Protein AF-A0A960ZX96-F1 (afdb_monomer)

Radius of gyration: 28.51 Å; Cα contacts (8 Å, |Δi|>4): 730; chains: 1; bounding box: 70×52×99 Å

Foldseek 3Di:
DDDPDPVVVVVVVVVVVPVVVVVLPPPPPDDPVVNVVVVVVVVVVVVVVVVVVLVVVLVVLLVVLLLVLLDWDFLQDVVSVVVLVVSLVVLVVSLVVLVVVVVDVVSVVSSLSSLLSSLLSCVQNVHQDPDDDDPVVLVVLLVLLLVLLLVVLVVQQADPDSHQDPVNSVVSSVVVSSVSLSVSLSVDVVLVVLQCCQCPLLVADPSCVRNPVSVSVVCVLLVNSLQCSLAPDRQWDWDFDQDPSHTTTFIWGFEQQDTDGPSFQQDWDQAPLRDIDGNVVLSNQSSCCVFAQGQWGAANRGIHRHRFQQCAGQRPVVRDGPHFDLVDQVRCVPHGFHYKDFLVRVCVVQVHDDPLQWKKKKWKKWALDPAQALVRMFIWIWIWHRDDRGMITIKIKWKDFRGDDPDDVSVVVLQPDWGQIGITTPDPCSSVSSIHMDMHMDTHHPVLSSVLSNVNSVQNVCSVVSNQTDHSPPRGRNVVSQVSCCVRVNPVVGPDDDDDDPLSGQHDDPVNVVSVVVD

Solvent-accessible surface area (backbone atoms only — not comparable to full-atom values): 28580 Å² total; per-residue (Å²): 135,85,83,81,56,79,68,68,61,56,58,62,59,58,62,66,58,64,72,61,61,66,69,70,72,74,67,83,85,65,57,74,70,57,52,51,51,53,50,52,52,48,51,47,52,51,49,51,50,54,49,52,53,49,51,50,53,50,49,54,48,49,54,52,50,50,57,51,66,39,49,64,50,37,82,62,39,69,64,56,51,51,53,47,52,50,50,47,52,51,49,50,53,52,43,61,69,42,59,85,48,47,90,38,75,82,42,43,59,60,43,50,52,51,54,51,48,50,46,11,54,32,53,68,74,67,50,74,70,92,73,76,77,51,70,67,54,49,53,51,51,47,53,52,47,50,50,52,50,38,55,48,35,64,70,36,78,26,48,85,72,46,69,82,48,74,68,53,50,49,53,57,53,62,36,52,81,42,51,71,55,40,57,50,31,77,76,28,69,70,57,33,50,55,45,45,46,39,43,67,71,21,61,40,57,61,63,49,54,51,44,33,56,56,61,44,51,49,39,52,70,27,60,39,49,33,50,53,26,62,46,95,57,84,32,52,49,78,46,72,45,84,45,99,66,28,53,24,52,39,48,29,37,32,39,73,72,39,79,45,55,67,47,44,45,80,45,74,45,74,37,72,47,70,37,67,40,29,49,49,55,56,42,50,46,52,49,42,45,91,77,41,77,49,56,53,44,74,45,65,48,17,43,37,55,28,18,28,64,65,48,22,28,48,23,53,87,76,72,42,72,58,47,64,59,64,87,44,87,69,35,72,76,72,53,80,62,49,58,74,33,44,46,70,51,46,24,64,74,61,75,44,94,74,88,54,68,54,21,37,43,23,50,32,38,37,29,64,58,95,59,54,21,70,88,51,38,51,27,24,37,36,42,34,39,55,72,52,100,46,30,29,39,44,45,36,42,21,54,40,57,77,70,74,62,89,48,74,66,46,48,61,46,46,59,77,36,83,36,54,21,30,55,21,43,65,32,74,69,78,34,45,68,77,24,26,72,50,73,54,70,40,84,36,50,57,71,50,45,49,50,43,55,48,55,52,38,52,49,41,50,33,23,75,69,70,73,27,63,23,24,69,86,78,40,29,25,45,53,51,40,50,50,56,47,26,76,62,69,33,60,92,75,47,75,90,85,70,88,66,64,74,86,72,46,49,42,67,74,75,60,32,57,56,56,62,69,76,102

Structure (mmCIF, N/CA/C/O backbone):
data_AF-A0A960ZX96-F1
#
_entry.id   AF-A0A960ZX96-F1
#
loop_
_atom_site.group_PDB
_atom_site.id
_atom_site.type_symbol
_atom_site.label_atom_id
_atom_site.label_alt_id
_atom_site.label_comp_id
_atom_site.label_asym_id
_atom_site.label_entity_id
_atom_site.label_seq_id
_atom_site.pdbx_PDB_ins_code
_atom_site.Cartn_x
_atom_site.Cartn_y
_atom_site.Cartn_z
_atom_site.occupancy
_atom_site.B_iso_or_equiv
_atom_site.auth_seq_id
_atom_site.auth_comp_id
_atom_site.auth_asym_id
_atom_site.auth_atom_id
_atom_site.pdbx_PDB_model_num
ATOM 1 N N . MET A 1 1 ? 14.064 -27.997 -21.062 1.00 35.22 1 MET A N 1
ATOM 2 C CA . MET A 1 1 ? 13.998 -26.772 -21.889 1.00 35.22 1 MET A CA 1
ATOM 3 C C . MET A 1 1 ? 14.737 -27.026 -23.193 1.00 35.22 1 MET A C 1
ATOM 5 O O . MET A 1 1 ? 15.955 -27.122 -23.179 1.00 35.22 1 MET A O 1
ATOM 9 N N . HIS A 1 2 ? 14.019 -27.225 -24.300 1.00 28.45 2 HIS A N 1
ATOM 10 C CA . HIS A 1 2 ? 14.647 -27.345 -25.618 1.00 28.45 2 HIS A CA 1
ATOM 11 C C . HIS A 1 2 ? 14.981 -25.945 -26.140 1.00 28.45 2 HIS A C 1
ATOM 13 O O . HIS A 1 2 ? 14.085 -25.122 -26.316 1.00 28.45 2 HIS A O 1
ATOM 19 N N . ALA A 1 3 ? 16.268 -25.681 -26.358 1.00 32.22 3 ALA A N 1
ATOM 20 C CA . ALA A 1 3 ? 16.751 -24.449 -26.960 1.00 32.22 3 ALA A CA 1
ATOM 21 C C . ALA A 1 3 ? 16.249 -24.352 -28.408 1.00 32.22 3 ALA A C 1
ATOM 23 O O . ALA A 1 3 ? 16.669 -25.114 -29.280 1.00 32.22 3 ALA A O 1
ATOM 24 N N . VAL A 1 4 ? 15.342 -23.412 -28.667 1.00 33.62 4 VAL A N 1
ATOM 25 C CA . VAL A 1 4 ? 15.027 -22.983 -30.030 1.00 33.62 4 VAL A CA 1
ATOM 26 C C . VAL A 1 4 ? 16.109 -21.987 -30.427 1.00 33.62 4 VAL A C 1
ATOM 28 O O . VAL A 1 4 ? 16.135 -20.854 -29.954 1.00 33.62 4 VAL A O 1
ATOM 31 N N . THR A 1 5 ? 17.042 -22.424 -31.266 1.00 39.75 5 THR A N 1
ATOM 32 C CA . THR A 1 5 ? 18.084 -21.559 -31.820 1.00 39.75 5 THR A CA 1
ATOM 33 C C . THR A 1 5 ? 17.484 -20.607 -32.859 1.00 39.75 5 THR A C 1
ATOM 35 O O . THR A 1 5 ? 16.606 -20.979 -33.643 1.00 39.75 5 THR A O 1
ATOM 38 N N . ALA A 1 6 ? 17.974 -19.363 -32.890 1.00 39.59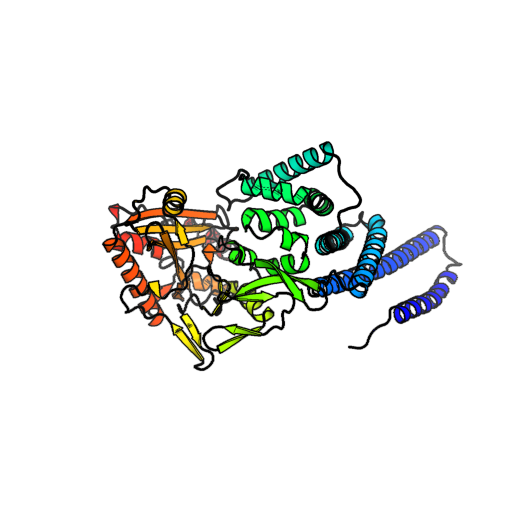 6 ALA A N 1
ATOM 39 C CA . ALA A 1 6 ? 17.515 -18.296 -33.791 1.00 39.59 6 ALA A CA 1
ATOM 40 C C . ALA A 1 6 ? 17.551 -18.678 -35.289 1.00 39.59 6 ALA A C 1
ATOM 42 O O . ALA A 1 6 ? 16.828 -18.104 -36.105 1.00 39.59 6 ALA A O 1
ATOM 43 N N . THR A 1 7 ? 18.349 -19.681 -35.653 1.00 40.44 7 THR A N 1
ATOM 44 C CA . THR A 1 7 ? 18.479 -20.222 -37.009 1.00 40.44 7 THR A CA 1
ATOM 45 C C . THR A 1 7 ? 17.246 -21.007 -37.471 1.00 40.44 7 THR A C 1
ATOM 47 O O . THR A 1 7 ? 16.837 -20.852 -38.620 1.00 40.44 7 THR A O 1
ATOM 50 N N . GLY A 1 8 ? 16.567 -21.751 -36.587 1.00 40.56 8 GLY A N 1
ATOM 51 C CA . GLY A 1 8 ? 15.367 -22.528 -36.948 1.00 40.56 8 GLY A CA 1
ATOM 52 C C . GLY A 1 8 ? 14.152 -21.670 -37.337 1.00 40.56 8 GLY A C 1
ATOM 53 O O . GLY A 1 8 ? 13.263 -22.116 -38.061 1.00 40.56 8 GLY A O 1
ATOM 54 N N . PHE A 1 9 ? 14.127 -20.407 -36.903 1.00 44.22 9 PHE A N 1
ATOM 55 C CA . PHE A 1 9 ? 13.042 -19.465 -37.182 1.00 44.22 9 PHE A CA 1
ATOM 56 C C . PHE A 1 9 ? 13.123 -18.856 -38.594 1.00 44.22 9 PHE A C 1
ATOM 58 O O . PHE A 1 9 ? 12.095 -18.543 -39.197 1.00 44.22 9 PHE A O 1
ATOM 65 N N . SER A 1 10 ? 14.332 -18.725 -39.151 1.00 40.88 10 SER A N 1
ATOM 66 C CA . SER A 1 10 ? 14.567 -18.166 -40.492 1.00 40.88 10 SER A CA 1
ATOM 67 C C . SER A 1 10 ? 14.074 -19.102 -41.605 1.00 40.88 10 SER A C 1
ATOM 69 O O . SER A 1 10 ? 13.444 -18.661 -42.568 1.00 40.88 10 SER A O 1
ATOM 71 N N . ASP A 1 11 ? 14.266 -20.412 -41.447 1.00 41.91 11 ASP A N 1
ATOM 72 C CA . ASP A 1 11 ? 13.940 -21.397 -42.489 1.00 41.91 11 ASP A CA 1
ATOM 73 C C . ASP A 1 11 ? 12.434 -21.656 -42.632 1.00 41.91 11 ASP A C 1
ATOM 75 O O . ASP A 1 11 ? 11.924 -21.859 -43.741 1.00 41.91 11 ASP A O 1
ATOM 79 N N . LEU A 1 12 ? 11.683 -21.551 -41.529 1.00 42.25 12 LEU A N 1
ATOM 80 C CA . LEU A 1 12 ? 10.220 -21.627 -41.545 1.00 42.25 12 LEU A CA 1
ATOM 81 C C . LEU A 1 12 ? 9.596 -20.432 -42.293 1.00 42.25 12 LEU A C 1
ATOM 83 O O . LEU A 1 12 ? 8.536 -20.552 -42.915 1.00 42.25 12 LEU A O 1
ATOM 87 N N . LEU A 1 13 ? 10.261 -19.271 -42.257 1.00 45.47 13 LEU A N 1
ATOM 88 C CA . LEU A 1 13 ? 9.806 -18.059 -42.933 1.00 45.47 13 LEU A CA 1
ATOM 89 C C . LEU A 1 13 ? 9.988 -18.141 -44.447 1.00 45.47 13 LEU A C 1
ATOM 91 O O . LEU A 1 13 ? 9.157 -17.587 -45.158 1.00 45.47 13 LEU A O 1
ATOM 95 N N . THR A 1 14 ? 10.992 -18.857 -44.948 1.00 45.78 14 THR A N 1
ATOM 96 C CA . THR A 1 14 ? 11.274 -18.936 -46.390 1.00 45.78 14 THR A CA 1
ATOM 97 C C . THR A 1 14 ? 10.326 -19.899 -47.118 1.00 45.78 14 THR A C 1
ATOM 99 O O . THR A 1 14 ? 9.862 -19.590 -48.215 1.00 45.78 14 THR A O 1
ATOM 102 N N . ARG A 1 15 ? 9.936 -21.024 -46.495 1.00 44.59 15 ARG A N 1
ATOM 103 C CA . ARG A 1 15 ? 9.084 -22.052 -47.137 1.00 44.59 15 ARG A CA 1
ATOM 104 C C . ARG A 1 15 ? 7.630 -21.621 -47.377 1.00 44.59 15 ARG A C 1
ATOM 106 O O . ARG A 1 15 ? 7.062 -21.979 -48.402 1.00 44.59 15 ARG A O 1
ATOM 113 N N . GLN A 1 16 ? 7.039 -20.795 -46.510 1.00 43.19 16 GLN A N 1
ATOM 114 C CA . GLN A 1 16 ? 5.663 -20.299 -46.710 1.00 43.19 16 GLN A CA 1
ATOM 115 C C . GLN A 1 16 ? 5.527 -19.234 -47.815 1.00 43.19 16 GLN A C 1
ATOM 117 O O . GLN A 1 16 ? 4.409 -18.913 -48.225 1.00 43.19 16 GLN A O 1
ATOM 122 N N . PHE A 1 17 ? 6.632 -18.653 -48.293 1.00 44.69 17 PHE A N 1
ATOM 123 C CA . PHE A 1 17 ? 6.598 -17.603 -49.318 1.00 44.69 17 PHE A CA 1
ATOM 124 C C . PHE A 1 17 ? 6.483 -18.146 -50.746 1.00 44.69 17 PHE A C 1
ATOM 126 O O . PHE A 1 17 ? 6.044 -17.416 -51.637 1.00 44.69 17 PHE A O 1
ATOM 133 N N . THR A 1 18 ? 6.824 -19.415 -50.972 1.00 47.34 18 THR A N 1
ATOM 134 C CA . THR A 1 18 ? 6.835 -20.013 -52.313 1.00 47.34 18 THR A CA 1
ATOM 135 C C . THR A 1 18 ? 5.440 -20.455 -52.767 1.00 47.34 18 THR A C 1
ATOM 137 O O . THR A 1 18 ? 5.118 -20.315 -53.942 1.00 47.34 18 THR A O 1
ATOM 140 N N . GLU A 1 19 ? 4.562 -20.874 -51.848 1.00 44.69 19 GLU A N 1
ATOM 141 C CA . GLU A 1 19 ? 3.223 -21.398 -52.186 1.00 44.69 19 GLU A CA 1
ATOM 142 C C . GLU A 1 19 ? 2.172 -20.323 -52.514 1.00 44.69 19 GLU A C 1
ATOM 144 O O . GLU A 1 19 ? 1.185 -20.610 -53.185 1.00 44.69 19 GLU A O 1
ATOM 149 N N . LYS A 1 20 ? 2.363 -19.061 -52.100 1.00 46.06 20 LYS A N 1
ATOM 150 C CA . LYS A 1 20 ? 1.399 -17.974 -52.389 1.00 46.06 20 LYS A CA 1
ATOM 151 C C . LYS A 1 20 ? 1.669 -17.206 -53.683 1.00 46.06 20 LYS A C 1
ATOM 153 O O . LYS A 1 20 ? 0.809 -16.444 -54.121 1.00 46.06 20 LYS A O 1
ATOM 158 N N . LYS A 1 21 ? 2.822 -17.422 -54.326 1.00 45.81 21 LYS A N 1
ATOM 159 C CA . LYS A 1 21 ? 3.140 -16.827 -55.638 1.00 45.81 21 LYS A CA 1
ATOM 160 C C . LYS A 1 21 ? 2.258 -17.389 -56.763 1.00 45.81 21 LYS A C 1
ATOM 162 O O . LYS A 1 21 ? 2.046 -16.715 -57.764 1.00 45.81 21 LYS A O 1
ATOM 167 N N . THR A 1 22 ? 1.697 -18.580 -56.572 1.00 46.09 22 THR A N 1
ATOM 168 C CA . THR A 1 22 ? 0.921 -19.326 -57.572 1.00 46.09 22 THR A CA 1
ATOM 169 C C . THR A 1 22 ? -0.515 -18.819 -57.745 1.00 46.09 22 THR A C 1
ATOM 171 O O . THR A 1 22 ? -1.070 -18.948 -58.830 1.00 46.09 22 THR A O 1
ATOM 174 N N . HIS A 1 23 ? -1.108 -18.157 -56.743 1.00 43.47 23 HIS A N 1
ATOM 175 C CA . HIS A 1 23 ? -2.469 -17.609 -56.866 1.00 43.47 23 HIS A CA 1
ATOM 176 C C . HIS A 1 23 ? -2.545 -16.226 -57.535 1.00 43.47 23 HIS A C 1
ATOM 178 O O . HIS A 1 23 ? -3.619 -15.825 -57.973 1.00 43.47 23 HIS A O 1
ATOM 184 N N . ALA A 1 24 ? -1.423 -15.515 -57.685 1.00 46.28 24 ALA A N 1
ATOM 185 C CA . ALA A 1 24 ? -1.392 -14.212 -58.360 1.00 46.28 24 ALA A CA 1
ATOM 186 C C . ALA A 1 24 ? -1.433 -14.313 -59.901 1.00 46.28 24 ALA A C 1
ATOM 188 O O . ALA A 1 24 ? -1.710 -13.323 -60.571 1.00 46.28 24 ALA A O 1
ATOM 189 N N . LEU A 1 25 ? -1.190 -15.500 -60.470 1.00 45.38 25 LEU A N 1
ATOM 190 C CA . LEU A 1 25 ? -1.130 -15.720 -61.922 1.00 45.38 25 LEU A CA 1
ATOM 191 C C . LEU A 1 25 ? -2.474 -16.103 -62.569 1.00 45.38 25 LEU A C 1
ATOM 193 O O . LEU A 1 25 ? -2.562 -16.145 -63.791 1.00 45.38 25 LEU A O 1
ATOM 197 N N . ALA A 1 26 ? -3.536 -16.316 -61.784 1.00 47.00 26 ALA A N 1
ATOM 198 C CA . ALA A 1 26 ? -4.862 -16.680 -62.301 1.00 47.00 26 ALA A CA 1
ATOM 199 C C . ALA A 1 26 ? -5.787 -15.476 -62.604 1.00 47.00 26 ALA A C 1
ATOM 201 O O . ALA A 1 26 ? -6.927 -15.665 -63.013 1.00 47.00 26 ALA A O 1
ATOM 202 N N . ALA A 1 27 ? -5.322 -14.231 -62.441 1.00 43.69 27 ALA A N 1
ATOM 203 C CA . ALA A 1 27 ? -6.137 -13.014 -62.590 1.00 43.69 27 ALA A CA 1
ATOM 204 C C . ALA A 1 27 ? -6.093 -12.379 -64.001 1.00 43.69 27 ALA A C 1
ATOM 206 O O . ALA A 1 27 ? -6.271 -11.169 -64.158 1.00 43.69 27 ALA A O 1
ATOM 207 N N . LEU A 1 28 ? -5.837 -13.171 -65.046 1.00 42.00 28 LEU A N 1
ATOM 208 C CA . LEU A 1 28 ? -5.659 -12.667 -66.416 1.00 42.00 28 LEU A CA 1
ATOM 209 C C . LEU A 1 28 ? -6.963 -12.419 -67.201 1.00 42.00 28 LEU A C 1
ATOM 211 O O . LEU A 1 28 ? -6.886 -11.976 -68.341 1.00 42.00 28 LEU A O 1
ATOM 215 N N . LEU A 1 29 ? -8.149 -12.591 -66.603 1.00 45.91 29 LEU A N 1
ATOM 216 C CA . LEU A 1 29 ? -9.447 -12.386 -67.279 1.00 45.91 29 LEU A CA 1
ATOM 217 C C . LEU A 1 29 ? -10.455 -11.562 -66.455 1.00 45.91 29 LEU A C 1
ATOM 219 O O . LEU A 1 29 ? -11.618 -11.929 -66.340 1.00 45.91 29 LEU A O 1
ATOM 223 N N . VAL A 1 30 ? -10.014 -10.448 -65.864 1.00 49.69 30 VAL A N 1
ATOM 224 C CA . VAL A 1 30 ? -10.883 -9.552 -65.077 1.00 49.69 30 VAL A CA 1
ATOM 225 C C . VAL A 1 30 ? -10.609 -8.077 -65.414 1.00 49.69 30 VAL A C 1
ATOM 227 O O . VAL A 1 30 ? -9.491 -7.738 -65.825 1.00 49.69 30 VAL A O 1
ATOM 230 N N . ASP A 1 31 ? -11.630 -7.227 -65.266 1.00 55.31 31 ASP A N 1
ATOM 231 C CA . ASP A 1 31 ? -11.608 -5.767 -65.445 1.00 55.31 31 ASP A CA 1
ATOM 232 C C . ASP A 1 31 ? -10.463 -5.080 -64.656 1.00 55.31 31 ASP A C 1
ATOM 234 O O . ASP A 1 31 ? -10.052 -5.527 -63.581 1.00 55.31 31 ASP A O 1
ATOM 238 N N . GLU A 1 32 ? -9.919 -3.984 -65.196 1.00 48.94 32 GLU A N 1
ATOM 239 C CA . GLU A 1 32 ? -8.801 -3.201 -64.628 1.00 48.94 32 GLU A CA 1
ATOM 240 C C . GLU A 1 32 ? -9.093 -2.720 -63.197 1.00 48.94 32 GLU A C 1
ATOM 242 O O . GLU A 1 32 ? -8.203 -2.707 -62.338 1.00 48.94 32 GLU A O 1
ATOM 247 N N . SER A 1 33 ? -10.347 -2.351 -62.925 1.00 44.09 33 SER A N 1
ATOM 248 C CA . SER A 1 33 ? -10.791 -1.883 -61.609 1.00 44.09 33 SER A CA 1
ATOM 249 C C . SER A 1 33 ? -10.727 -2.994 -60.550 1.00 44.09 33 SER A C 1
ATOM 251 O O . SER A 1 33 ? -10.235 -2.789 -59.434 1.00 44.09 33 SER A O 1
ATOM 253 N N . GLU A 1 34 ? -11.121 -4.207 -60.928 1.00 47.78 34 GLU A N 1
ATOM 254 C CA . GLU A 1 34 ? -11.155 -5.381 -60.063 1.00 47.78 34 GLU A CA 1
ATOM 255 C C . GLU A 1 34 ? -9.742 -5.933 -59.820 1.00 47.78 34 GLU A C 1
ATOM 257 O O . GLU A 1 34 ? -9.392 -6.268 -58.686 1.00 47.78 34 GLU A O 1
ATOM 262 N N . LYS A 1 35 ? -8.863 -5.887 -60.833 1.00 44.62 35 LYS A N 1
ATOM 263 C CA . LYS A 1 35 ? -7.423 -6.178 -60.684 1.00 44.62 35 LYS A CA 1
ATOM 264 C C . LYS A 1 35 ? -6.749 -5.253 -59.671 1.00 44.62 35 LYS A C 1
ATOM 266 O O . LYS A 1 35 ? -6.019 -5.730 -58.800 1.00 44.62 35 LYS A O 1
ATOM 271 N N . ARG A 1 36 ? -7.023 -3.943 -59.725 1.00 46.09 36 ARG A N 1
ATOM 272 C CA . ARG A 1 36 ? -6.517 -2.984 -58.724 1.00 46.09 36 ARG A CA 1
ATOM 273 C C . ARG A 1 36 ? -7.038 -3.312 -57.330 1.00 46.09 36 ARG A C 1
ATOM 275 O O . ARG A 1 36 ? -6.266 -3.299 -56.374 1.00 46.09 36 ARG A O 1
ATOM 282 N N . HIS A 1 37 ? -8.316 -3.664 -57.205 1.00 54.56 37 HIS A N 1
ATOM 283 C CA . HIS A 1 37 ? -8.903 -4.015 -55.916 1.00 54.56 37 HIS A CA 1
ATOM 284 C C . HIS A 1 37 ? -8.302 -5.305 -55.324 1.00 54.56 37 HIS A C 1
ATOM 286 O O . HIS A 1 37 ? -7.995 -5.352 -54.131 1.00 54.56 37 HIS A O 1
ATOM 292 N N . ILE A 1 38 ? -8.046 -6.323 -56.151 1.00 55.03 38 ILE A N 1
ATOM 293 C CA . ILE A 1 38 ? -7.392 -7.578 -55.745 1.00 55.03 38 ILE A CA 1
ATOM 294 C C . ILE A 1 38 ? -5.939 -7.334 -55.312 1.00 55.03 38 ILE A C 1
ATOM 296 O O . ILE A 1 38 ? -5.515 -7.859 -54.278 1.00 55.03 38 ILE A O 1
ATOM 300 N N . VAL A 1 39 ? -5.180 -6.508 -56.042 1.00 50.28 39 VAL A N 1
ATOM 301 C CA . VAL A 1 39 ? -3.802 -6.139 -55.669 1.00 50.28 39 VAL A CA 1
ATOM 302 C C . VAL A 1 39 ? -3.785 -5.380 -54.345 1.00 50.28 39 VAL A C 1
ATOM 304 O O . VAL A 1 39 ? -3.011 -5.737 -53.460 1.00 50.28 39 VAL A O 1
ATOM 307 N N . LEU A 1 40 ? -4.670 -4.398 -54.158 1.00 51.53 40 LEU A N 1
ATOM 308 C CA . LEU A 1 40 ? -4.766 -3.647 -52.903 1.00 51.53 40 LEU A CA 1
ATOM 309 C C . LEU A 1 40 ? -5.152 -4.547 -51.721 1.00 51.53 40 LEU A C 1
ATOM 311 O O . LEU A 1 40 ? -4.516 -4.464 -50.674 1.00 51.53 40 LEU A O 1
ATOM 315 N N . ARG A 1 41 ? -6.114 -5.467 -51.891 1.00 61.16 41 ARG A N 1
ATOM 316 C CA . ARG A 1 41 ? -6.465 -6.460 -50.855 1.00 61.16 41 ARG A CA 1
ATOM 317 C C . ARG A 1 41 ? -5.312 -7.414 -50.549 1.00 61.16 41 ARG A C 1
ATOM 319 O O . ARG A 1 41 ? -5.089 -7.743 -49.390 1.00 61.16 41 ARG A O 1
ATOM 326 N N . THR A 1 42 ? -4.569 -7.854 -51.561 1.00 52.56 42 THR A N 1
ATOM 327 C CA . THR A 1 42 ? -3.427 -8.766 -51.382 1.00 52.56 42 THR A CA 1
ATOM 328 C C . THR A 1 42 ? -2.261 -8.063 -50.690 1.00 52.56 42 THR A C 1
ATOM 330 O O . THR A 1 42 ? -1.651 -8.628 -49.785 1.00 52.56 42 THR A O 1
ATOM 333 N N . LEU A 1 43 ? -1.973 -6.813 -51.066 1.00 50.50 43 LEU A N 1
ATOM 334 C CA . LEU A 1 43 ? -0.975 -5.976 -50.403 1.00 50.50 43 LEU A CA 1
ATOM 335 C C . LEU A 1 43 ? -1.370 -5.681 -48.956 1.00 50.50 43 LEU A C 1
ATOM 337 O O . LEU A 1 43 ? -0.516 -5.811 -48.081 1.00 50.50 43 LEU A O 1
ATOM 341 N N . ASP A 1 44 ? -2.644 -5.379 -48.687 1.00 61.69 44 ASP A N 1
ATOM 342 C CA . ASP A 1 44 ? -3.149 -5.243 -47.320 1.00 61.69 44 ASP A CA 1
ATOM 343 C C . ASP A 1 44 ? -3.003 -6.564 -46.554 1.00 61.69 44 ASP A C 1
ATOM 345 O O . ASP A 1 44 ? -2.392 -6.578 -45.497 1.00 61.69 44 ASP A O 1
ATOM 349 N N . GLN A 1 45 ? -3.400 -7.716 -47.103 1.00 62.72 45 GLN A N 1
ATOM 350 C CA . GLN A 1 45 ? -3.203 -9.015 -46.441 1.00 62.72 45 GLN A CA 1
ATOM 351 C C . GLN A 1 45 ? -1.726 -9.332 -46.155 1.00 62.72 45 GLN A C 1
ATOM 353 O O . GLN A 1 45 ? -1.399 -9.802 -45.063 1.00 62.72 45 GLN A O 1
ATOM 358 N N . ILE A 1 46 ? -0.814 -9.071 -47.097 1.00 59.66 46 ILE A N 1
ATOM 359 C CA . ILE A 1 46 ? 0.634 -9.243 -46.894 1.00 59.66 46 ILE A CA 1
ATOM 360 C C . ILE A 1 46 ? 1.127 -8.290 -45.803 1.00 59.66 46 ILE A C 1
ATOM 362 O O . ILE A 1 46 ? 1.894 -8.702 -44.927 1.00 59.66 46 ILE A O 1
ATOM 366 N N . PHE A 1 47 ? 0.670 -7.038 -45.826 1.00 66.88 47 PHE A N 1
ATOM 367 C CA . PHE A 1 47 ? 0.979 -6.043 -44.810 1.00 66.88 47 PHE A CA 1
ATOM 368 C C . PHE A 1 47 ? 0.465 -6.487 -43.435 1.00 66.88 47 PHE A C 1
ATOM 370 O O . PHE A 1 47 ? 1.242 -6.510 -42.486 1.00 66.88 47 PHE A O 1
ATOM 377 N N . GLN A 1 48 ? -0.778 -6.966 -43.334 1.00 72.31 48 GLN A N 1
ATOM 378 C CA . GLN A 1 48 ? -1.383 -7.519 -42.119 1.00 72.31 48 GLN A CA 1
ATOM 379 C C . GLN A 1 48 ? -0.630 -8.756 -41.607 1.00 72.31 48 GLN A C 1
ATOM 381 O O . GLN A 1 48 ? -0.419 -8.885 -40.402 1.00 72.31 48 GLN A O 1
ATOM 386 N N . ILE A 1 49 ? -0.169 -9.658 -42.481 1.00 71.56 49 ILE A N 1
ATOM 387 C CA . ILE A 1 49 ? 0.631 -10.831 -42.084 1.00 71.56 49 ILE A CA 1
ATOM 388 C C . ILE A 1 49 ? 1.989 -10.397 -41.527 1.00 71.56 49 ILE A C 1
ATOM 390 O O . ILE A 1 49 ? 2.369 -10.842 -40.441 1.00 71.56 49 ILE A O 1
ATOM 394 N N . LYS A 1 50 ? 2.715 -9.517 -42.230 1.00 76.75 50 LYS A N 1
ATOM 395 C CA . LYS A 1 50 ? 3.995 -8.966 -41.750 1.00 76.75 50 LYS A CA 1
ATOM 396 C C . LYS A 1 50 ? 3.811 -8.242 -40.415 1.00 76.75 50 LYS A C 1
ATOM 398 O O . LYS A 1 5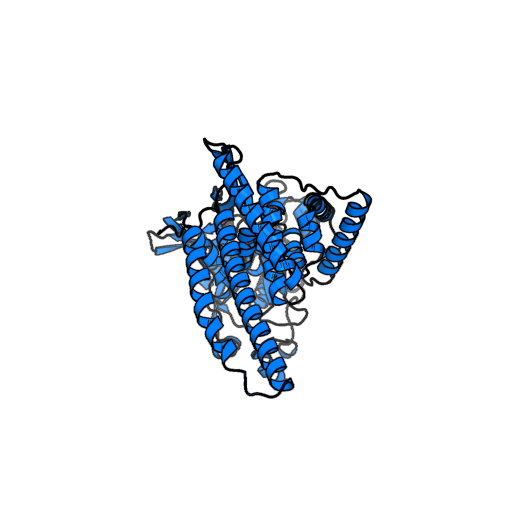0 ? 4.589 -8.446 -39.489 1.00 76.75 50 LYS A O 1
ATOM 403 N N . ARG A 1 51 ? 2.728 -7.479 -40.294 1.00 77.62 51 ARG A N 1
ATOM 404 C CA . ARG A 1 51 ? 2.319 -6.736 -39.102 1.00 77.62 51 ARG A CA 1
ATOM 405 C C . ARG A 1 51 ? 2.000 -7.655 -37.916 1.00 77.62 51 ARG A C 1
ATOM 407 O O . ARG A 1 51 ? 2.483 -7.405 -36.815 1.00 77.62 51 ARG A O 1
ATOM 414 N N . ARG A 1 52 ? 1.253 -8.746 -38.123 1.00 82.00 52 ARG A N 1
ATOM 415 C CA . ARG A 1 52 ? 0.984 -9.765 -37.089 1.00 82.00 52 ARG A CA 1
ATOM 416 C C . ARG A 1 52 ? 2.260 -10.482 -36.651 1.00 82.00 52 ARG A C 1
ATOM 418 O O . ARG A 1 52 ? 2.442 -10.699 -35.458 1.00 82.00 52 ARG A O 1
ATOM 425 N N . LYS A 1 53 ? 3.148 -10.826 -37.590 1.00 84.31 53 LYS A N 1
ATOM 426 C CA . LYS A 1 53 ? 4.450 -11.436 -37.274 1.00 84.31 53 LYS A CA 1
ATOM 427 C C . LYS A 1 53 ? 5.329 -10.492 -36.449 1.00 84.31 53 LYS A C 1
ATOM 429 O O . LYS A 1 53 ? 5.899 -10.934 -35.459 1.00 84.31 53 LYS A O 1
ATOM 434 N N . LEU A 1 54 ? 5.382 -9.206 -36.809 1.00 81.75 54 LEU A N 1
ATOM 435 C CA . LEU A 1 54 ? 6.117 -8.193 -36.049 1.00 81.75 54 LEU A CA 1
ATOM 436 C C . LEU A 1 54 ? 5.563 -8.044 -34.627 1.00 81.75 54 LEU A C 1
ATOM 438 O O . LEU A 1 54 ? 6.340 -8.101 -33.684 1.00 81.75 54 LEU A O 1
ATOM 442 N N . LEU A 1 55 ? 4.240 -7.923 -34.461 1.00 81.12 55 LEU A N 1
ATOM 443 C CA . LEU A 1 55 ? 3.629 -7.836 -33.129 1.00 81.12 55 LEU A CA 1
ATOM 444 C C . LEU A 1 55 ? 3.906 -9.066 -32.267 1.00 81.12 55 LEU A C 1
ATOM 446 O O . LEU A 1 55 ? 4.218 -8.912 -31.095 1.00 81.12 55 LEU A O 1
ATOM 450 N N . ARG A 1 56 ? 3.822 -10.274 -32.837 1.00 83.44 56 ARG A N 1
ATOM 451 C CA . ARG A 1 56 ? 4.184 -11.499 -32.111 1.00 83.44 56 ARG A CA 1
ATOM 452 C C . ARG A 1 56 ? 5.651 -11.484 -31.694 1.00 83.44 56 ARG A C 1
ATOM 454 O O . ARG A 1 56 ? 5.941 -11.773 -30.547 1.00 83.44 56 ARG A O 1
ATOM 461 N N . GLY A 1 57 ? 6.557 -11.094 -32.594 1.00 78.81 57 GLY A N 1
ATOM 462 C CA . GLY A 1 57 ? 7.978 -10.954 -32.267 1.00 78.81 57 GLY A CA 1
ATOM 463 C C . GLY A 1 57 ? 8.227 -9.956 -31.134 1.00 78.81 57 GLY A C 1
ATOM 464 O O . GLY A 1 57 ? 9.015 -10.228 -30.240 1.00 78.81 57 GLY A O 1
ATOM 465 N N . VAL A 1 58 ? 7.503 -8.836 -31.128 1.00 81.81 58 VAL A N 1
ATOM 466 C CA . VAL A 1 58 ? 7.572 -7.833 -30.058 1.00 81.81 58 VAL A CA 1
ATOM 467 C C . VAL A 1 58 ? 6.975 -8.346 -28.749 1.00 81.81 58 VAL A C 1
ATOM 469 O O . VAL A 1 58 ? 7.504 -8.034 -27.688 1.00 81.81 58 VAL A O 1
ATOM 472 N N . ALA A 1 59 ? 5.887 -9.114 -28.796 1.00 81.69 59 ALA A N 1
ATOM 473 C CA . ALA A 1 59 ? 5.316 -9.743 -27.608 1.00 81.69 59 ALA A CA 1
ATOM 474 C C . ALA A 1 59 ? 6.316 -10.726 -26.981 1.00 81.69 59 ALA A C 1
ATOM 476 O O . ALA A 1 59 ? 6.654 -10.558 -25.817 1.00 81.69 59 ALA A O 1
ATOM 477 N N . TYR A 1 60 ? 6.893 -11.634 -27.779 1.00 81.25 60 TYR A N 1
ATOM 478 C CA . TYR A 1 60 ? 7.937 -12.554 -27.312 1.00 81.25 60 TYR A CA 1
ATOM 479 C C . TYR A 1 60 ? 9.170 -11.827 -26.772 1.00 81.25 60 TYR A C 1
ATOM 481 O O . TYR A 1 60 ? 9.757 -12.257 -25.786 1.00 81.25 60 TYR A O 1
ATOM 489 N N . LEU A 1 61 ? 9.568 -10.715 -27.399 1.00 82.69 61 LEU A N 1
ATOM 490 C CA . LEU A 1 61 ? 10.678 -9.912 -26.897 1.00 82.69 61 LEU A CA 1
ATOM 491 C C . LEU A 1 61 ? 10.341 -9.242 -25.559 1.00 82.69 61 LEU A C 1
ATOM 493 O O . LEU A 1 61 ? 11.197 -9.209 -24.685 1.00 82.69 61 LEU A O 1
ATOM 497 N N . ASN A 1 62 ? 9.119 -8.730 -25.376 1.00 82.50 62 ASN A N 1
ATOM 498 C CA . ASN A 1 62 ? 8.692 -8.202 -24.077 1.00 82.50 62 ASN A CA 1
ATOM 499 C C . ASN A 1 62 ? 8.694 -9.303 -23.008 1.00 82.50 62 ASN A C 1
ATOM 501 O O . ASN A 1 62 ? 9.264 -9.082 -21.952 1.00 82.50 62 ASN A O 1
ATOM 505 N N . GLU A 1 63 ? 8.161 -10.492 -23.303 1.00 81.94 63 GLU A N 1
ATOM 506 C CA . GLU A 1 63 ? 8.195 -11.639 -22.381 1.00 81.94 63 GLU A CA 1
ATOM 507 C C . GLU A 1 63 ? 9.638 -12.032 -22.012 1.00 81.94 63 GLU A C 1
ATOM 509 O O . GLU A 1 63 ? 9.947 -12.273 -20.848 1.00 81.94 63 GLU A O 1
ATOM 514 N N . ALA A 1 64 ? 10.555 -12.041 -22.983 1.00 80.25 64 ALA A N 1
ATOM 515 C CA . ALA A 1 64 ? 11.970 -12.299 -22.724 1.00 80.25 64 ALA A CA 1
ATOM 516 C C . ALA A 1 64 ? 12.620 -11.201 -21.861 1.00 80.25 64 ALA A C 1
ATOM 518 O O . ALA A 1 64 ? 13.425 -11.503 -20.984 1.00 80.25 64 ALA A O 1
ATOM 519 N N . LEU A 1 65 ? 12.265 -9.932 -22.088 1.00 83.06 65 LEU A N 1
ATOM 520 C CA . LEU A 1 65 ? 12.735 -8.801 -21.282 1.00 83.06 65 LEU A CA 1
ATOM 521 C C . LEU A 1 65 ? 12.175 -8.836 -19.854 1.00 83.06 65 LEU A C 1
ATOM 523 O O . LEU A 1 65 ? 12.878 -8.442 -18.928 1.00 83.06 65 LEU A O 1
ATOM 527 N N . ASP A 1 66 ? 10.951 -9.331 -19.668 1.00 84.62 66 ASP A N 1
ATOM 528 C CA . ASP A 1 66 ? 10.351 -9.541 -18.349 1.00 84.62 66 ASP A CA 1
ATOM 529 C C . ASP A 1 66 ? 11.152 -10.590 -17.565 1.00 84.62 66 ASP A C 1
ATOM 531 O O . ASP A 1 66 ? 11.545 -10.343 -16.426 1.00 84.62 66 ASP A O 1
ATOM 535 N N . LEU A 1 67 ? 11.495 -11.717 -18.203 1.00 80.75 67 LEU A N 1
ATOM 536 C CA . LEU A 1 67 ? 12.379 -12.734 -17.620 1.00 80.75 67 LEU A CA 1
ATOM 537 C C . LEU A 1 67 ? 13.774 -12.176 -17.302 1.00 80.75 67 LEU A C 1
ATOM 539 O O . LEU A 1 67 ? 14.364 -12.529 -16.286 1.00 80.75 67 LEU A O 1
ATOM 543 N N . PHE A 1 68 ? 14.291 -11.273 -18.134 1.00 80.12 68 PHE A N 1
ATOM 544 C CA . PHE A 1 68 ? 15.599 -10.651 -17.928 1.00 80.12 68 PHE A CA 1
ATOM 545 C C . PHE A 1 68 ? 15.639 -9.680 -16.732 1.00 80.12 68 PHE A C 1
ATOM 547 O O . PHE A 1 68 ? 16.707 -9.417 -16.174 1.00 80.12 68 PHE A O 1
ATOM 554 N N . GLU A 1 69 ? 14.499 -9.137 -16.291 1.00 83.44 69 GLU A N 1
ATOM 555 C CA . GLU A 1 69 ? 14.449 -8.347 -15.050 1.00 83.44 69 GLU A CA 1
ATOM 556 C C . GLU A 1 69 ? 14.664 -9.189 -13.794 1.00 83.44 69 GLU A C 1
ATOM 558 O O . GLU A 1 69 ? 15.179 -8.653 -12.817 1.00 83.44 69 GLU A O 1
ATOM 563 N N . TYR A 1 70 ? 14.365 -10.489 -13.848 1.00 79.62 70 TYR A N 1
ATOM 564 C CA . TYR A 1 70 ? 14.636 -11.449 -12.774 1.00 79.62 70 TYR A CA 1
ATOM 565 C C . TYR A 1 70 ? 16.082 -11.949 -12.749 1.00 79.62 70 TYR A C 1
ATOM 567 O O . TYR A 1 70 ? 16.493 -12.626 -11.811 1.00 79.62 70 TYR A O 1
ATOM 575 N N . ILE A 1 71 ? 16.876 -11.627 -13.769 1.00 77.12 71 ILE A N 1
ATOM 576 C CA . ILE A 1 71 ? 18.289 -11.984 -13.795 1.00 77.12 71 ILE A CA 1
ATOM 577 C C . ILE A 1 71 ? 19.061 -10.872 -13.096 1.00 77.12 71 ILE A C 1
ATOM 579 O O . ILE A 1 71 ? 19.039 -9.709 -13.515 1.00 77.12 71 ILE A O 1
ATOM 583 N N . GLY A 1 72 ? 19.741 -11.245 -12.016 1.00 71.81 72 GLY A N 1
ATOM 584 C CA . GLY A 1 72 ? 20.708 -10.387 -11.359 1.00 71.81 72 GLY A CA 1
ATOM 585 C C . GLY A 1 72 ? 21.809 -9.982 -12.338 1.00 71.81 72 GLY A C 1
ATOM 586 O O . GLY A 1 72 ? 22.394 -10.831 -13.003 1.00 71.81 72 GLY A O 1
ATOM 587 N N . LEU A 1 73 ? 22.067 -8.681 -12.458 1.00 71.62 73 LEU A N 1
ATOM 588 C CA . LEU A 1 73 ? 23.082 -8.182 -13.381 1.00 71.62 73 LEU A CA 1
ATOM 589 C C . LEU A 1 73 ? 24.417 -8.063 -12.678 1.00 71.62 73 LEU A C 1
ATOM 591 O O . LEU A 1 73 ? 24.601 -7.170 -11.851 1.00 71.62 73 LEU A O 1
ATOM 595 N N . ASP A 1 74 ? 25.327 -8.941 -13.067 1.00 74.62 74 ASP A N 1
ATOM 596 C CA . ASP A 1 74 ? 26.736 -8.825 -12.760 1.00 74.62 74 ASP A CA 1
ATOM 597 C C . ASP A 1 74 ? 27.415 -7.900 -13.778 1.00 74.62 74 ASP A C 1
ATOM 599 O O . ASP A 1 74 ? 27.538 -8.214 -14.962 1.00 74.62 74 ASP A O 1
ATOM 603 N N . GLN A 1 75 ? 27.826 -6.725 -13.307 1.00 73.25 75 GLN A N 1
ATOM 604 C CA . GLN A 1 75 ? 28.467 -5.710 -14.141 1.00 73.25 75 GLN A CA 1
ATOM 605 C C . GLN A 1 75 ? 29.966 -5.953 -14.366 1.00 73.25 75 GLN A C 1
ATOM 607 O O . GLN A 1 75 ? 30.592 -5.159 -15.065 1.00 73.25 75 GLN A O 1
ATOM 612 N N . SER A 1 76 ? 30.557 -6.997 -13.782 1.00 75.19 76 SER A N 1
ATOM 613 C CA . SER A 1 76 ? 31.958 -7.368 -14.021 1.00 75.19 76 SER A CA 1
ATOM 614 C C . SER A 1 76 ? 32.131 -8.581 -14.927 1.00 75.19 76 SER A C 1
ATOM 616 O O . SER A 1 76 ? 33.249 -8.788 -15.396 1.00 75.19 76 SER A O 1
ATOM 618 N N . ASP A 1 77 ? 31.070 -9.329 -15.241 1.00 75.94 77 ASP A N 1
ATOM 619 C CA . ASP A 1 77 ? 31.123 -10.424 -16.213 1.00 75.94 77 ASP A CA 1
ATOM 620 C C . ASP A 1 77 ? 31.017 -9.894 -17.666 1.00 75.94 77 ASP A C 1
ATOM 622 O O . ASP A 1 77 ? 29.952 -9.425 -18.092 1.00 75.94 77 ASP A O 1
ATOM 626 N N . PRO A 1 78 ? 32.084 -9.996 -18.490 1.00 78.31 78 PRO A N 1
ATOM 627 C CA . PRO A 1 78 ? 32.058 -9.552 -19.885 1.00 78.31 78 PRO A CA 1
ATOM 628 C C . PRO A 1 78 ? 31.025 -10.284 -20.753 1.00 78.31 78 PRO A C 1
ATOM 630 O O . PRO A 1 78 ? 30.545 -9.721 -21.740 1.00 78.31 78 PRO A O 1
ATOM 633 N N . GLY A 1 79 ? 30.684 -11.531 -20.412 1.00 74.38 79 GLY A N 1
ATOM 634 C CA . GLY A 1 79 ? 29.656 -12.313 -21.093 1.00 74.38 79 GLY A CA 1
ATOM 635 C C . GLY A 1 79 ? 28.273 -11.701 -20.897 1.00 74.38 79 GLY A C 1
ATOM 636 O O . GLY A 1 79 ? 27.584 -11.422 -21.880 1.00 74.38 79 GLY A O 1
ATOM 637 N N . VAL A 1 80 ? 27.920 -11.385 -19.648 1.00 72.25 80 VAL A N 1
ATOM 638 C CA . VAL A 1 80 ? 26.652 -10.727 -19.286 1.00 72.25 80 VAL A CA 1
ATOM 639 C C . VAL A 1 80 ? 26.537 -9.353 -19.951 1.00 72.25 80 VAL A C 1
ATOM 641 O O . VAL A 1 80 ? 25.492 -9.021 -20.514 1.00 72.25 80 VAL A O 1
ATOM 644 N N . ILE A 1 81 ? 27.622 -8.572 -19.966 1.00 75.50 81 ILE A N 1
ATOM 645 C CA . ILE A 1 81 ? 27.678 -7.272 -20.657 1.00 75.50 81 ILE A CA 1
ATOM 646 C C . ILE A 1 81 ? 27.436 -7.435 -22.170 1.00 75.50 81 ILE A C 1
ATOM 648 O O . ILE A 1 81 ? 26.659 -6.688 -22.772 1.00 75.50 81 ILE A O 1
ATOM 652 N N . SER A 1 82 ? 28.070 -8.422 -22.807 1.00 75.62 82 SER A N 1
ATOM 653 C CA . SER A 1 82 ? 27.921 -8.690 -24.246 1.00 75.62 82 SER A CA 1
ATOM 654 C C . SER A 1 82 ? 26.500 -9.136 -24.622 1.00 75.62 82 SER A C 1
ATOM 656 O O . SER A 1 82 ? 25.912 -8.634 -25.591 1.00 75.62 82 SER A O 1
ATOM 658 N N . GLU A 1 83 ? 25.911 -10.045 -23.841 1.00 73.00 83 GLU A N 1
ATOM 659 C CA . GLU A 1 83 ? 24.524 -10.491 -24.012 1.00 73.00 83 GLU A CA 1
ATOM 660 C C . GLU A 1 83 ? 23.542 -9.332 -23.837 1.00 73.00 83 GLU A C 1
ATOM 662 O O . GLU A 1 83 ? 22.620 -9.161 -24.640 1.00 73.00 83 GLU A O 1
ATOM 667 N N . PHE A 1 84 ? 23.790 -8.476 -22.848 1.00 74.75 84 PHE A N 1
ATOM 668 C CA . PHE A 1 84 ? 23.008 -7.274 -22.615 1.00 74.75 84 PHE A CA 1
ATOM 669 C C . PHE A 1 84 ? 23.039 -6.315 -23.804 1.00 74.75 84 PHE A C 1
ATOM 671 O O . PHE A 1 84 ? 21.982 -5.915 -24.298 1.00 74.75 84 PHE A O 1
ATOM 678 N N . HIS A 1 85 ? 24.225 -5.958 -24.304 1.00 79.81 85 HIS A N 1
ATOM 679 C CA . HIS A 1 85 ? 24.328 -5.079 -25.468 1.00 79.81 85 HIS A CA 1
ATOM 680 C C . HIS A 1 85 ? 23.636 -5.695 -26.686 1.00 79.81 85 HIS A C 1
ATOM 682 O O . HIS A 1 85 ? 22.966 -4.988 -27.442 1.00 79.81 85 HIS A O 1
ATOM 688 N N . SER A 1 86 ? 23.731 -7.015 -26.855 1.00 78.94 86 SER A N 1
ATOM 689 C CA . SER A 1 86 ? 23.026 -7.744 -27.912 1.00 78.94 86 SER A CA 1
ATOM 690 C C . SER A 1 86 ? 21.505 -7.626 -27.768 1.00 78.94 86 SER A C 1
ATOM 692 O O . SER A 1 86 ? 20.818 -7.310 -28.744 1.00 78.94 86 SER A O 1
ATOM 694 N N . LEU A 1 87 ? 20.972 -7.797 -26.554 1.00 76.94 87 LEU A N 1
ATOM 695 C CA . LEU A 1 87 ? 19.547 -7.660 -26.254 1.00 76.94 87 LEU A CA 1
ATOM 696 C C . LEU A 1 87 ? 19.057 -6.216 -26.428 1.00 76.94 87 LEU A C 1
ATOM 698 O O . LEU A 1 87 ? 18.017 -5.990 -27.053 1.00 76.94 87 LEU A O 1
ATOM 702 N N . LYS A 1 88 ? 19.818 -5.224 -25.953 1.00 80.56 88 LYS A N 1
ATOM 703 C CA . LYS A 1 88 ? 19.531 -3.794 -26.143 1.00 80.56 88 LYS A CA 1
ATOM 704 C C . LYS A 1 88 ? 19.499 -3.432 -27.630 1.00 80.56 88 LYS A C 1
ATOM 706 O O . LYS A 1 88 ? 18.532 -2.824 -28.088 1.00 80.56 88 LYS A O 1
ATOM 711 N N . ASN A 1 89 ? 20.490 -3.880 -28.403 1.00 83.25 89 ASN A N 1
ATOM 712 C CA . ASN A 1 89 ? 20.551 -3.672 -29.852 1.00 83.25 89 ASN A CA 1
ATOM 713 C C . ASN A 1 89 ? 19.375 -4.335 -30.576 1.00 83.25 89 ASN A C 1
ATOM 715 O O . ASN A 1 89 ? 18.764 -3.722 -31.454 1.00 83.25 89 ASN A O 1
ATOM 719 N N . LEU A 1 90 ? 19.019 -5.567 -30.203 1.00 80.00 90 LEU A N 1
ATOM 720 C CA . LEU A 1 90 ? 17.858 -6.254 -30.764 1.00 80.00 90 LEU A CA 1
ATOM 721 C C . LEU A 1 90 ? 16.563 -5.491 -30.453 1.00 80.00 90 LEU A C 1
ATOM 723 O O . LEU A 1 90 ? 15.732 -5.287 -31.340 1.00 80.00 90 LEU A O 1
ATOM 727 N N . THR A 1 91 ? 16.419 -5.011 -29.220 1.00 79.31 91 THR A N 1
ATOM 728 C CA . THR A 1 91 ? 15.255 -4.234 -28.778 1.00 79.31 91 THR A CA 1
ATOM 729 C C . THR A 1 91 ? 15.129 -2.927 -29.554 1.00 79.31 91 THR A C 1
ATOM 731 O O . THR A 1 91 ? 14.055 -2.643 -30.088 1.00 79.31 91 THR A O 1
ATOM 734 N N . ALA A 1 92 ? 16.233 -2.204 -29.748 1.00 83.31 92 ALA A N 1
ATOM 735 C CA . ALA A 1 92 ? 16.273 -0.999 -30.575 1.00 83.31 92 ALA A CA 1
ATOM 736 C C . ALA A 1 92 ? 15.923 -1.279 -32.052 1.00 83.31 92 ALA A C 1
ATOM 738 O O . ALA A 1 92 ? 15.229 -0.493 -32.698 1.00 83.31 92 ALA A O 1
ATOM 739 N N . GLN A 1 93 ? 16.332 -2.424 -32.614 1.00 80.81 93 GLN A N 1
ATOM 740 C CA . GLN A 1 93 ? 15.935 -2.809 -33.977 1.00 80.81 93 GLN A CA 1
ATOM 741 C C . GLN A 1 93 ? 14.423 -3.042 -34.102 1.00 80.81 93 GLN A C 1
ATOM 743 O O . GLN A 1 93 ? 13.823 -2.660 -35.112 1.00 80.81 93 GLN A O 1
ATOM 748 N N . PHE A 1 94 ? 13.797 -3.680 -33.109 1.00 81.06 94 PHE A N 1
ATOM 749 C CA . PHE A 1 94 ? 12.344 -3.865 -33.082 1.00 81.06 94 PHE A CA 1
ATOM 750 C C . PHE A 1 94 ? 11.605 -2.542 -32.873 1.00 81.06 94 PHE A C 1
ATOM 752 O O . PHE A 1 94 ? 10.622 -2.290 -33.571 1.00 81.06 94 PHE A O 1
ATOM 759 N N . GLU A 1 95 ? 12.107 -1.679 -31.989 1.00 82.50 95 GLU A N 1
ATOM 760 C CA . GLU A 1 95 ? 11.602 -0.319 -31.795 1.00 82.50 95 GLU A CA 1
ATOM 761 C C . GLU A 1 95 ? 11.593 0.463 -33.122 1.00 82.50 95 GLU A C 1
ATOM 763 O O . GLU A 1 95 ? 10.543 0.947 -33.555 1.00 82.50 95 GLU A O 1
ATOM 768 N N . ASN A 1 96 ? 12.725 0.496 -33.831 1.00 83.50 96 ASN A N 1
ATOM 769 C CA . ASN A 1 96 ? 12.862 1.184 -35.117 1.00 83.50 96 ASN A CA 1
ATOM 770 C C . ASN A 1 96 ? 11.925 0.621 -36.198 1.00 83.50 96 ASN A C 1
ATOM 772 O O . ASN A 1 96 ? 11.419 1.366 -37.035 1.00 83.50 96 ASN A O 1
ATOM 776 N N . LYS A 1 97 ? 11.640 -0.689 -36.175 1.00 82.62 97 LYS A N 1
ATOM 777 C CA . LYS A 1 97 ? 10.664 -1.320 -37.085 1.00 82.62 97 LYS A CA 1
ATOM 778 C C . LYS A 1 97 ? 9.213 -0.982 -36.735 1.00 82.62 97 LYS A C 1
ATOM 780 O O . LYS A 1 97 ? 8.360 -1.002 -37.623 1.00 82.62 97 LYS A O 1
ATOM 785 N N . LEU A 1 98 ? 8.916 -0.696 -35.468 1.00 80.56 98 LEU A N 1
ATOM 786 C CA . LEU A 1 98 ? 7.589 -0.282 -35.009 1.00 80.56 98 LEU A CA 1
ATOM 787 C C . LEU A 1 98 ? 7.322 1.208 -35.228 1.00 80.56 98 LEU A C 1
ATOM 789 O O . LEU A 1 98 ? 6.164 1.576 -35.417 1.00 80.56 98 LEU A O 1
ATOM 793 N N . LEU A 1 99 ? 8.361 2.048 -35.228 1.00 82.25 99 LEU A N 1
ATOM 794 C CA . LEU A 1 99 ? 8.246 3.504 -35.347 1.00 82.25 99 LEU A CA 1
ATOM 795 C C . LEU A 1 99 ? 7.360 3.959 -36.536 1.00 82.25 99 LEU A C 1
ATOM 797 O O . LEU A 1 99 ? 6.439 4.750 -36.313 1.00 82.25 99 LEU A O 1
ATOM 801 N N . PRO A 1 100 ? 7.494 3.413 -37.767 1.00 82.00 100 PRO A N 1
ATOM 802 C CA . PRO A 1 100 ? 6.624 3.778 -38.893 1.00 82.00 100 PRO A CA 1
ATOM 803 C C . PRO A 1 100 ? 5.154 3.362 -38.715 1.00 82.00 100 PRO A C 1
ATOM 805 O O . PRO A 1 100 ? 4.274 3.855 -39.421 1.00 82.00 100 PRO A O 1
ATOM 808 N N . LEU A 1 101 ? 4.872 2.438 -37.791 1.00 78.00 101 LEU A N 1
ATOM 809 C CA . LEU A 1 101 ? 3.547 1.866 -37.537 1.00 78.00 101 LEU A CA 1
ATOM 810 C C . LEU A 1 101 ? 2.807 2.556 -36.381 1.00 78.00 101 LEU A C 1
ATOM 812 O O . LEU A 1 101 ? 1.659 2.209 -36.103 1.00 78.00 101 LEU A O 1
ATOM 816 N N . LEU A 1 102 ? 3.408 3.561 -35.734 1.00 73.25 102 LEU A N 1
ATOM 817 C CA . LEU A 1 102 ? 2.812 4.269 -34.592 1.00 73.25 102 LEU A CA 1
ATOM 818 C C . LEU A 1 102 ? 1.520 5.030 -34.905 1.00 73.25 102 LEU A C 1
ATOM 820 O O . LEU A 1 102 ? 0.781 5.363 -33.983 1.00 73.25 102 LEU A O 1
ATOM 824 N N . ARG A 1 103 ? 1.198 5.250 -36.187 1.00 71.69 103 ARG A N 1
ATOM 825 C CA . ARG A 1 103 ? -0.099 5.810 -36.614 1.00 71.69 103 ARG A CA 1
ATOM 826 C C . ARG A 1 103 ? -1.294 4.931 -36.208 1.00 71.69 103 ARG A C 1
ATOM 828 O O . ARG A 1 103 ? -2.433 5.377 -36.282 1.00 71.69 103 ARG A O 1
ATOM 835 N N . PHE A 1 104 ? -1.050 3.691 -35.784 1.00 65.38 104 PHE A N 1
ATOM 836 C CA . PHE A 1 104 ? -2.064 2.765 -35.294 1.00 65.38 104 PHE A CA 1
ATOM 837 C C . PHE A 1 104 ? -1.981 2.636 -33.762 1.00 65.38 104 PHE A C 1
ATOM 839 O O . PHE A 1 104 ? -0.988 2.135 -33.235 1.00 65.38 104 PHE A O 1
ATOM 846 N N . ASN A 1 105 ? -3.049 3.008 -33.044 1.00 63.88 105 ASN A N 1
ATOM 847 C CA . ASN A 1 105 ? -3.083 3.053 -31.570 1.00 63.88 105 ASN A CA 1
ATOM 848 C C . ASN A 1 105 ? -2.569 1.777 -30.872 1.00 63.88 105 ASN A C 1
ATOM 850 O O . ASN A 1 105 ? -1.872 1.882 -29.866 1.00 63.88 105 ASN A O 1
ATOM 854 N N . SER A 1 106 ? -2.829 0.579 -31.408 1.00 60.88 106 SER A N 1
ATOM 855 C CA . SER A 1 106 ? -2.387 -0.687 -30.796 1.00 60.88 106 SER A CA 1
ATOM 856 C C . SER A 1 106 ? -0.862 -0.884 -30.786 1.00 60.88 106 SER A C 1
ATOM 858 O O . SER A 1 106 ? -0.350 -1.675 -30.004 1.00 60.88 106 SER A O 1
ATOM 860 N N . TYR A 1 107 ? -0.124 -0.184 -31.652 1.00 64.75 107 TYR A N 1
ATOM 861 C CA . TYR A 1 107 ? 1.339 -0.281 -31.762 1.00 64.75 107 TYR A CA 1
ATOM 862 C C . TYR A 1 107 ? 2.031 0.619 -30.757 1.00 64.75 107 TYR A C 1
ATOM 864 O O . TYR A 1 107 ? 3.149 0.323 -30.343 1.00 64.75 107 TYR A O 1
ATOM 872 N N . SER A 1 108 ? 1.345 1.685 -30.339 1.00 74.88 108 SER A N 1
ATOM 873 C CA . SER A 1 108 ? 1.888 2.626 -29.372 1.00 74.88 108 SER A CA 1
ATOM 874 C C . SER A 1 108 ? 2.247 1.929 -28.058 1.00 74.88 108 SER A C 1
ATOM 876 O O . SER A 1 108 ? 3.346 2.138 -27.567 1.00 74.88 108 SER A O 1
ATOM 878 N N . LEU A 1 109 ? 1.403 1.026 -27.543 1.00 81.88 109 LEU A N 1
ATOM 879 C CA . LEU A 1 109 ? 1.641 0.341 -26.266 1.00 81.88 109 LEU A CA 1
ATOM 880 C C . LEU A 1 109 ? 2.895 -0.538 -26.292 1.00 81.88 109 LEU A C 1
ATOM 882 O O . LEU A 1 109 ? 3.751 -0.406 -25.423 1.00 81.88 109 LEU A O 1
ATOM 886 N N . HIS A 1 110 ? 3.028 -1.391 -27.308 1.00 81.75 110 HIS A N 1
ATOM 887 C CA . HIS A 1 110 ? 4.187 -2.269 -27.454 1.00 81.75 110 HIS A CA 1
ATOM 888 C C . HIS A 1 110 ? 5.482 -1.488 -27.696 1.00 81.75 110 HIS A C 1
ATOM 890 O O . HIS A 1 110 ? 6.513 -1.819 -27.123 1.00 81.75 110 HIS A O 1
ATOM 896 N N . TYR A 1 111 ? 5.424 -0.434 -28.513 1.00 84.88 111 TYR A N 1
ATOM 897 C CA . TYR A 1 111 ? 6.560 0.456 -28.737 1.00 84.88 111 TYR A CA 1
ATOM 898 C C . TYR A 1 111 ? 6.997 1.158 -27.443 1.00 84.88 111 TYR A C 1
ATOM 900 O O . TYR A 1 111 ? 8.179 1.161 -27.116 1.00 84.88 111 TYR A O 1
ATOM 908 N N . ILE A 1 112 ? 6.050 1.713 -26.677 1.00 86.62 112 ILE A N 1
ATOM 909 C CA . ILE A 1 112 ? 6.335 2.386 -25.401 1.00 86.62 112 ILE A CA 1
ATOM 910 C C . ILE A 1 112 ? 6.937 1.406 -24.397 1.00 86.62 112 ILE A C 1
ATOM 912 O O . ILE A 1 112 ? 7.892 1.765 -23.713 1.00 86.62 112 ILE A O 1
ATOM 916 N N . ALA A 1 113 ? 6.397 0.186 -24.314 1.00 88.12 113 ALA A N 1
ATOM 917 C CA . ALA A 1 113 ? 6.933 -0.855 -23.446 1.00 88.12 113 ALA A CA 1
ATOM 918 C C . ALA A 1 113 ? 8.399 -1.150 -23.793 1.00 88.12 113 ALA A C 1
ATOM 920 O O . ALA A 1 113 ? 9.250 -1.054 -22.914 1.00 88.12 113 ALA A O 1
ATOM 921 N N . LEU A 1 114 ? 8.719 -1.383 -25.072 1.00 86.56 114 LEU A N 1
ATOM 922 C CA . LEU A 1 114 ? 10.100 -1.617 -25.507 1.00 86.56 114 LEU A CA 1
ATOM 923 C C . LEU A 1 114 ? 11.016 -0.417 -25.224 1.00 86.56 114 LEU A C 1
ATOM 925 O O . LEU A 1 114 ? 12.093 -0.610 -24.666 1.00 86.56 114 LEU A O 1
ATOM 929 N N . LYS A 1 115 ? 10.591 0.817 -25.536 1.00 89.69 115 LYS A N 1
ATOM 930 C CA . LYS A 1 115 ? 11.388 2.025 -25.248 1.00 89.69 115 LYS A CA 1
ATOM 931 C C . LYS A 1 115 ? 11.661 2.153 -23.743 1.00 89.69 115 LYS A C 1
ATOM 933 O O . LYS A 1 115 ? 12.800 2.381 -23.343 1.00 89.69 115 LYS A O 1
ATOM 938 N N . ARG A 1 116 ? 10.649 1.916 -22.894 1.00 92.19 116 ARG A N 1
ATOM 939 C CA . ARG A 1 116 ? 10.799 1.900 -21.426 1.00 92.19 116 ARG A CA 1
ATOM 940 C C . ARG A 1 116 ? 11.793 0.827 -20.972 1.00 92.19 116 ARG A C 1
ATOM 942 O O . ARG A 1 116 ? 12.615 1.114 -20.109 1.00 92.19 116 ARG A O 1
ATOM 949 N N . ARG A 1 117 ? 11.757 -0.373 -21.564 1.00 89.06 117 ARG A N 1
ATOM 950 C CA . ARG A 1 117 ? 12.707 -1.461 -21.269 1.00 89.06 117 ARG A CA 1
ATOM 951 C C . ARG A 1 117 ? 14.137 -1.095 -21.667 1.00 89.06 117 ARG A C 1
ATOM 953 O O . ARG A 1 117 ? 15.038 -1.331 -20.879 1.00 89.06 117 ARG A O 1
ATOM 960 N N . ILE A 1 118 ? 14.359 -0.474 -22.830 1.00 87.94 118 ILE A N 1
ATOM 961 C CA . ILE A 1 118 ? 15.697 -0.016 -23.260 1.00 87.94 118 ILE A CA 1
ATOM 962 C C . ILE A 1 118 ? 16.282 0.993 -22.264 1.00 87.94 118 ILE A C 1
ATOM 964 O O . ILE A 1 118 ? 17.456 0.897 -21.896 1.00 87.94 118 ILE A O 1
ATOM 968 N N . ILE A 1 119 ? 15.465 1.947 -21.812 1.00 91.19 119 ILE A N 1
ATOM 969 C CA . ILE A 1 119 ? 15.882 2.939 -20.815 1.00 91.19 119 ILE A CA 1
ATOM 970 C C . ILE A 1 119 ? 16.217 2.248 -19.492 1.00 91.19 119 ILE A C 1
ATOM 972 O O . ILE A 1 119 ? 17.306 2.445 -18.962 1.00 91.19 119 ILE A O 1
ATOM 976 N N . ALA A 1 120 ? 15.330 1.382 -18.997 1.00 91.81 120 ALA A N 1
ATOM 977 C CA . ALA A 1 120 ? 15.542 0.635 -17.759 1.00 91.81 120 ALA A CA 1
ATOM 978 C C . ALA A 1 120 ? 16.822 -0.208 -17.793 1.00 91.81 120 ALA A C 1
ATOM 980 O O . ALA A 1 120 ? 17.622 -0.163 -16.864 1.00 91.81 120 ALA A O 1
ATOM 981 N N . LEU A 1 121 ? 17.052 -0.914 -18.901 1.00 86.81 121 LEU A N 1
ATOM 982 C CA . LEU A 1 121 ? 18.269 -1.672 -19.165 1.00 86.81 121 LEU A CA 1
ATOM 983 C C . LEU A 1 121 ? 19.518 -0.785 -19.054 1.00 86.81 121 LEU A C 1
ATOM 985 O O . LEU A 1 121 ? 20.456 -1.134 -18.343 1.00 86.81 121 LEU A O 1
ATOM 989 N N . SER A 1 122 ? 19.504 0.385 -19.691 1.00 89.38 122 SER A N 1
ATOM 990 C CA . SER A 1 122 ? 20.624 1.337 -19.643 1.00 89.38 122 SER A CA 1
ATOM 991 C C . SER A 1 122 ? 20.891 1.819 -18.209 1.00 89.38 122 SER A C 1
ATOM 993 O O . SER A 1 122 ? 22.026 1.775 -17.738 1.00 89.38 122 SER A O 1
ATOM 995 N N . LEU A 1 123 ? 19.834 2.173 -17.469 1.00 90.56 123 LEU A N 1
ATOM 996 C CA . LEU A 1 123 ? 19.931 2.595 -16.067 1.00 90.56 123 LEU A CA 1
ATOM 997 C C . LEU A 1 123 ? 20.476 1.484 -15.156 1.00 90.56 123 LEU A C 1
ATOM 999 O O . LEU A 1 123 ? 21.322 1.745 -14.296 1.00 90.56 123 LEU A O 1
ATOM 1003 N N . ARG A 1 124 ? 20.044 0.233 -15.360 1.00 86.81 124 ARG A N 1
ATOM 1004 C CA . ARG A 1 124 ? 20.536 -0.915 -14.586 1.00 86.81 124 ARG A CA 1
ATOM 1005 C C . ARG A 1 124 ? 22.048 -1.081 -14.737 1.00 86.81 124 ARG A C 1
ATOM 1007 O O . ARG A 1 124 ? 22.701 -1.337 -13.727 1.00 86.81 124 ARG A O 1
ATOM 1014 N N . PHE A 1 125 ? 22.594 -0.861 -15.934 1.00 82.19 125 PHE A N 1
ATOM 1015 C CA . PHE A 1 125 ? 24.033 -0.920 -16.234 1.00 82.19 125 PHE A CA 1
ATOM 1016 C C . PHE A 1 125 ? 24.812 0.352 -15.874 1.00 82.19 125 PHE A C 1
ATOM 1018 O O . PHE A 1 125 ? 26.036 0.359 -15.952 1.00 82.19 125 PHE A O 1
ATOM 1025 N N . GLY A 1 126 ? 24.132 1.417 -15.441 1.00 84.75 126 GLY A N 1
ATOM 1026 C CA . GLY A 1 126 ? 24.782 2.708 -15.207 1.00 84.75 126 GLY A CA 1
ATOM 1027 C C . GLY A 1 126 ? 25.251 3.378 -16.500 1.00 84.75 126 GLY A C 1
ATOM 1028 O O . GLY A 1 126 ? 26.116 4.248 -16.459 1.00 84.75 126 GLY A O 1
ATOM 1029 N N . GLU A 1 127 ? 24.694 2.983 -17.646 1.00 84.00 127 GLU A N 1
ATOM 1030 C CA . GLU A 1 127 ? 24.931 3.678 -18.902 1.00 84.00 127 GLU A CA 1
ATOM 1031 C C . GLU A 1 127 ? 24.184 5.008 -18.881 1.00 84.00 127 GLU A C 1
ATOM 1033 O O . GLU A 1 127 ? 22.964 5.061 -18.701 1.00 84.00 127 GLU A O 1
ATOM 1038 N N . HIS A 1 128 ? 24.920 6.090 -19.101 1.00 71.94 128 HIS A N 1
ATOM 1039 C CA . HIS A 1 128 ? 24.315 7.384 -19.362 1.00 71.94 128 HIS A CA 1
ATOM 1040 C C . HIS A 1 128 ? 23.819 7.434 -20.807 1.00 71.94 128 HIS A C 1
ATOM 1042 O O . HIS A 1 128 ? 24.443 6.883 -21.718 1.00 71.94 128 HIS A O 1
ATOM 1048 N N . GLU A 1 129 ? 22.684 8.095 -21.029 1.00 68.00 129 GLU A N 1
ATOM 1049 C CA . GLU A 1 129 ? 22.222 8.349 -22.389 1.00 68.00 129 GLU A CA 1
ATOM 1050 C C . GLU A 1 129 ? 23.267 9.160 -23.158 1.00 68.00 129 GLU A C 1
ATOM 1052 O O . GLU A 1 129 ? 23.880 10.087 -22.633 1.00 68.00 129 GLU A O 1
ATOM 1057 N N . THR A 1 130 ? 23.461 8.813 -24.431 1.00 71.44 130 THR A N 1
ATOM 1058 C CA . THR A 1 130 ? 24.390 9.526 -25.320 1.00 71.44 130 THR A CA 1
ATOM 1059 C C . THR A 1 130 ? 23.935 10.954 -25.606 1.00 71.44 130 THR A C 1
ATOM 1061 O O . THR A 1 130 ? 24.737 11.791 -26.010 1.00 71.44 130 THR A O 1
ATOM 1064 N N . TYR A 1 131 ? 22.640 11.221 -25.442 1.00 79.25 131 TYR A N 1
ATOM 1065 C CA . TYR A 1 131 ? 22.072 12.552 -25.540 1.00 79.25 131 TYR A CA 1
ATOM 1066 C C . TYR A 1 131 ? 22.047 13.197 -24.155 1.00 79.25 131 TYR A C 1
ATOM 1068 O O . TYR A 1 131 ? 21.427 12.684 -23.222 1.00 79.25 131 TYR A O 1
ATOM 1076 N N . ILE A 1 132 ? 22.726 14.334 -24.049 1.00 81.56 132 ILE A N 1
ATOM 1077 C CA . ILE A 1 132 ? 22.731 15.185 -22.866 1.00 81.56 132 ILE A CA 1
ATOM 1078 C C . ILE A 1 132 ? 21.860 16.393 -23.216 1.00 81.56 132 ILE A C 1
ATOM 1080 O O . ILE A 1 132 ? 22.276 17.189 -24.064 1.00 81.56 132 ILE A O 1
ATOM 1084 N N . PRO A 1 133 ? 20.661 16.530 -22.625 1.00 84.38 133 PRO A N 1
ATOM 1085 C CA . PRO A 1 133 ? 19.833 17.698 -22.847 1.00 84.38 133 PRO A CA 1
ATOM 1086 C C . PRO A 1 133 ? 20.556 18.951 -22.359 1.00 84.38 133 PRO A C 1
ATOM 1088 O O . PRO A 1 133 ? 21.298 18.936 -21.373 1.00 84.38 133 PRO A O 1
ATOM 1091 N N . THR A 1 134 ? 20.327 20.050 -23.055 1.00 91.25 134 THR A N 1
ATOM 1092 C CA . THR A 1 134 ? 20.770 21.375 -22.633 1.00 91.25 134 THR A CA 1
ATOM 1093 C C . THR A 1 134 ? 20.087 21.784 -21.326 1.00 91.25 134 THR A C 1
ATOM 1095 O O . THR A 1 134 ? 19.007 21.297 -20.984 1.00 91.25 134 THR A O 1
ATOM 1098 N N . THR A 1 135 ? 20.683 22.731 -20.597 1.00 91.44 135 THR A N 1
ATOM 1099 C CA . THR A 1 135 ? 20.071 23.300 -19.385 1.00 91.44 135 THR A CA 1
ATOM 1100 C C . THR A 1 135 ? 18.664 23.839 -19.657 1.00 91.44 135 THR A C 1
ATOM 1102 O O . THR A 1 135 ? 17.757 23.613 -18.863 1.00 91.44 135 THR A O 1
ATOM 1105 N N . GLU A 1 136 ? 18.461 24.493 -20.804 1.00 94.38 136 GLU A N 1
ATOM 1106 C CA . GLU A 1 136 ? 17.158 25.029 -21.209 1.00 94.38 136 GLU A CA 1
ATOM 1107 C C . GLU A 1 136 ? 16.120 23.916 -21.438 1.00 94.38 136 GLU A C 1
ATOM 1109 O O . GLU A 1 136 ? 14.978 24.024 -20.985 1.00 94.38 136 GLU A O 1
ATOM 1114 N N . GLU A 1 137 ? 16.514 22.812 -22.081 1.00 92.44 137 GLU A N 1
ATOM 1115 C CA . GLU A 1 137 ? 15.644 21.645 -22.270 1.00 92.44 137 GLU A CA 1
ATOM 1116 C C . GLU A 1 137 ? 15.270 20.997 -20.933 1.00 92.44 137 GLU A C 1
ATOM 1118 O O . GLU A 1 137 ? 14.094 20.698 -20.719 1.00 92.44 137 GLU A O 1
ATOM 1123 N N . LEU A 1 138 ? 16.228 20.833 -20.011 1.00 92.50 138 LEU A N 1
ATOM 1124 C CA . LEU A 1 138 ? 15.967 20.295 -18.670 1.00 92.50 138 LEU A CA 1
ATOM 1125 C C . LEU A 1 138 ? 15.012 21.189 -17.877 1.00 92.50 138 LEU A C 1
ATOM 1127 O O . LEU A 1 138 ? 14.061 20.692 -17.275 1.00 92.50 138 LEU A O 1
ATOM 1131 N N . GLU A 1 139 ? 15.220 22.507 -17.898 1.00 94.50 139 GLU A N 1
ATOM 1132 C CA . GLU A 1 139 ? 14.326 23.461 -17.238 1.00 94.50 139 GLU A CA 1
ATOM 1133 C C . GLU A 1 139 ? 12.909 23.417 -17.819 1.00 94.50 139 GLU A C 1
ATOM 1135 O O . GLU A 1 139 ? 11.926 23.475 -17.075 1.00 94.50 139 GLU A O 1
ATOM 1140 N N . SER A 1 140 ? 12.791 23.302 -19.143 1.00 95.75 140 SER A N 1
ATOM 1141 C CA . SER A 1 140 ? 11.506 23.192 -19.836 1.00 95.75 140 SER A CA 1
ATOM 1142 C C . SER A 1 140 ? 10.779 21.892 -19.478 1.00 95.75 140 SER A C 1
ATOM 1144 O O . SER A 1 140 ? 9.613 21.918 -19.070 1.00 95.75 140 SER A O 1
ATOM 1146 N N . GLN A 1 141 ? 11.480 20.754 -19.539 1.00 95.31 141 GLN A N 1
ATOM 1147 C CA . GLN A 1 141 ? 10.940 19.451 -19.146 1.00 95.31 141 GLN A CA 1
ATOM 1148 C C . GLN A 1 141 ? 10.518 19.436 -17.679 1.00 95.31 141 GLN A C 1
ATOM 1150 O O . GLN A 1 141 ? 9.441 18.934 -17.356 1.00 95.31 141 GLN A O 1
ATOM 1155 N N . PHE A 1 142 ? 11.323 20.025 -16.796 1.00 96.81 142 PHE A N 1
ATOM 1156 C CA . PHE A 1 142 ? 11.011 20.098 -15.377 1.00 96.81 142 PHE A CA 1
ATOM 1157 C C . PHE A 1 142 ? 9.743 20.901 -15.107 1.00 96.81 142 PHE A C 1
ATOM 1159 O O . PHE A 1 142 ? 8.859 20.421 -14.399 1.00 96.81 142 PHE A O 1
ATOM 1166 N N . LYS A 1 143 ? 9.611 22.085 -15.718 1.00 97.69 143 LYS A N 1
ATOM 1167 C CA . LYS A 1 143 ? 8.395 22.904 -15.611 1.00 97.69 143 LYS A CA 1
ATOM 1168 C C . LYS A 1 143 ? 7.170 22.127 -16.086 1.00 97.69 143 LYS A C 1
ATOM 1170 O O . LYS A 1 143 ? 6.158 22.105 -15.390 1.00 97.69 143 LYS A O 1
ATOM 1175 N N . LEU A 1 144 ? 7.268 21.440 -17.226 1.00 97.06 144 LEU A N 1
ATOM 1176 C CA . LEU A 1 144 ? 6.165 20.635 -17.751 1.00 97.06 144 LEU A CA 1
ATOM 1177 C C . LEU A 1 144 ? 5.801 19.476 -16.812 1.00 97.06 144 LEU A C 1
ATOM 1179 O O . LEU A 1 144 ? 4.622 19.241 -16.550 1.00 97.06 144 LEU A O 1
ATOM 1183 N N . LEU A 1 145 ? 6.803 18.780 -16.272 1.00 97.00 145 LEU A N 1
ATOM 1184 C CA . LEU A 1 145 ? 6.615 17.678 -15.332 1.00 97.00 145 LEU A CA 1
ATOM 1185 C C . LEU A 1 145 ? 5.949 18.158 -14.036 1.00 97.00 145 LEU A C 1
ATOM 1187 O O . LEU A 1 145 ? 5.021 17.513 -13.549 1.00 97.00 145 LEU A O 1
ATOM 1191 N N . GLN A 1 146 ? 6.375 19.307 -13.504 1.00 98.00 146 GLN A N 1
ATOM 1192 C CA . GLN A 1 146 ? 5.746 19.937 -12.343 1.00 98.00 146 GLN A CA 1
ATOM 1193 C C . GLN A 1 146 ? 4.288 20.304 -12.625 1.00 98.00 146 GLN A C 1
ATOM 1195 O O . GLN A 1 146 ? 3.425 20.005 -11.801 1.00 98.00 146 GLN A O 1
ATOM 1200 N N . CYS A 1 147 ? 3.995 20.897 -13.787 1.00 97.81 147 CYS A N 1
ATOM 1201 C CA . CYS A 1 147 ? 2.624 21.205 -14.194 1.00 97.81 147 CYS A CA 1
ATOM 1202 C C . CYS A 1 147 ? 1.754 19.942 -14.225 1.00 97.81 147 CYS A C 1
ATOM 1204 O O . CYS A 1 147 ? 0.718 19.913 -13.565 1.00 97.81 147 CYS A O 1
ATOM 1206 N N . GLN A 1 148 ? 2.202 18.873 -14.894 1.00 98.12 148 GLN A N 1
ATOM 1207 C CA . GLN A 1 148 ? 1.455 17.611 -14.954 1.00 98.12 148 GLN A CA 1
ATOM 1208 C C . GLN A 1 148 ? 1.257 16.979 -13.569 1.00 98.12 148 GLN A C 1
ATOM 1210 O O . GLN A 1 148 ? 0.175 16.474 -13.269 1.00 98.12 148 GLN A O 1
ATOM 1215 N N . ALA A 1 149 ? 2.277 17.020 -12.708 1.00 98.12 149 ALA A N 1
ATOM 1216 C CA . ALA A 1 149 ? 2.185 16.495 -11.351 1.00 98.12 149 ALA A CA 1
ATOM 1217 C C . ALA A 1 149 ? 1.178 17.291 -10.503 1.00 98.12 149 ALA A C 1
ATOM 1219 O O . ALA A 1 149 ? 0.370 16.695 -9.794 1.00 98.12 149 ALA A O 1
ATOM 1220 N N . ILE A 1 150 ? 1.179 18.626 -10.598 1.00 98.06 150 ILE A N 1
ATOM 1221 C CA . ILE A 1 150 ? 0.224 19.499 -9.896 1.00 98.06 150 ILE A CA 1
ATOM 1222 C C . ILE A 1 150 ? -1.201 19.256 -10.400 1.00 98.06 150 ILE A C 1
ATOM 1224 O O . ILE A 1 150 ? -2.100 19.051 -9.585 1.00 98.06 150 ILE A O 1
ATOM 1228 N N . GLU A 1 151 ? -1.411 19.230 -11.718 1.00 97.81 151 GLU A N 1
ATOM 1229 C CA . GLU A 1 151 ? -2.712 18.919 -12.326 1.00 97.81 151 GLU A CA 1
ATOM 1230 C C . GLU A 1 151 ? -3.227 17.556 -11.855 1.00 97.81 151 GLU A C 1
ATOM 1232 O O . GLU A 1 151 ? -4.381 17.418 -11.436 1.00 97.81 151 GLU A O 1
ATOM 1237 N N . TRP A 1 152 ? -2.351 16.548 -11.842 1.00 97.38 152 TRP A N 1
ATOM 1238 C CA . TRP A 1 152 ? -2.685 15.241 -11.303 1.00 97.38 152 TRP A CA 1
ATOM 1239 C C . TRP A 1 152 ? -3.061 15.331 -9.816 1.00 97.38 152 TRP A C 1
ATOM 1241 O O . TRP A 1 152 ? -4.157 14.886 -9.475 1.00 97.38 152 TRP A O 1
ATOM 1251 N N . LYS A 1 153 ? -2.263 15.965 -8.939 1.00 96.19 153 LYS A N 1
ATOM 1252 C CA . LYS A 1 153 ? -2.581 16.096 -7.498 1.00 96.19 153 LYS A CA 1
ATOM 1253 C C . LYS A 1 153 ? -3.914 16.808 -7.254 1.00 96.19 153 LYS A C 1
ATOM 1255 O O . LYS A 1 153 ? -4.692 16.389 -6.392 1.00 96.19 153 LYS A O 1
ATOM 1260 N N . GLN A 1 154 ? -4.206 17.851 -8.029 1.00 95.44 154 GLN A N 1
ATOM 1261 C CA . GLN A 1 154 ? -5.483 18.566 -7.988 1.00 95.44 154 GLN A CA 1
ATOM 1262 C C . GLN A 1 154 ? -6.654 17.661 -8.386 1.00 95.44 154 GLN A C 1
ATOM 1264 O O . GLN A 1 154 ? -7.702 17.709 -7.743 1.00 95.44 154 GLN A O 1
ATOM 1269 N N . SER A 1 155 ? -6.459 16.787 -9.379 1.00 93.25 155 SER A N 1
ATOM 1270 C CA . SER A 1 155 ? -7.470 15.812 -9.809 1.00 93.25 155 SER A CA 1
ATOM 1271 C C . SER A 1 155 ? -7.681 14.649 -8.834 1.00 93.25 155 SER A C 1
ATOM 1273 O O . SER A 1 155 ? -8.715 13.989 -8.901 1.00 93.25 155 SER A O 1
ATOM 1275 N N . GLN A 1 156 ? -6.725 14.373 -7.938 1.00 91.25 156 GLN A N 1
ATOM 1276 C CA . GLN A 1 156 ? -6.815 13.255 -6.999 1.00 91.25 156 GLN A CA 1
ATOM 1277 C C . GLN A 1 156 ? -7.653 13.644 -5.781 1.00 91.25 156 GLN A C 1
ATOM 1279 O O . GLN A 1 156 ? -7.140 14.359 -4.921 1.00 91.25 156 GLN A O 1
ATOM 1284 N N . PRO A 1 157 ? -8.897 13.162 -5.614 1.00 83.75 157 PRO A N 1
ATOM 1285 C CA . PRO A 1 157 ? -9.709 13.525 -4.457 1.00 83.75 157 PRO A CA 1
ATOM 1286 C C . PRO A 1 157 ? -9.020 13.132 -3.145 1.00 83.75 157 PRO A C 1
ATOM 1288 O O . PRO A 1 157 ? -9.079 13.912 -2.197 1.00 83.75 157 PRO A O 1
ATOM 1291 N N . GLY A 1 158 ? -8.328 11.984 -3.121 1.00 82.06 158 GLY A N 1
ATOM 1292 C CA . GLY A 1 158 ? -7.685 11.386 -1.946 1.00 82.06 158 GLY A CA 1
ATOM 1293 C C . GLY A 1 158 ? -6.546 12.178 -1.303 1.00 82.06 158 GLY A C 1
ATOM 1294 O O . GLY A 1 158 ? -6.267 11.998 -0.123 1.00 82.06 158 GLY A O 1
ATOM 1295 N N . LEU A 1 159 ? -5.894 13.069 -2.054 1.00 86.94 159 LEU A N 1
ATOM 1296 C CA . LEU A 1 159 ? -4.724 13.797 -1.563 1.00 86.94 159 LEU A CA 1
ATOM 1297 C C . LEU A 1 159 ? -5.131 15.073 -0.824 1.00 86.94 159 LEU A C 1
ATOM 1299 O O . LEU A 1 159 ? -5.744 15.952 -1.427 1.00 86.94 159 LEU A O 1
ATOM 1303 N N . THR A 1 160 ? -4.748 15.211 0.444 1.00 82.56 160 THR A N 1
ATOM 1304 C CA . THR A 1 160 ? -4.963 16.453 1.207 1.00 82.56 160 THR A CA 1
ATOM 1305 C C . THR A 1 160 ? -4.030 17.567 0.732 1.00 82.56 160 THR A C 1
ATOM 1307 O O . THR A 1 160 ? -4.482 18.667 0.428 1.00 82.56 160 THR A O 1
ATOM 1310 N N . GLU A 1 161 ? -2.732 17.274 0.612 1.00 89.31 161 GLU A N 1
ATOM 1311 C CA . GLU A 1 161 ? -1.749 18.216 0.075 1.00 89.31 161 GLU A CA 1
ATOM 1312 C C . GLU A 1 161 ? -1.850 18.253 -1.454 1.00 89.31 161 GLU A C 1
ATOM 1314 O O . GLU A 1 161 ? -1.599 17.251 -2.129 1.00 89.31 161 GLU A O 1
ATOM 1319 N N . LYS A 1 162 ? -2.240 19.408 -2.003 1.00 92.31 162 LYS A N 1
ATOM 1320 C CA . LYS A 1 162 ? -2.429 19.622 -3.448 1.00 92.31 162 LYS A CA 1
ATOM 1321 C C . LYS A 1 162 ? -1.209 20.232 -4.133 1.00 92.31 162 LYS A C 1
ATOM 1323 O O . LYS A 1 162 ? -1.125 20.187 -5.357 1.00 92.31 162 LYS A O 1
ATOM 1328 N N . ARG A 1 163 ? -0.283 20.811 -3.371 1.00 95.94 163 ARG A N 1
ATOM 1329 C CA . ARG A 1 163 ? 0.978 21.381 -3.857 1.00 95.94 163 ARG A CA 1
ATOM 1330 C C . ARG A 1 163 ? 2.071 20.320 -3.847 1.00 95.94 163 ARG A C 1
ATOM 1332 O O . ARG A 1 163 ? 1.931 19.280 -3.211 1.00 95.94 163 ARG A O 1
ATOM 1339 N N . LEU A 1 164 ? 3.160 20.575 -4.565 1.00 96.88 164 LEU A N 1
ATOM 1340 C CA . LEU A 1 164 ? 4.343 19.721 -4.490 1.00 96.88 164 LEU A CA 1
ATOM 1341 C C . LEU A 1 164 ? 5.130 20.039 -3.215 1.00 96.88 164 LEU A C 1
ATOM 1343 O O . LEU A 1 164 ? 5.408 21.209 -2.948 1.00 96.88 164 LEU A O 1
ATOM 1347 N N . THR A 1 165 ? 5.483 19.016 -2.440 1.00 95.25 165 THR A N 1
ATOM 1348 C CA . THR A 1 165 ? 6.382 19.178 -1.286 1.00 95.25 165 THR A CA 1
ATOM 1349 C C . THR A 1 165 ? 7.841 19.307 -1.748 1.00 95.25 165 THR A C 1
ATOM 1351 O O . THR A 1 165 ? 8.156 18.927 -2.881 1.00 95.25 165 THR A O 1
ATOM 1354 N N . PRO A 1 166 ? 8.763 19.815 -0.909 1.00 96.19 166 PRO A N 1
ATOM 1355 C CA . PRO A 1 166 ? 10.189 19.854 -1.245 1.00 96.19 166 PRO A CA 1
ATOM 1356 C C . PRO A 1 166 ? 10.765 18.481 -1.622 1.00 96.19 166 PRO A C 1
ATOM 1358 O O . PRO A 1 166 ? 11.547 18.371 -2.565 1.00 96.19 166 PRO A O 1
ATOM 1361 N N . GLU A 1 167 ? 10.333 17.420 -0.939 1.00 93.69 167 GLU A N 1
ATOM 1362 C CA . GLU A 1 167 ? 10.749 16.044 -1.218 1.00 93.69 167 GLU A CA 1
ATOM 1363 C C . GLU A 1 167 ? 10.224 15.573 -2.580 1.00 93.69 167 GLU A C 1
ATOM 1365 O O . GLU A 1 167 ? 10.958 14.969 -3.358 1.00 93.69 167 GLU A O 1
ATOM 1370 N N . GLU A 1 168 ? 8.967 15.887 -2.912 1.00 95.94 168 GLU A N 1
ATOM 1371 C CA . GLU A 1 168 ? 8.389 15.579 -4.225 1.00 95.94 168 GLU A CA 1
ATOM 1372 C C . GLU A 1 168 ? 9.106 16.335 -5.348 1.00 95.94 168 GLU A C 1
ATOM 1374 O O . GLU A 1 168 ? 9.390 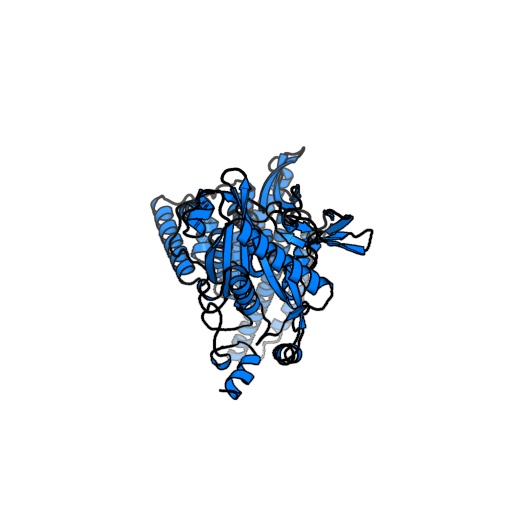15.754 -6.391 1.00 95.94 168 GLU A O 1
ATOM 1379 N N . ILE A 1 169 ? 9.447 17.607 -5.131 1.00 97.06 169 ILE A N 1
ATOM 1380 C CA . ILE A 1 169 ? 10.236 18.414 -6.070 1.00 97.06 169 ILE A CA 1
ATOM 1381 C C . ILE A 1 169 ? 11.597 17.759 -6.325 1.00 97.06 169 ILE A C 1
ATOM 1383 O O . ILE A 1 169 ? 11.975 17.594 -7.484 1.00 97.06 169 ILE A O 1
ATOM 1387 N N . SER A 1 170 ? 12.293 17.336 -5.268 1.00 96.19 170 SER A N 1
ATOM 1388 C CA . SER A 1 170 ? 13.574 16.634 -5.385 1.00 96.19 170 SER A CA 1
ATOM 1389 C C . SER A 1 170 ? 13.436 15.319 -6.161 1.00 96.19 170 SER A C 1
ATOM 1391 O O . SER A 1 170 ? 14.235 15.053 -7.056 1.00 96.19 170 SER A O 1
ATOM 1393 N N . LEU A 1 171 ? 12.377 14.539 -5.919 1.00 95.00 171 LEU A N 1
ATOM 1394 C CA . LEU A 1 171 ? 12.100 13.310 -6.673 1.00 95.00 171 LEU A CA 1
ATOM 1395 C C . LEU A 1 171 ? 11.848 13.576 -8.165 1.00 95.00 171 LEU A C 1
ATOM 1397 O O . LEU A 1 171 ? 12.339 12.827 -9.012 1.00 95.00 171 LEU A O 1
ATOM 1401 N N . LEU A 1 172 ? 11.105 14.637 -8.500 1.00 96.56 172 LEU A N 1
ATOM 1402 C CA . LEU A 1 172 ? 10.880 15.044 -9.891 1.00 96.56 172 LEU A CA 1
ATOM 1403 C C . LEU A 1 172 ? 12.180 15.521 -10.558 1.00 96.56 172 LEU A C 1
ATOM 1405 O O . LEU A 1 172 ? 12.395 15.226 -11.730 1.00 96.56 172 LEU A O 1
ATOM 1409 N N . GLN A 1 173 ? 13.075 16.191 -9.825 1.00 95.75 173 GLN A N 1
ATOM 1410 C CA . GLN A 1 173 ? 14.409 16.555 -10.323 1.00 95.75 173 GLN A CA 1
ATOM 1411 C C . GLN A 1 173 ? 15.271 15.314 -10.584 1.00 95.75 173 GLN A C 1
ATOM 1413 O O . GLN A 1 173 ? 15.849 15.189 -11.659 1.00 95.75 173 GLN A O 1
ATOM 1418 N N . SER A 1 174 ? 15.282 14.340 -9.671 1.00 94.06 174 SER A N 1
ATOM 1419 C CA . SER A 1 174 ? 15.990 13.067 -9.869 1.00 94.06 174 SER A CA 1
ATOM 1420 C C . SER A 1 174 ? 15.424 12.216 -11.013 1.00 94.06 174 SER A C 1
ATOM 1422 O O . SER A 1 174 ? 16.080 11.270 -11.461 1.00 94.06 174 SER A O 1
ATOM 1424 N N . LEU A 1 175 ? 14.201 12.485 -11.482 1.00 94.50 175 LEU A N 1
ATOM 1425 C CA . LEU A 1 175 ? 13.677 11.878 -12.707 1.00 94.50 175 LEU A CA 1
ATOM 1426 C C . LEU A 1 175 ? 14.300 12.510 -13.961 1.00 94.50 175 LEU A C 1
ATOM 1428 O O . LEU A 1 175 ? 14.521 11.787 -14.929 1.00 94.50 175 LEU A O 1
ATOM 1432 N N . LEU A 1 176 ? 14.622 13.808 -13.945 1.00 92.00 176 LEU A N 1
ATOM 1433 C CA . LEU A 1 176 ? 15.280 14.475 -15.076 1.00 92.00 176 LEU A CA 1
ATOM 1434 C C . LEU A 1 176 ? 16.629 13.836 -15.383 1.00 92.00 176 LEU A C 1
ATOM 1436 O O . LEU A 1 176 ? 16.937 13.605 -16.536 1.00 92.00 176 LEU A O 1
ATOM 1440 N N . GLU A 1 177 ? 17.385 13.437 -14.359 1.00 88.94 177 GLU A N 1
ATOM 1441 C CA . GLU A 1 177 ? 18.659 12.715 -14.518 1.00 88.94 177 GLU A CA 1
ATOM 1442 C C . GLU A 1 177 ? 18.512 11.381 -15.279 1.00 88.94 177 GLU A C 1
ATOM 1444 O O . GLU A 1 177 ? 19.495 10.792 -15.725 1.00 88.94 177 GLU A O 1
ATOM 1449 N N . LYS A 1 178 ? 17.276 10.892 -15.440 1.00 90.00 178 LYS A N 1
ATOM 1450 C CA . LYS A 1 178 ? 16.899 9.692 -16.195 1.00 90.00 178 LYS A CA 1
ATOM 1451 C C . LYS A 1 178 ? 16.213 10.113 -17.502 1.00 90.00 178 LYS A C 1
ATOM 1453 O O . LYS A 1 178 ? 15.094 9.679 -17.776 1.00 90.00 178 LYS A O 1
ATOM 1458 N N . ASN A 1 179 ? 16.879 10.986 -18.265 1.00 75.81 179 ASN A N 1
ATOM 1459 C CA . ASN A 1 179 ? 16.380 11.744 -19.426 1.00 75.81 179 ASN A CA 1
ATOM 1460 C C . ASN A 1 179 ? 15.305 11.026 -20.271 1.00 75.81 179 ASN A C 1
ATOM 1462 O O . ASN A 1 179 ? 14.179 11.519 -20.378 1.00 75.81 179 ASN A O 1
ATOM 1466 N N . GLY A 1 180 ? 15.579 9.841 -20.826 1.00 87.81 180 GLY A N 1
ATOM 1467 C CA . GLY A 1 180 ? 14.616 9.131 -21.672 1.00 87.81 180 GLY A CA 1
ATOM 1468 C C . GLY A 1 180 ? 13.357 8.659 -20.947 1.00 87.81 180 GLY A C 1
ATOM 1469 O O . GLY A 1 180 ? 12.292 8.566 -21.565 1.00 87.81 180 GLY A O 1
ATOM 1470 N N . LEU A 1 181 ? 13.428 8.386 -19.640 1.00 93.19 181 LEU A N 1
ATOM 1471 C CA . LEU A 1 181 ? 12.246 8.052 -18.843 1.00 93.19 181 LEU A CA 1
ATOM 1472 C C . LEU A 1 181 ? 11.377 9.289 -18.605 1.00 93.19 181 LEU A C 1
ATOM 1474 O O . LEU A 1 181 ? 10.153 9.184 -18.694 1.00 93.19 181 LEU A O 1
ATOM 1478 N N . CYS A 1 182 ? 11.993 10.444 -18.334 1.00 94.50 182 CYS A N 1
ATOM 1479 C CA . CYS A 1 182 ? 11.270 11.705 -18.182 1.00 94.50 182 CYS A CA 1
ATOM 1480 C C . CYS A 1 182 ? 10.500 12.050 -19.465 1.00 94.50 182 CYS A C 1
ATOM 1482 O O . CYS A 1 182 ? 9.288 12.263 -19.415 1.00 94.50 182 CYS A O 1
ATOM 1484 N N . ASP A 1 183 ? 11.168 11.989 -20.623 1.00 91.44 183 ASP A N 1
ATOM 1485 C CA . ASP A 1 183 ? 10.537 12.179 -21.935 1.00 91.44 183 ASP A CA 1
ATOM 1486 C C . ASP A 1 183 ? 9.339 11.236 -22.140 1.00 91.44 183 ASP A C 1
ATOM 1488 O O . ASP A 1 183 ? 8.247 11.658 -22.532 1.00 91.44 183 ASP A O 1
ATOM 1492 N N . LEU A 1 184 ? 9.507 9.949 -21.820 1.00 92.94 184 LEU A N 1
ATOM 1493 C CA . LEU A 1 184 ? 8.423 8.976 -21.915 1.00 92.94 184 LEU A CA 1
ATOM 1494 C C . LEU A 1 184 ? 7.234 9.318 -21.013 1.00 92.94 184 LEU A C 1
ATOM 1496 O O . LEU A 1 184 ? 6.092 9.189 -21.455 1.00 92.94 184 LEU A O 1
ATOM 1500 N N . ILE A 1 185 ? 7.483 9.722 -19.767 1.00 95.25 185 ILE A N 1
ATOM 1501 C CA . ILE A 1 185 ? 6.440 10.092 -18.804 1.00 95.25 185 ILE A CA 1
ATOM 1502 C C . ILE A 1 185 ? 5.662 11.305 -19.317 1.00 95.25 185 ILE A C 1
ATOM 1504 O O . ILE A 1 185 ? 4.439 11.227 -19.436 1.00 95.25 185 ILE A O 1
ATOM 1508 N N . LEU A 1 186 ? 6.364 12.366 -19.725 1.00 94.56 186 LEU A N 1
ATOM 1509 C CA . LEU A 1 186 ? 5.763 13.615 -20.204 1.00 94.56 186 LEU A CA 1
ATOM 1510 C C . LEU A 1 186 ? 4.799 13.408 -21.379 1.00 94.56 186 LEU A C 1
ATOM 1512 O O . LEU A 1 186 ? 3.777 14.090 -21.474 1.00 94.56 186 LEU A O 1
ATOM 1516 N N . HIS A 1 187 ? 5.092 12.444 -22.254 1.00 92.62 187 HIS A N 1
ATOM 1517 C CA . HIS A 1 187 ? 4.316 12.201 -23.468 1.00 92.62 187 HIS A CA 1
ATOM 1518 C C . HIS A 1 187 ? 3.284 11.070 -23.344 1.00 92.62 187 HIS A C 1
ATOM 1520 O O . HIS A 1 187 ? 2.482 10.869 -24.266 1.00 92.62 187 HIS A O 1
ATOM 1526 N N . ARG A 1 188 ? 3.278 10.297 -22.246 1.00 93.44 188 ARG A N 1
ATOM 1527 C CA . ARG A 1 188 ? 2.425 9.105 -22.088 1.00 93.44 188 ARG A CA 1
ATOM 1528 C C . ARG A 1 188 ? 1.590 9.165 -20.817 1.00 93.44 188 ARG A C 1
ATOM 1530 O O . ARG A 1 188 ? 1.985 8.664 -19.772 1.00 93.44 188 ARG A O 1
ATOM 1537 N N . ARG A 1 189 ? 0.342 9.628 -20.962 1.00 93.25 189 ARG A N 1
ATOM 1538 C CA . ARG A 1 189 ? -0.629 9.793 -19.863 1.00 93.25 189 ARG A CA 1
ATOM 1539 C C . ARG A 1 189 ? -0.738 8.595 -18.911 1.00 93.25 189 ARG A C 1
ATOM 1541 O O . ARG A 1 189 ? -0.772 8.802 -17.706 1.00 93.25 189 ARG A O 1
ATOM 1548 N N . LYS A 1 190 ? -0.812 7.356 -19.422 1.00 93.25 190 LYS A N 1
ATOM 1549 C CA . LYS A 1 190 ? -0.899 6.163 -18.556 1.00 93.25 190 LYS A CA 1
ATOM 1550 C C . LYS A 1 190 ? 0.373 5.981 -17.722 1.00 93.25 190 LYS A C 1
ATOM 1552 O O . LYS A 1 190 ? 0.275 5.762 -16.526 1.00 93.25 190 LYS A O 1
ATOM 1557 N N . LEU A 1 191 ? 1.545 6.113 -18.345 1.00 94.56 191 LEU A N 1
ATOM 1558 C CA . LEU A 1 191 ? 2.822 5.979 -17.648 1.00 94.56 191 LEU A CA 1
ATOM 1559 C C . LEU A 1 191 ? 3.024 7.110 -16.631 1.00 94.56 191 LEU A C 1
ATOM 1561 O O . LEU A 1 191 ? 3.509 6.846 -15.539 1.00 94.56 191 LEU A O 1
ATOM 1565 N N . ALA A 1 192 ? 2.610 8.336 -16.967 1.00 96.50 192 ALA A N 1
ATOM 1566 C CA . ALA A 1 192 ? 2.598 9.457 -16.032 1.00 96.50 192 ALA A CA 1
ATOM 1567 C C . ALA A 1 192 ? 1.706 9.179 -14.819 1.00 96.50 192 ALA A C 1
ATOM 1569 O O . ALA A 1 192 ? 2.133 9.398 -13.691 1.00 96.50 192 ALA A O 1
ATOM 1570 N N . LEU A 1 193 ? 0.503 8.636 -15.035 1.00 96.19 193 LEU A N 1
ATOM 1571 C CA . LEU A 1 193 ? -0.384 8.238 -13.945 1.00 96.19 193 LEU A CA 1
ATOM 1572 C C . LEU A 1 193 ? 0.272 7.175 -13.054 1.00 96.19 193 LEU A C 1
ATOM 1574 O O . LEU A 1 193 ? 0.358 7.384 -11.849 1.00 96.19 193 LEU A O 1
ATOM 1578 N N . ASP A 1 194 ? 0.776 6.085 -13.641 1.00 95.94 194 ASP A N 1
ATOM 1579 C CA . ASP A 1 194 ? 1.437 5.007 -12.894 1.00 95.94 194 ASP A CA 1
ATOM 1580 C C . ASP A 1 194 ? 2.642 5.543 -12.095 1.00 95.94 194 ASP A C 1
ATOM 1582 O O . ASP A 1 194 ? 2.839 5.169 -10.939 1.00 95.94 194 ASP A O 1
ATOM 1586 N N . PHE A 1 195 ? 3.417 6.459 -12.687 1.00 97.12 195 PHE A N 1
ATOM 1587 C CA . PHE A 1 195 ? 4.547 7.128 -12.044 1.00 97.12 195 PHE A CA 1
ATOM 1588 C C . PHE A 1 195 ? 4.114 8.009 -10.867 1.00 97.12 195 PHE A C 1
ATOM 1590 O O . PHE A 1 195 ? 4.675 7.889 -9.779 1.00 97.12 195 PHE A O 1
ATOM 1597 N N . PHE A 1 196 ? 3.124 8.886 -11.053 1.00 97.62 196 PHE A N 1
ATOM 1598 C CA . PHE A 1 196 ? 2.661 9.776 -9.989 1.00 97.62 196 PHE A CA 1
ATOM 1599 C C . PHE A 1 196 ? 2.030 8.992 -8.837 1.00 97.62 196 PHE A C 1
ATOM 1601 O O . PHE A 1 196 ? 2.268 9.298 -7.670 1.00 97.62 196 PHE A O 1
ATOM 1608 N N . GLU A 1 197 ? 1.279 7.936 -9.145 1.00 95.94 197 GLU A N 1
ATOM 1609 C CA . GLU A 1 197 ? 0.763 7.020 -8.134 1.00 95.94 197 GLU A CA 1
ATOM 1610 C C . GLU A 1 197 ? 1.897 6.344 -7.353 1.00 95.94 197 GLU A C 1
ATOM 1612 O O . GLU A 1 197 ? 1.890 6.386 -6.127 1.00 95.94 197 GLU A O 1
ATOM 1617 N N . TRP A 1 198 ? 2.894 5.788 -8.047 1.00 96.62 198 TRP A N 1
ATOM 1618 C CA . TRP A 1 198 ? 4.024 5.093 -7.429 1.00 96.62 198 TRP A CA 1
ATOM 1619 C C . TRP A 1 198 ? 4.897 6.017 -6.571 1.00 96.62 198 TRP A C 1
ATOM 1621 O O . TRP A 1 198 ? 5.118 5.751 -5.393 1.00 96.62 198 TRP A O 1
ATOM 1631 N N . VAL A 1 199 ? 5.401 7.105 -7.158 1.00 95.69 199 VAL A N 1
ATOM 1632 C CA . VAL A 1 199 ? 6.429 7.962 -6.546 1.00 95.69 199 VAL A CA 1
ATOM 1633 C C . VAL A 1 199 ? 5.813 9.044 -5.662 1.00 95.69 199 VAL A C 1
ATOM 1635 O O . VAL A 1 199 ? 6.333 9.328 -4.585 1.00 95.69 199 VAL A O 1
ATOM 1638 N N . LEU A 1 200 ? 4.714 9.677 -6.091 1.00 95.25 200 LEU A N 1
ATOM 1639 C CA . LEU A 1 200 ? 4.161 10.831 -5.376 1.00 95.25 200 LEU A CA 1
ATOM 1640 C C . LEU A 1 200 ? 3.110 10.432 -4.341 1.00 95.25 200 LEU A C 1
ATOM 1642 O O . LEU A 1 200 ? 3.185 10.928 -3.221 1.00 95.25 200 LEU A O 1
ATOM 1646 N N . ARG A 1 201 ? 2.146 9.565 -4.676 1.00 94.44 201 ARG A N 1
ATOM 1647 C CA . ARG A 1 201 ? 1.121 9.128 -3.708 1.00 94.44 201 ARG A CA 1
ATOM 1648 C C . ARG A 1 201 ? 1.671 8.079 -2.752 1.00 94.44 201 ARG A C 1
ATOM 1650 O O . ARG A 1 201 ? 1.598 8.275 -1.546 1.00 94.44 201 ARG A O 1
ATOM 1657 N N . ASP A 1 202 ? 2.208 6.995 -3.304 1.00 94.06 202 ASP A N 1
ATOM 1658 C CA . ASP A 1 202 ? 2.597 5.809 -2.536 1.00 94.06 202 ASP A CA 1
ATOM 1659 C C . ASP A 1 202 ? 4.064 5.875 -2.064 1.00 94.06 202 ASP A C 1
ATOM 1661 O O . ASP A 1 202 ? 4.524 4.979 -1.373 1.00 94.06 202 ASP A O 1
ATOM 1665 N N . LYS A 1 203 ? 4.807 6.941 -2.405 1.00 94.25 203 LYS A N 1
ATOM 1666 C CA . LYS A 1 203 ? 6.184 7.207 -1.930 1.00 94.25 203 LYS A CA 1
ATOM 1667 C C . LYS A 1 203 ? 7.163 6.040 -2.136 1.00 94.25 203 LYS A C 1
ATOM 1669 O O . LYS A 1 203 ? 8.152 5.919 -1.416 1.00 94.25 203 LYS A O 1
ATOM 1674 N N . LEU A 1 204 ? 6.919 5.200 -3.140 1.00 95.81 204 LEU A N 1
ATOM 1675 C CA . LEU A 1 204 ? 7.779 4.067 -3.462 1.00 95.81 204 LEU A CA 1
ATOM 1676 C C . LEU A 1 204 ? 9.040 4.525 -4.214 1.00 95.81 204 LEU A C 1
ATOM 1678 O O . LEU A 1 204 ? 9.021 5.559 -4.892 1.00 95.81 204 LEU A O 1
ATOM 1682 N N . PRO A 1 205 ? 10.143 3.752 -4.157 1.00 95.75 205 PRO A N 1
ATOM 1683 C CA . PRO A 1 205 ? 11.408 4.169 -4.749 1.00 95.75 205 PRO A CA 1
ATOM 1684 C C . PRO A 1 205 ? 11.308 4.429 -6.256 1.00 95.75 205 PRO A C 1
ATOM 1686 O O . PRO A 1 205 ? 10.904 3.555 -7.031 1.00 95.75 205 PRO A O 1
ATOM 1689 N N . LEU A 1 206 ? 11.758 5.615 -6.680 1.00 95.75 206 LEU A N 1
ATOM 1690 C CA . LEU A 1 206 ? 11.898 5.987 -8.093 1.00 95.75 206 LEU A CA 1
ATOM 1691 C C . LEU A 1 206 ? 12.771 4.986 -8.859 1.00 95.75 206 LEU A C 1
ATOM 1693 O O . LEU A 1 206 ? 12.468 4.630 -9.995 1.00 95.75 206 LEU A O 1
ATOM 1697 N N . SER A 1 207 ? 13.858 4.534 -8.236 1.00 95.38 207 SER A N 1
ATOM 1698 C CA . SER A 1 207 ? 14.816 3.620 -8.854 1.00 95.38 207 SER A CA 1
ATOM 1699 C C . SER A 1 207 ? 14.169 2.291 -9.244 1.00 95.38 207 SER A C 1
ATOM 1701 O O . SER A 1 207 ? 14.372 1.842 -10.364 1.00 95.38 207 SER A O 1
ATOM 1703 N N . VAL A 1 208 ? 13.298 1.712 -8.408 1.00 96.38 208 VAL A N 1
ATOM 1704 C CA . VAL A 1 208 ? 12.563 0.479 -8.751 1.00 96.38 208 VAL A CA 1
ATOM 1705 C C . VAL A 1 208 ? 11.632 0.705 -9.946 1.00 96.38 208 VAL A C 1
ATOM 1707 O O . VAL A 1 208 ? 11.609 -0.105 -10.868 1.00 96.38 208 VAL A O 1
ATOM 1710 N N . PHE A 1 209 ? 10.905 1.826 -9.990 1.00 96.62 209 PHE A N 1
ATOM 1711 C CA . PHE A 1 209 ? 10.016 2.146 -11.117 1.00 96.62 209 PHE A CA 1
ATOM 1712 C C . PHE A 1 209 ? 10.767 2.334 -12.446 1.00 96.62 209 PHE A C 1
ATOM 1714 O O . PHE A 1 209 ? 10.239 2.005 -13.518 1.00 96.62 209 PHE A O 1
ATOM 1721 N N . ALA A 1 210 ? 11.974 2.899 -12.364 1.00 95.75 210 ALA A N 1
ATOM 1722 C CA . ALA A 1 210 ? 12.810 3.252 -13.502 1.00 95.75 210 ALA A CA 1
ATOM 1723 C C . ALA A 1 210 ? 13.660 2.080 -14.013 1.00 95.75 210 ALA A C 1
ATOM 1725 O O . ALA A 1 210 ? 13.707 1.852 -15.218 1.00 95.75 210 ALA A O 1
ATOM 1726 N N . GLU A 1 211 ? 14.317 1.347 -13.112 1.00 94.75 211 GLU A N 1
ATOM 1727 C CA . GLU A 1 211 ? 15.236 0.246 -13.427 1.00 94.75 211 GLU A CA 1
ATOM 1728 C C . GLU A 1 211 ? 14.513 -1.099 -13.577 1.00 94.75 211 GLU A C 1
ATOM 1730 O O . GLU A 1 211 ? 14.976 -1.936 -14.344 1.00 94.75 211 GLU A O 1
ATOM 1735 N N . PHE A 1 212 ? 13.371 -1.303 -12.905 1.00 95.50 212 PHE A N 1
ATOM 1736 C CA . PHE A 1 212 ? 12.616 -2.567 -12.922 1.00 95.50 212 PHE A CA 1
ATOM 1737 C C . PHE A 1 212 ? 11.131 -2.360 -13.286 1.00 95.50 212 PHE A C 1
ATOM 1739 O O . PHE A 1 212 ? 10.214 -2.539 -12.465 1.00 95.50 212 PHE A O 1
ATOM 1746 N N . PRO A 1 213 ? 10.843 -1.928 -14.529 1.00 95.44 213 PRO A N 1
ATOM 1747 C CA . PRO A 1 213 ? 9.485 -1.640 -14.966 1.00 95.44 213 PRO A CA 1
ATOM 1748 C C . PRO A 1 213 ? 8.518 -2.833 -14.916 1.00 95.44 213 PRO A C 1
ATOM 1750 O O . PRO A 1 213 ? 7.306 -2.620 -14.852 1.00 95.44 213 PRO A O 1
ATOM 1753 N N . TYR A 1 214 ? 9.007 -4.078 -14.955 1.00 94.25 214 TYR A N 1
ATOM 1754 C CA . TYR A 1 214 ? 8.166 -5.276 -14.918 1.00 94.25 214 TYR A CA 1
ATOM 1755 C C . TYR A 1 214 ? 7.760 -5.531 -13.480 1.00 94.25 214 TYR A C 1
ATOM 1757 O O . TYR A 1 214 ? 6.570 -5.593 -13.190 1.00 94.25 214 TYR A O 1
ATOM 1765 N N . ILE A 1 215 ? 8.741 -5.551 -12.579 1.00 95.56 215 ILE A N 1
ATOM 1766 C CA . ILE A 1 215 ? 8.524 -5.767 -11.148 1.00 95.56 215 ILE A CA 1
ATOM 1767 C C . ILE A 1 215 ? 7.609 -4.687 -10.570 1.00 95.56 215 ILE A C 1
ATOM 1769 O O . ILE A 1 215 ? 6.651 -5.008 -9.875 1.00 95.56 215 ILE A O 1
ATOM 1773 N N . SER A 1 216 ? 7.824 -3.412 -10.910 1.00 96.44 216 SER A N 1
ATOM 1774 C CA . SER A 1 216 ? 6.913 -2.337 -10.484 1.00 96.44 216 SER A CA 1
ATOM 1775 C C . SER A 1 216 ? 5.481 -2.542 -10.997 1.00 96.44 216 SER A C 1
ATOM 1777 O O . SER A 1 216 ? 4.525 -2.401 -10.234 1.00 96.44 216 SER A O 1
ATOM 1779 N N . SER A 1 217 ? 5.314 -2.944 -12.261 1.00 95.75 217 SER A N 1
ATOM 1780 C CA . SER A 1 217 ? 3.994 -3.256 -12.830 1.00 95.75 217 SER A CA 1
ATOM 1781 C C . SER A 1 217 ? 3.346 -4.471 -12.158 1.00 95.75 217 SER A C 1
ATOM 1783 O O . SER A 1 217 ? 2.145 -4.452 -11.895 1.00 95.75 217 SER A O 1
ATOM 1785 N N . TRP A 1 218 ? 4.129 -5.501 -11.843 1.00 95.94 218 TRP A N 1
ATOM 1786 C CA . TRP A 1 218 ? 3.682 -6.693 -11.129 1.00 95.94 218 TRP A CA 1
ATOM 1787 C C . TRP A 1 218 ? 3.232 -6.350 -9.701 1.00 95.94 218 TRP A C 1
ATOM 1789 O O . TRP A 1 218 ? 2.121 -6.702 -9.320 1.00 95.94 218 TRP A O 1
ATOM 1799 N N . ILE A 1 219 ? 3.992 -5.543 -8.952 1.00 96.94 219 ILE A N 1
ATOM 1800 C CA . ILE A 1 219 ? 3.606 -5.050 -7.613 1.00 96.94 219 ILE A CA 1
ATOM 1801 C C . ILE A 1 219 ? 2.286 -4.260 -7.659 1.00 96.94 219 ILE A C 1
ATOM 1803 O O . ILE A 1 219 ? 1.439 -4.404 -6.771 1.00 96.94 219 ILE A O 1
ATOM 1807 N N . ILE A 1 220 ? 2.089 -3.431 -8.693 1.00 95.25 220 ILE A N 1
ATOM 1808 C CA . ILE A 1 220 ? 0.826 -2.708 -8.915 1.00 95.25 220 ILE A CA 1
ATOM 1809 C C . ILE A 1 220 ? -0.327 -3.699 -9.130 1.00 95.25 220 ILE A C 1
ATOM 1811 O O . ILE A 1 220 ? -1.372 -3.556 -8.495 1.00 95.25 220 ILE A O 1
ATOM 1815 N N . GLN A 1 221 ? -0.140 -4.703 -9.992 1.00 95.50 221 GLN A N 1
ATOM 1816 C CA . GLN A 1 221 ? -1.152 -5.726 -10.289 1.00 95.50 221 GLN A CA 1
ATOM 1817 C C . GLN A 1 221 ? -1.511 -6.555 -9.051 1.00 95.50 221 GLN A C 1
ATOM 1819 O O . GLN A 1 221 ? -2.687 -6.804 -8.807 1.00 95.50 221 GLN A O 1
ATOM 1824 N N . LYS A 1 222 ? -0.521 -6.876 -8.212 1.00 96.50 222 LYS A N 1
ATOM 1825 C CA . LYS A 1 222 ? -0.697 -7.574 -6.930 1.00 96.50 222 LYS A CA 1
ATOM 1826 C C . LYS A 1 222 ? -1.276 -6.693 -5.814 1.00 96.50 222 LYS A C 1
ATOM 1828 O O . LYS A 1 222 ? -1.318 -7.109 -4.664 1.00 96.50 222 LYS A O 1
ATOM 1833 N N . LYS A 1 223 ? -1.719 -5.467 -6.132 1.00 95.50 223 LYS A N 1
ATOM 1834 C CA . LYS A 1 223 ? -2.332 -4.498 -5.201 1.00 95.50 223 LYS A CA 1
ATOM 1835 C C . LYS A 1 223 ? -1.457 -4.171 -3.976 1.00 95.50 223 LYS A C 1
ATOM 1837 O O . LYS A 1 223 ? -1.966 -3.756 -2.936 1.00 95.50 223 LYS A O 1
ATOM 1842 N N . MET A 1 224 ? -0.134 -4.291 -4.110 1.00 95.88 224 MET A N 1
ATOM 1843 C CA . MET A 1 224 ? 0.805 -4.149 -2.990 1.00 95.88 224 MET A CA 1
ATOM 1844 C C . MET A 1 224 ? 1.346 -2.734 -2.793 1.00 95.88 224 MET A C 1
ATOM 1846 O O . MET A 1 224 ? 1.805 -2.399 -1.704 1.00 95.88 224 MET A O 1
ATOM 1850 N N . ARG A 1 225 ? 1.249 -1.868 -3.808 1.00 95.00 225 ARG A N 1
ATOM 1851 C CA . ARG A 1 225 ? 1.848 -0.523 -3.759 1.00 95.00 225 ARG A CA 1
ATOM 1852 C C . ARG A 1 225 ? 1.425 0.317 -2.551 1.00 95.00 225 ARG A C 1
ATOM 1854 O O . ARG A 1 225 ? 2.277 0.906 -1.903 1.00 95.00 225 ARG A O 1
ATOM 1861 N N . GLY A 1 226 ? 0.129 0.332 -2.226 1.00 94.12 226 GLY A N 1
ATOM 1862 C CA . GLY A 1 226 ? -0.404 1.150 -1.135 1.00 94.12 226 GLY A CA 1
ATOM 1863 C C . GLY A 1 226 ? 0.058 0.655 0.234 1.00 94.12 226 GLY A C 1
ATOM 1864 O O . GLY A 1 226 ? 0.295 1.465 1.117 1.00 94.12 226 GLY A O 1
ATOM 1865 N N . ARG A 1 227 ? 0.253 -0.662 0.387 1.00 95.50 227 ARG A N 1
ATOM 1866 C CA . ARG A 1 227 ? 0.764 -1.286 1.616 1.00 95.50 227 ARG A CA 1
ATOM 1867 C C . ARG A 1 227 ? 2.257 -1.042 1.796 1.00 95.50 227 ARG A C 1
ATOM 1869 O O . ARG A 1 227 ? 2.675 -0.557 2.840 1.00 95.50 227 ARG A O 1
ATOM 1876 N N . LEU A 1 228 ? 3.042 -1.308 0.750 1.00 96.06 228 LEU A N 1
ATOM 1877 C CA . LEU A 1 228 ? 4.489 -1.075 0.757 1.00 96.06 228 LEU A CA 1
ATOM 1878 C C . LEU A 1 228 ? 4.838 0.409 0.934 1.00 96.06 228 LEU A C 1
ATOM 1880 O O . LEU A 1 228 ? 5.871 0.727 1.511 1.00 96.06 228 LEU A O 1
ATOM 1884 N N . GLY A 1 229 ? 3.973 1.298 0.441 1.00 93.88 229 GLY A N 1
ATOM 1885 C CA . GLY A 1 229 ? 4.118 2.747 0.530 1.00 93.88 229 GLY A CA 1
ATOM 1886 C C . GLY A 1 229 ? 3.526 3.400 1.781 1.00 93.88 229 GLY A C 1
ATOM 1887 O O . GLY A 1 229 ? 3.720 4.594 2.001 1.00 93.88 229 GLY A O 1
ATOM 1888 N N . HIS A 1 230 ? 2.766 2.652 2.589 1.00 92.56 230 HIS A N 1
ATOM 1889 C CA . HIS A 1 230 ? 2.084 3.207 3.761 1.00 92.56 230 HIS A CA 1
ATOM 1890 C C . HIS A 1 230 ? 3.076 3.610 4.857 1.00 92.56 230 HIS A C 1
ATOM 1892 O O . HIS A 1 230 ? 2.923 4.648 5.505 1.00 92.56 230 HIS A O 1
ATOM 1898 N N . TYR A 1 231 ? 4.099 2.783 5.059 1.00 86.75 231 TYR A N 1
ATOM 1899 C CA . TYR A 1 231 ? 5.109 2.998 6.081 1.00 86.75 231 TYR A CA 1
ATOM 1900 C C . TYR A 1 231 ? 6.234 3.887 5.549 1.00 86.75 231 TYR A C 1
ATOM 1902 O O . TYR A 1 231 ? 6.625 3.812 4.390 1.00 86.75 231 TYR A O 1
ATOM 1910 N N . ARG A 1 232 ? 6.781 4.743 6.419 1.00 68.88 232 ARG A N 1
ATOM 1911 C CA . ARG A 1 232 ? 7.874 5.668 6.064 1.00 68.88 232 ARG A CA 1
ATOM 191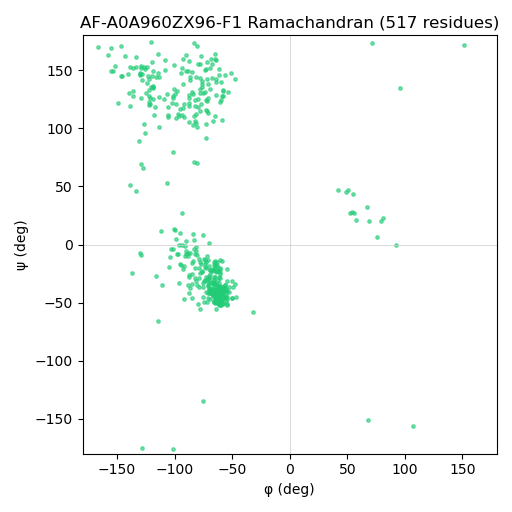2 C C . ARG A 1 232 ? 9.236 4.982 5.908 1.00 68.88 232 ARG A C 1
ATOM 1914 O O . ARG A 1 232 ? 10.177 5.612 5.433 1.00 68.88 232 ARG A O 1
ATOM 1921 N N . ALA A 1 233 ? 9.353 3.729 6.344 1.00 68.50 233 ALA A N 1
ATOM 1922 C CA . ALA A 1 233 ? 10.544 2.916 6.151 1.00 68.50 233 ALA A CA 1
ATOM 1923 C C . ALA A 1 233 ? 10.535 2.300 4.742 1.00 68.50 233 ALA A C 1
ATOM 1925 O O . ALA A 1 233 ? 9.468 1.921 4.256 1.00 68.50 233 ALA A O 1
ATOM 1926 N N . PRO A 1 234 ? 11.697 2.160 4.080 1.00 84.44 234 PRO A N 1
ATOM 1927 C CA . PRO A 1 234 ? 11.755 1.456 2.810 1.00 84.44 234 PRO A CA 1
ATOM 1928 C C . PRO A 1 234 ? 11.440 -0.023 3.059 1.00 84.44 234 PRO A C 1
ATOM 1930 O O . PRO A 1 234 ? 12.262 -0.744 3.611 1.00 84.44 234 PRO A O 1
ATOM 1933 N N . LEU A 1 235 ? 10.247 -0.471 2.662 1.00 95.94 235 LEU A N 1
ATOM 1934 C CA . LEU A 1 235 ? 9.865 -1.894 2.637 1.00 95.94 235 LEU A CA 1
ATOM 1935 C C . LEU A 1 235 ? 10.192 -2.564 1.298 1.00 95.94 235 LEU A C 1
ATOM 1937 O O . LEU A 1 235 ? 10.058 -3.774 1.145 1.00 95.94 235 LEU A O 1
ATOM 1941 N N . LEU A 1 236 ? 10.599 -1.755 0.323 1.00 96.94 236 LEU A N 1
ATOM 1942 C CA . LEU A 1 236 ? 10.985 -2.135 -1.024 1.00 96.94 236 LEU A CA 1
ATOM 1943 C C . LEU A 1 236 ? 12.208 -1.300 -1.394 1.00 96.94 236 LEU A C 1
ATOM 1945 O O . LEU A 1 236 ? 12.189 -0.080 -1.224 1.00 96.94 236 LEU A O 1
ATOM 1949 N N . THR A 1 237 ? 13.264 -1.927 -1.897 1.00 96.00 237 THR A N 1
ATOM 1950 C CA . THR A 1 237 ? 14.494 -1.217 -2.272 1.00 96.00 237 THR A CA 1
ATOM 1951 C C . THR A 1 237 ? 15.278 -1.977 -3.337 1.00 96.00 237 THR A C 1
ATOM 1953 O O . THR A 1 237 ? 14.970 -3.126 -3.646 1.00 96.00 237 THR A O 1
ATOM 1956 N N . ILE A 1 238 ? 16.294 -1.327 -3.910 1.00 94.94 238 ILE A N 1
ATOM 1957 C CA . ILE A 1 238 ? 17.309 -2.004 -4.720 1.00 94.94 238 ILE A CA 1
ATOM 1958 C C . ILE A 1 238 ? 18.533 -2.236 -3.842 1.00 94.94 238 ILE A C 1
ATOM 1960 O O . ILE A 1 238 ? 19.144 -1.275 -3.368 1.00 94.94 238 ILE A O 1
ATOM 1964 N N . HIS A 1 239 ? 18.921 -3.494 -3.675 1.00 93.19 239 HIS A N 1
ATOM 1965 C CA . HIS A 1 239 ? 20.177 -3.865 -3.039 1.00 93.19 239 HIS A CA 1
ATOM 1966 C C . HIS A 1 239 ? 21.240 -4.220 -4.068 1.00 93.19 239 HIS A C 1
ATOM 1968 O O . HIS A 1 239 ? 20.945 -4.601 -5.200 1.00 93.19 239 HIS A O 1
ATOM 1974 N N . ARG A 1 240 ? 22.501 -4.048 -3.666 1.00 91.44 240 ARG A N 1
ATOM 1975 C CA . ARG A 1 240 ? 23.673 -4.521 -4.403 1.00 91.44 240 ARG A CA 1
ATOM 1976 C C . ARG A 1 240 ? 24.327 -5.604 -3.562 1.00 91.44 240 ARG A C 1
ATOM 1978 O O . ARG A 1 240 ? 25.003 -5.285 -2.585 1.00 91.44 240 ARG A O 1
ATOM 1985 N N . HIS A 1 241 ? 24.091 -6.856 -3.922 1.00 85.62 241 HIS A N 1
ATOM 1986 C CA . HIS A 1 241 ? 24.672 -8.002 -3.233 1.00 85.62 241 HIS A CA 1
ATOM 1987 C C . HIS A 1 241 ? 26.067 -8.277 -3.789 1.00 85.62 241 HIS A C 1
ATOM 1989 O O . HIS A 1 241 ? 26.227 -8.286 -5.009 1.00 85.62 241 HIS A O 1
ATOM 1995 N N . PRO A 1 242 ? 27.090 -8.456 -2.941 1.00 83.12 242 PRO A N 1
ATOM 1996 C CA . PRO A 1 242 ? 28.407 -8.858 -3.409 1.00 83.12 242 PRO A CA 1
ATOM 1997 C C . PRO A 1 242 ? 28.368 -10.329 -3.848 1.00 83.12 242 PRO A C 1
ATOM 1999 O O . PRO A 1 242 ? 28.189 -11.206 -3.010 1.00 83.12 242 PRO A O 1
ATOM 2002 N N . GLU A 1 243 ? 28.566 -10.602 -5.136 1.00 79.56 243 GLU A N 1
ATOM 2003 C CA . GLU A 1 243 ? 28.749 -11.959 -5.665 1.00 79.56 243 GLU A CA 1
ATOM 2004 C C . GLU A 1 243 ? 30.211 -12.174 -6.102 1.00 79.56 243 GLU A C 1
ATOM 2006 O O . GLU A 1 243 ? 30.922 -11.196 -6.366 1.00 79.56 243 GLU A O 1
ATOM 2011 N N . PRO A 1 244 ? 30.692 -13.432 -6.207 1.00 76.00 244 PRO A N 1
ATOM 2012 C CA . PRO A 1 244 ? 32.072 -13.738 -6.605 1.00 76.00 244 PRO A CA 1
ATOM 2013 C C . PRO A 1 244 ? 32.494 -13.112 -7.935 1.00 76.00 244 PRO A C 1
ATOM 2015 O O . PRO A 1 244 ? 33.666 -12.786 -8.121 1.00 76.00 244 PRO A O 1
ATOM 2018 N N . ASN A 1 245 ? 31.536 -12.947 -8.844 1.00 69.00 245 ASN A N 1
ATOM 2019 C CA . ASN A 1 245 ? 31.775 -12.424 -10.178 1.00 69.00 245 ASN A CA 1
ATOM 2020 C C . ASN A 1 245 ? 31.482 -10.915 -10.283 1.00 69.00 245 ASN A C 1
ATOM 2022 O O . ASN A 1 245 ? 31.887 -10.315 -11.272 1.00 69.00 245 ASN A O 1
ATOM 2026 N N . GLY A 1 246 ? 30.897 -10.288 -9.246 1.00 71.44 246 GLY A N 1
ATOM 2027 C CA . GLY A 1 246 ? 30.594 -8.855 -9.187 1.00 71.44 246 GLY A CA 1
ATOM 2028 C C . GLY A 1 246 ? 29.399 -8.482 -8.314 1.00 71.44 246 GLY A C 1
ATOM 2029 O O . GLY A 1 246 ? 28.672 -9.347 -7.842 1.00 71.44 246 GLY A O 1
ATOM 2030 N N . PRO A 1 247 ? 29.146 -7.188 -8.063 1.00 79.75 247 PRO A N 1
ATOM 2031 C CA . PRO A 1 247 ? 27.941 -6.777 -7.359 1.00 79.75 247 PRO A CA 1
ATOM 2032 C C . PRO A 1 247 ? 26.701 -6.977 -8.240 1.00 79.75 247 PRO A C 1
ATOM 2034 O O . PRO A 1 247 ? 26.607 -6.414 -9.331 1.00 79.75 247 PRO A O 1
ATOM 2037 N N . VAL A 1 248 ? 25.712 -7.703 -7.724 1.00 83.69 248 VAL A N 1
ATOM 2038 C CA . VAL A 1 248 ? 24.434 -7.955 -8.392 1.00 83.69 248 VAL A CA 1
ATOM 2039 C C . VAL A 1 248 ? 23.349 -7.045 -7.827 1.00 83.69 248 VAL A C 1
ATOM 2041 O O . VAL A 1 248 ? 23.110 -7.008 -6.620 1.00 83.69 248 VAL A O 1
ATOM 2044 N N . LYS A 1 249 ? 22.661 -6.307 -8.707 1.00 89.81 249 LYS A N 1
ATOM 2045 C CA . LYS A 1 249 ? 21.478 -5.517 -8.332 1.00 89.81 249 LYS A CA 1
ATOM 2046 C C . LYS A 1 249 ? 20.233 -6.400 -8.240 1.00 89.81 249 LYS A C 1
ATOM 2048 O O . LYS A 1 249 ? 19.854 -7.012 -9.240 1.00 89.81 249 LYS A O 1
ATOM 2053 N N . THR A 1 250 ? 19.546 -6.370 -7.104 1.00 91.75 250 THR A N 1
ATOM 2054 C CA . THR A 1 250 ? 18.253 -7.038 -6.894 1.00 91.75 250 THR A CA 1
ATOM 2055 C C . THR A 1 250 ? 17.217 -6.055 -6.363 1.00 91.75 250 THR A C 1
ATOM 2057 O O . THR A 1 250 ? 17.562 -5.062 -5.725 1.00 91.75 250 THR A O 1
ATOM 2060 N N . VAL A 1 251 ? 15.941 -6.316 -6.645 1.00 95.19 251 VAL A N 1
ATOM 2061 C CA . VAL A 1 251 ? 14.822 -5.648 -5.968 1.00 95.19 251 VAL A CA 1
ATOM 2062 C C . VAL A 1 251 ? 14.411 -6.515 -4.795 1.00 95.19 251 VAL A C 1
ATOM 2064 O O . VAL A 1 251 ? 13.948 -7.634 -5.005 1.00 95.19 251 VAL A O 1
ATOM 2067 N N . ASP A 1 252 ? 14.542 -5.983 -3.589 1.00 96.56 252 ASP A N 1
ATOM 2068 C CA . ASP A 1 252 ? 14.277 -6.721 -2.363 1.00 96.56 252 ASP A CA 1
ATOM 2069 C C . ASP A 1 252 ? 13.061 -6.138 -1.641 1.00 96.56 252 ASP A C 1
ATOM 2071 O O . ASP A 1 252 ? 12.840 -4.921 -1.643 1.00 96.56 252 ASP A O 1
ATOM 2075 N N . VAL A 1 253 ? 12.281 -7.016 -1.012 1.00 97.75 253 VAL A N 1
ATOM 2076 C CA . VAL A 1 253 ? 11.148 -6.682 -0.142 1.00 97.75 253 VAL A CA 1
ATOM 2077 C C . VAL A 1 253 ? 11.436 -7.146 1.286 1.00 97.75 253 VAL A C 1
ATOM 2079 O O . VAL A 1 253 ? 12.071 -8.183 1.489 1.00 97.75 253 VAL A O 1
ATOM 2082 N N . LEU A 1 254 ? 10.992 -6.371 2.274 1.00 97.69 254 LEU A N 1
ATOM 2083 C CA . LEU A 1 254 ? 11.147 -6.708 3.688 1.00 97.69 254 LEU A CA 1
ATOM 2084 C C . LEU A 1 254 ? 10.016 -7.648 4.145 1.00 97.69 254 LEU A C 1
ATOM 2086 O O . LEU A 1 254 ? 8.838 -7.367 3.913 1.00 97.69 254 LEU A O 1
ATOM 2090 N N . ILE A 1 255 ? 10.371 -8.758 4.793 1.00 98.00 255 ILE A N 1
ATOM 2091 C CA . ILE A 1 255 ? 9.456 -9.781 5.321 1.00 98.00 255 ILE A CA 1
ATOM 2092 C C . ILE A 1 255 ? 9.969 -10.225 6.697 1.00 98.00 255 ILE A C 1
ATOM 2094 O O . ILE A 1 255 ? 11.100 -10.700 6.798 1.00 98.00 255 ILE A O 1
ATOM 2098 N N . GLU A 1 256 ? 9.166 -10.037 7.748 1.00 96.00 256 GLU A N 1
ATOM 2099 C CA . GLU A 1 256 ? 9.523 -10.285 9.162 1.00 96.00 256 GLU A CA 1
ATOM 2100 C C . GLU A 1 256 ? 10.949 -9.803 9.524 1.00 96.00 256 GLU A C 1
ATOM 2102 O O . GLU A 1 256 ? 11.767 -10.526 10.101 1.00 96.00 256 GLU A O 1
ATOM 2107 N N . GLY A 1 257 ? 11.284 -8.574 9.114 1.00 95.56 257 GLY A N 1
ATOM 2108 C CA . GLY A 1 257 ? 12.578 -7.938 9.376 1.00 95.56 257 GLY A CA 1
ATOM 2109 C C . GLY A 1 257 ? 13.752 -8.435 8.522 1.00 95.56 257 GLY A C 1
ATOM 2110 O O . GLY A 1 257 ? 14.890 -8.030 8.766 1.00 95.56 257 GLY A O 1
ATOM 2111 N N . ARG A 1 258 ? 13.517 -9.292 7.520 1.00 97.12 258 ARG A N 1
ATOM 2112 C CA . ARG A 1 258 ? 14.548 -9.822 6.610 1.00 97.12 258 ARG A CA 1
ATOM 2113 C C . ARG A 1 258 ? 14.262 -9.447 5.163 1.00 97.12 258 ARG A C 1
ATOM 2115 O O . ARG A 1 258 ? 13.114 -9.385 4.738 1.00 97.12 258 ARG A O 1
ATOM 2122 N N . TRP A 1 259 ? 15.319 -9.201 4.400 1.00 97.06 259 TRP A N 1
ATOM 2123 C CA . TRP A 1 259 ? 15.216 -8.844 2.989 1.00 97.06 259 TRP A CA 1
ATOM 2124 C C . TRP A 1 259 ? 15.190 -10.087 2.108 1.00 97.06 259 TRP A C 1
ATOM 2126 O O . TRP A 1 259 ? 16.069 -10.940 2.215 1.00 97.06 259 TRP A O 1
ATOM 2136 N N . TYR A 1 260 ? 14.202 -10.152 1.219 1.00 97.00 260 TYR A N 1
ATOM 2137 C CA . TYR A 1 260 ? 14.052 -11.219 0.237 1.00 97.00 260 TYR A CA 1
ATOM 2138 C C . TYR A 1 260 ? 14.031 -10.640 -1.170 1.00 97.00 260 TYR A C 1
ATOM 2140 O O . TYR A 1 260 ? 13.322 -9.673 -1.451 1.00 97.00 260 TYR A O 1
ATOM 2148 N N . SER A 1 261 ? 14.803 -11.256 -2.059 1.00 95.38 261 SER A N 1
ATOM 2149 C CA . SER A 1 261 ? 14.925 -10.823 -3.445 1.00 95.38 261 SER A CA 1
ATOM 2150 C C . SER A 1 261 ? 13.712 -11.249 -4.265 1.00 95.38 261 SER A C 1
ATOM 2152 O O . SER A 1 261 ? 13.451 -12.437 -4.449 1.00 95.38 261 SER A O 1
ATOM 2154 N N . LEU A 1 262 ? 13.020 -10.273 -4.853 1.00 95.38 262 LEU A N 1
ATOM 2155 C CA . LEU A 1 262 ? 11.944 -10.498 -5.821 1.00 95.38 262 LEU A CA 1
ATOM 2156 C C . LEU A 1 262 ? 12.464 -11.039 -7.161 1.00 95.38 262 LEU A C 1
ATOM 2158 O O . LEU A 1 262 ? 11.669 -11.254 -8.071 1.00 95.38 262 LEU A O 1
ATOM 2162 N N . MET A 1 263 ? 13.776 -11.268 -7.303 1.00 88.31 263 MET A N 1
ATOM 2163 C CA . MET A 1 263 ? 14.359 -11.885 -8.497 1.00 88.31 263 MET A CA 1
ATOM 2164 C C . MET A 1 263 ? 14.002 -13.379 -8.619 1.00 88.31 263 MET A C 1
ATOM 2166 O O . MET A 1 263 ? 14.104 -13.946 -9.701 1.00 88.31 263 MET A O 1
ATOM 2170 N N . ASN A 1 264 ? 13.566 -14.028 -7.534 1.00 90.94 264 ASN A N 1
ATOM 2171 C CA . ASN A 1 264 ? 13.164 -15.433 -7.541 1.00 90.94 264 ASN A CA 1
ATOM 2172 C C . ASN A 1 264 ? 11.801 -15.616 -6.866 1.00 90.94 264 ASN A C 1
ATOM 2174 O O . ASN A 1 264 ? 11.725 -15.898 -5.676 1.00 90.94 264 ASN A O 1
ATOM 2178 N N . LEU A 1 265 ? 10.718 -15.519 -7.639 1.00 93.25 265 LEU A N 1
ATOM 2179 C CA . LEU A 1 265 ? 9.362 -15.656 -7.099 1.00 93.25 265 LEU A CA 1
ATOM 2180 C C . LEU A 1 265 ? 9.041 -17.055 -6.539 1.00 93.25 265 LEU A C 1
ATOM 2182 O O . LEU A 1 265 ? 8.130 -17.181 -5.726 1.00 93.25 265 LEU A O 1
ATOM 2186 N N . SER A 1 266 ? 9.803 -18.084 -6.926 1.00 95.81 266 SER A N 1
ATOM 2187 C CA . SER A 1 266 ? 9.676 -19.442 -6.376 1.00 95.81 266 SER A CA 1
ATOM 2188 C C . SER A 1 266 ? 10.422 -19.648 -5.055 1.00 95.81 266 SER A C 1
ATOM 2190 O O . SER A 1 266 ? 10.346 -20.727 -4.476 1.00 95.81 266 SER A O 1
ATOM 2192 N N . MET A 1 267 ? 11.161 -18.639 -4.579 1.00 96.69 267 MET A N 1
ATOM 2193 C CA . MET A 1 267 ? 11.835 -18.694 -3.285 1.00 96.69 267 MET A CA 1
ATOM 2194 C C . MET A 1 267 ? 10.808 -18.898 -2.173 1.00 96.69 267 MET A C 1
ATOM 2196 O O . MET A 1 267 ? 9.881 -18.099 -2.031 1.00 96.69 267 MET A O 1
ATOM 2200 N N . GLU A 1 268 ? 11.007 -19.950 -1.384 1.00 98.38 268 GLU A N 1
ATOM 2201 C CA . GLU A 1 268 ? 10.229 -20.215 -0.182 1.00 98.38 268 GLU A CA 1
ATOM 2202 C C . GLU A 1 268 ? 10.679 -19.301 0.958 1.00 98.38 268 GLU A C 1
ATOM 2204 O O . GLU A 1 268 ? 11.870 -19.108 1.214 1.00 98.38 268 GLU A O 1
ATOM 2209 N N . VAL A 1 269 ? 9.696 -18.748 1.655 1.00 98.44 269 VAL A N 1
ATOM 2210 C CA . VAL A 1 269 ? 9.859 -17.923 2.840 1.00 98.44 269 VAL A CA 1
ATOM 2211 C C . VAL A 1 269 ? 9.090 -18.590 3.964 1.00 98.44 269 VAL A C 1
ATOM 2213 O O . VAL A 1 269 ? 7.879 -18.786 3.870 1.00 98.44 269 VAL A O 1
ATOM 2216 N N . THR A 1 270 ? 9.800 -18.934 5.033 1.00 98.44 270 THR A N 1
ATOM 2217 C CA . THR A 1 270 ? 9.195 -19.476 6.250 1.00 98.44 270 THR A CA 1
ATOM 2218 C C . THR A 1 270 ? 9.009 -18.351 7.251 1.00 98.44 270 THR A C 1
ATOM 2220 O O . THR A 1 270 ? 9.984 -17.798 7.766 1.00 98.44 270 THR A O 1
ATOM 2223 N N . PHE A 1 271 ? 7.750 -18.021 7.511 1.00 98.50 271 PHE A N 1
ATOM 2224 C CA . PHE A 1 271 ? 7.349 -17.080 8.545 1.00 98.50 271 PHE A CA 1
ATOM 2225 C C . PHE A 1 271 ? 7.334 -17.760 9.920 1.00 98.50 271 PHE A C 1
ATOM 2227 O O . PHE A 1 271 ? 7.395 -18.989 10.038 1.00 98.50 271 PHE A O 1
ATOM 2234 N N . ARG A 1 272 ? 7.174 -16.970 10.983 1.00 97.38 272 ARG A N 1
ATOM 2235 C CA . ARG A 1 272 ? 6.803 -17.482 12.312 1.00 97.38 272 ARG A CA 1
ATOM 2236 C C . ARG A 1 272 ? 5.619 -18.459 12.231 1.00 97.38 272 ARG A C 1
ATOM 2238 O O . ARG A 1 272 ? 4.672 -18.228 11.488 1.00 97.38 272 ARG A O 1
ATOM 2245 N N . GLY A 1 273 ? 5.645 -19.512 13.055 1.00 97.25 273 GLY A N 1
ATOM 2246 C CA . GLY A 1 273 ? 4.610 -20.558 13.068 1.00 97.25 273 GLY A CA 1
ATOM 2247 C C . GLY A 1 273 ? 4.759 -21.593 11.950 1.00 97.25 273 GLY A C 1
ATOM 2248 O O . GLY A 1 273 ? 3.774 -22.235 11.603 1.00 97.25 273 GLY A O 1
ATOM 2249 N N . ASP A 1 274 ? 5.957 -21.709 11.364 1.00 98.25 274 ASP A N 1
ATOM 2250 C CA . ASP A 1 274 ? 6.289 -22.629 10.264 1.00 98.25 274 ASP A CA 1
ATOM 2251 C C . ASP A 1 274 ? 5.355 -22.499 9.050 1.00 98.25 274 ASP A C 1
ATOM 2253 O O . ASP A 1 274 ? 5.129 -23.442 8.293 1.00 98.25 274 ASP A O 1
ATOM 2257 N N . TYR A 1 275 ? 4.799 -21.301 8.860 1.00 98.38 275 TYR A N 1
ATOM 2258 C CA . TYR A 1 275 ? 3.985 -20.983 7.701 1.00 98.38 275 TYR A CA 1
ATOM 2259 C C . TYR A 1 275 ? 4.910 -20.665 6.531 1.00 98.38 275 TYR A C 1
ATOM 2261 O O . TYR A 1 275 ? 5.495 -19.584 6.470 1.00 98.38 275 TYR A O 1
ATOM 2269 N N . THR A 1 276 ? 5.083 -21.629 5.632 1.00 98.50 276 THR A N 1
ATOM 2270 C CA . THR A 1 276 ? 5.941 -21.493 4.452 1.00 98.50 276 THR A CA 1
ATOM 2271 C C . THR A 1 276 ? 5.109 -21.179 3.219 1.00 98.50 276 THR A C 1
ATOM 2273 O O . THR A 1 276 ? 4.138 -21.872 2.925 1.00 98.50 276 THR A O 1
ATOM 2276 N N . LEU A 1 277 ? 5.514 -20.141 2.492 1.00 98.62 277 LEU A N 1
ATOM 2277 C CA . LEU A 1 277 ? 4.944 -19.747 1.208 1.00 98.62 277 LEU A CA 1
ATOM 2278 C C . LEU A 1 277 ? 6.062 -19.347 0.251 1.00 98.62 277 LEU A C 1
ATOM 2280 O O . LEU A 1 277 ? 7.092 -18.825 0.675 1.00 98.62 277 LEU A O 1
ATOM 2284 N N . THR A 1 278 ? 5.838 -19.496 -1.045 1.00 98.69 278 THR A N 1
ATOM 2285 C CA . THR A 1 278 ? 6.668 -18.844 -2.061 1.00 98.69 278 THR A CA 1
ATOM 2286 C C . THR A 1 278 ? 6.415 -17.333 -2.103 1.00 98.69 278 THR A C 1
ATOM 2288 O O . THR A 1 278 ? 5.338 -16.848 -1.739 1.00 98.69 278 THR A O 1
ATOM 2291 N N . LEU A 1 279 ? 7.384 -16.556 -2.600 1.00 98.06 279 LEU A N 1
ATOM 2292 C CA . LEU A 1 279 ? 7.191 -15.120 -2.852 1.00 98.06 279 LEU A CA 1
ATOM 2293 C C . LEU A 1 279 ? 6.001 -14.843 -3.786 1.00 98.06 279 LEU A C 1
ATOM 2295 O O . LEU A 1 279 ? 5.286 -13.862 -3.587 1.00 98.06 279 LEU A O 1
ATOM 2299 N N . GLU A 1 280 ? 5.739 -15.699 -4.774 1.00 97.69 280 GLU A N 1
ATOM 2300 C CA . GLU A 1 280 ? 4.543 -15.576 -5.613 1.00 97.69 280 GLU A CA 1
ATOM 2301 C C . GLU A 1 280 ? 3.246 -15.730 -4.803 1.00 97.69 280 GLU A C 1
ATOM 2303 O O . GLU A 1 280 ? 2.345 -14.892 -4.910 1.00 97.69 280 GLU A O 1
ATOM 2308 N N . GLU A 1 281 ? 3.155 -16.763 -3.963 1.00 98.44 281 GLU A N 1
ATOM 2309 C CA . GLU A 1 281 ? 1.985 -17.016 -3.115 1.00 98.44 281 GLU A CA 1
ATOM 2310 C C . GLU A 1 281 ? 1.742 -15.881 -2.121 1.00 98.44 281 GLU A C 1
ATOM 2312 O O . GLU A 1 281 ? 0.599 -15.453 -1.958 1.00 98.44 281 GLU A O 1
ATOM 2317 N N . ILE A 1 282 ? 2.804 -15.325 -1.533 1.00 98.56 282 ILE A N 1
ATOM 2318 C CA . ILE A 1 282 ? 2.726 -14.158 -0.647 1.00 98.56 282 ILE A CA 1
ATOM 2319 C C . ILE A 1 282 ? 2.005 -12.999 -1.340 1.00 98.56 282 ILE A C 1
ATOM 2321 O O . ILE A 1 282 ? 1.040 -12.454 -0.807 1.00 98.56 282 ILE A O 1
ATOM 2325 N N . PHE A 1 283 ? 2.421 -12.634 -2.553 1.00 98.12 283 PHE A N 1
ATOM 2326 C CA . PHE A 1 283 ? 1.798 -11.531 -3.288 1.00 98.12 283 PHE A CA 1
ATOM 2327 C C . PHE A 1 283 ? 0.385 -11.875 -3.787 1.00 98.12 283 PHE A C 1
ATOM 2329 O O . PHE A 1 283 ? -0.464 -10.985 -3.880 1.00 98.12 283 PHE A O 1
ATOM 2336 N N . ASN A 1 284 ? 0.095 -13.153 -4.051 1.00 98.00 284 ASN A N 1
ATOM 2337 C CA . ASN A 1 284 ? -1.255 -13.619 -4.381 1.00 98.00 284 ASN A CA 1
ATOM 2338 C C . ASN A 1 284 ? -2.233 -13.467 -3.207 1.00 98.00 284 ASN A C 1
ATOM 2340 O O . ASN A 1 284 ? -3.415 -13.209 -3.447 1.00 98.00 284 ASN A O 1
ATOM 2344 N N . VAL A 1 285 ? -1.777 -13.579 -1.95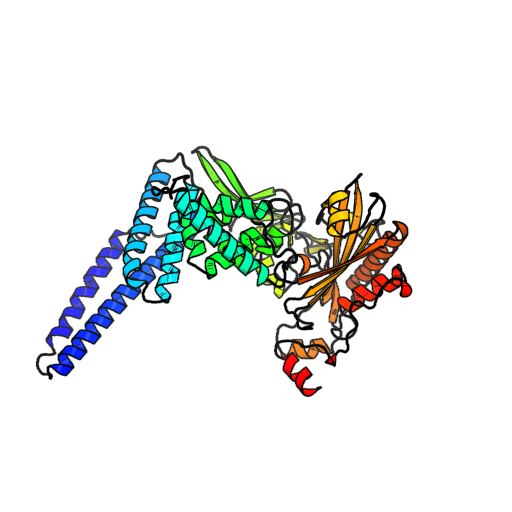2 1.00 97.56 285 VAL A N 1
ATOM 2345 C CA . VAL A 1 285 ? -2.625 -13.289 -0.778 1.00 97.56 285 VAL A CA 1
ATOM 2346 C C . VAL A 1 285 ? -3.139 -11.848 -0.848 1.00 97.56 285 VAL A C 1
ATOM 2348 O O . VAL A 1 285 ? -4.339 -11.615 -0.722 1.00 97.56 285 VAL A O 1
ATOM 2351 N N . PHE A 1 286 ? -2.263 -10.885 -1.139 1.00 97.19 286 PHE A N 1
ATOM 2352 C CA . PHE A 1 286 ? -2.630 -9.467 -1.216 1.00 97.19 286 PHE A CA 1
ATOM 2353 C C . PHE A 1 286 ? -3.481 -9.110 -2.438 1.00 97.19 286 PHE A C 1
ATOM 2355 O O . PHE A 1 286 ? -4.384 -8.277 -2.336 1.00 97.19 286 PHE A O 1
ATOM 2362 N N . GLU A 1 287 ? -3.246 -9.759 -3.581 1.00 96.00 287 GLU A N 1
ATOM 2363 C CA . GLU A 1 287 ? -4.087 -9.596 -4.772 1.00 96.00 287 GLU A CA 1
ATOM 2364 C C . GLU A 1 287 ? -5.559 -9.947 -4.484 1.00 96.00 287 GLU A C 1
ATOM 2366 O O . GLU A 1 287 ? -6.464 -9.274 -4.991 1.00 96.00 287 GLU A O 1
ATOM 2371 N N . ASN A 1 288 ? -5.777 -10.961 -3.638 1.00 94.25 288 ASN A N 1
ATOM 2372 C CA . ASN A 1 288 ? -7.085 -11.516 -3.289 1.00 94.25 288 ASN A CA 1
ATOM 2373 C C . ASN A 1 288 ? -7.702 -10.937 -2.003 1.00 94.25 288 ASN A C 1
ATOM 2375 O O . ASN A 1 288 ? -8.730 -11.448 -1.552 1.00 94.25 288 ASN A O 1
ATOM 2379 N N . LYS A 1 289 ? -7.133 -9.873 -1.419 1.00 91.19 289 LYS A N 1
ATOM 2380 C CA . LYS A 1 289 ? -7.678 -9.264 -0.190 1.00 91.19 289 LYS A CA 1
ATOM 2381 C C . LYS A 1 289 ? -9.080 -8.663 -0.334 1.00 91.19 289 LYS A C 1
ATOM 2383 O O . LYS A 1 289 ? -9.784 -8.492 0.647 1.00 91.19 289 LYS A O 1
ATOM 2388 N N . ASP A 1 290 ? -9.532 -8.409 -1.559 1.00 85.69 290 ASP A N 1
ATOM 2389 C CA . ASP A 1 290 ? -10.925 -8.048 -1.847 1.00 85.69 290 ASP A CA 1
ATOM 2390 C C . ASP A 1 290 ? -11.914 -9.219 -1.699 1.00 85.69 290 ASP A C 1
ATOM 2392 O O . ASP A 1 290 ? -13.122 -9.002 -1.741 1.00 85.69 290 ASP A O 1
ATOM 2396 N N . LYS A 1 291 ? -11.418 -10.452 -1.539 1.00 86.50 291 LYS A N 1
ATOM 2397 C CA . LYS A 1 291 ? -12.228 -11.670 -1.390 1.00 86.50 291 LYS A CA 1
ATOM 2398 C C . LYS A 1 291 ? -12.137 -12.274 0.009 1.00 86.50 291 LYS A C 1
ATOM 2400 O O . LYS A 1 291 ? -13.116 -12.847 0.477 1.00 86.50 291 LYS A O 1
ATOM 2405 N N . ALA A 1 292 ? -10.973 -12.194 0.651 1.00 89.19 292 ALA A N 1
ATOM 2406 C CA . ALA A 1 292 ? -10.729 -12.746 1.982 1.00 89.19 292 ALA A CA 1
ATOM 2407 C C . ALA A 1 292 ? -9.585 -12.000 2.682 1.00 89.19 292 ALA A C 1
ATOM 2409 O O . ALA A 1 292 ? -8.640 -11.584 2.021 1.00 89.19 292 ALA A O 1
ATOM 2410 N N . ALA A 1 293 ? -9.620 -11.907 4.015 1.00 90.88 293 ALA A N 1
ATOM 2411 C CA . ALA A 1 293 ? -8.593 -11.204 4.796 1.00 90.88 293 ALA A CA 1
ATOM 2412 C C . ALA A 1 293 ? -7.170 -11.759 4.584 1.00 90.88 293 ALA A C 1
ATOM 2414 O O . ALA A 1 293 ? -6.202 -11.000 4.514 1.00 90.88 293 ALA A O 1
ATOM 2415 N N . GLY A 1 294 ? -7.045 -13.086 4.458 1.00 94.69 294 GLY A N 1
ATOM 2416 C CA . GLY A 1 294 ? -5.763 -13.777 4.313 1.00 94.69 294 GLY A CA 1
ATOM 2417 C C . GLY A 1 294 ? -4.921 -13.806 5.597 1.00 94.69 294 GLY A C 1
ATOM 2418 O O . GLY A 1 294 ? -5.253 -13.184 6.602 1.00 94.69 294 GLY A O 1
ATOM 2419 N N . ASN A 1 295 ? -3.813 -14.549 5.549 1.00 97.56 295 ASN A N 1
ATOM 2420 C CA . ASN A 1 295 ? -2.916 -14.764 6.696 1.00 97.56 295 ASN A CA 1
ATOM 2421 C C . ASN A 1 295 ? -1.673 -13.873 6.674 1.00 97.56 295 ASN A C 1
ATOM 2423 O O . ASN A 1 295 ? -0.726 -14.135 7.408 1.00 97.56 295 ASN A O 1
ATOM 2427 N N . LEU A 1 296 ? -1.647 -12.858 5.811 1.00 98.38 296 LEU A N 1
ATOM 2428 C CA . LEU A 1 296 ? -0.524 -11.940 5.691 1.00 98.38 296 LEU A CA 1
ATOM 2429 C C . LEU A 1 296 ? -1.001 -10.495 5.784 1.00 98.38 296 LEU A C 1
ATOM 2431 O O . LEU A 1 296 ? -2.020 -10.125 5.192 1.00 98.38 296 LEU A O 1
ATOM 2435 N N . GLU A 1 297 ? -0.203 -9.665 6.447 1.00 97.69 297 GLU A N 1
ATOM 2436 C CA . GLU A 1 297 ? -0.367 -8.215 6.431 1.00 97.69 297 GLU A CA 1
ATOM 2437 C C . GLU A 1 297 ? 0.989 -7.503 6.434 1.00 97.69 297 GLU A C 1
ATOM 2439 O O . GLU A 1 297 ? 2.020 -8.110 6.731 1.00 97.69 297 GLU A O 1
ATOM 2444 N N . VAL A 1 298 ? 1.003 -6.226 6.054 1.00 97.25 298 VAL A N 1
ATOM 2445 C CA . VAL A 1 298 ? 2.211 -5.394 6.060 1.00 97.25 298 VAL A CA 1
ATOM 2446 C C . VAL A 1 298 ? 2.262 -4.537 7.322 1.00 97.25 298 VAL A C 1
ATOM 2448 O O . VAL A 1 298 ? 1.294 -3.855 7.643 1.00 97.25 298 VAL A O 1
ATOM 2451 N N . PHE A 1 299 ? 3.415 -4.540 7.988 1.00 96.12 299 PHE A N 1
ATOM 2452 C CA . PHE A 1 299 ? 3.754 -3.704 9.139 1.00 96.12 299 PHE A CA 1
ATOM 2453 C C . PHE A 1 299 ? 5.090 -2.978 8.916 1.00 96.12 299 PHE A C 1
ATOM 2455 O O . PHE A 1 299 ? 5.688 -3.051 7.840 1.00 96.12 299 PHE A O 1
ATOM 2462 N N . SER A 1 300 ? 5.566 -2.254 9.933 1.00 93.19 300 SER A N 1
ATOM 2463 C CA . SER A 1 300 ? 6.809 -1.471 9.854 1.00 93.19 300 SER A CA 1
ATOM 2464 C C . SER A 1 300 ? 8.071 -2.309 9.598 1.00 93.19 300 SER A C 1
ATOM 2466 O O . SER A 1 300 ? 9.049 -1.783 9.070 1.00 93.19 300 SER A O 1
ATOM 2468 N N . ASP A 1 301 ? 8.043 -3.601 9.921 1.00 93.75 301 ASP A N 1
ATOM 2469 C CA . ASP A 1 301 ? 9.103 -4.581 9.676 1.00 93.75 301 ASP A CA 1
ATOM 2470 C C . ASP A 1 301 ? 8.838 -5.471 8.447 1.00 93.75 301 ASP A C 1
ATOM 2472 O O . ASP A 1 301 ? 9.539 -6.462 8.235 1.00 93.75 301 ASP A O 1
ATOM 2476 N N . GLY A 1 302 ? 7.872 -5.099 7.601 1.00 96.69 302 GLY A N 1
ATOM 2477 C CA . GLY A 1 302 ? 7.603 -5.754 6.326 1.00 96.69 302 GLY A CA 1
ATOM 2478 C C . GLY A 1 302 ? 6.341 -6.610 6.310 1.00 96.69 302 GLY A C 1
ATOM 2479 O O . GLY A 1 302 ? 5.386 -6.380 7.051 1.00 96.69 302 GLY A O 1
ATOM 2480 N N . ILE A 1 303 ? 6.306 -7.583 5.403 1.00 98.19 303 ILE A N 1
ATOM 2481 C CA . ILE A 1 303 ? 5.213 -8.560 5.311 1.00 98.19 303 ILE A CA 1
ATOM 2482 C C . ILE A 1 303 ? 5.336 -9.547 6.481 1.00 98.19 303 ILE A C 1
ATOM 2484 O O . ILE A 1 303 ? 6.414 -10.081 6.721 1.00 98.19 303 ILE A O 1
ATOM 2488 N N . ASN A 1 304 ? 4.243 -9.802 7.194 1.00 98.31 304 ASN A N 1
ATOM 2489 C CA . ASN A 1 304 ? 4.201 -10.659 8.380 1.00 98.31 304 ASN A CA 1
ATOM 2490 C C . ASN A 1 304 ? 3.141 -11.755 8.237 1.00 98.31 304 ASN A C 1
ATOM 2492 O O . ASN A 1 304 ? 2.104 -11.517 7.613 1.00 98.31 304 ASN A O 1
ATOM 2496 N N . ASN A 1 305 ? 3.353 -12.908 8.887 1.00 98.44 305 ASN A N 1
ATOM 2497 C CA . ASN A 1 305 ? 2.290 -13.891 9.112 1.00 98.44 305 ASN A CA 1
ATOM 2498 C C . ASN A 1 305 ? 1.327 -13.360 10.174 1.00 98.44 305 ASN A C 1
ATOM 2500 O O . ASN A 1 305 ? 1.531 -13.515 11.379 1.00 98.44 305 ASN A O 1
ATOM 2504 N N . TRP A 1 306 ? 0.291 -12.677 9.708 1.00 98.44 306 TRP A N 1
ATOM 2505 C CA . TRP A 1 306 ? -0.698 -12.029 10.542 1.00 98.44 306 TRP A CA 1
ATOM 2506 C C . TRP A 1 306 ? -2.047 -12.009 9.838 1.00 98.44 306 TRP A C 1
ATOM 2508 O O . TRP A 1 306 ? -2.196 -11.443 8.755 1.00 98.44 306 TRP A O 1
ATOM 2518 N N . ASN A 1 307 ? -3.046 -12.602 10.479 1.00 97.81 307 ASN A N 1
ATOM 2519 C CA . ASN A 1 307 ? -4.426 -12.508 10.047 1.00 97.81 307 ASN A CA 1
ATOM 2520 C C . ASN A 1 307 ? -5.115 -11.376 10.814 1.00 97.81 307 ASN A C 1
ATOM 2522 O O . ASN A 1 307 ? -5.262 -11.435 12.039 1.00 97.81 307 ASN A O 1
ATOM 2526 N N . ALA A 1 308 ? -5.557 -10.353 10.080 1.00 96.81 308 ALA A N 1
ATOM 2527 C CA . ALA A 1 308 ? -6.113 -9.149 10.681 1.00 96.81 308 ALA A CA 1
ATOM 2528 C C . ALA A 1 308 ? -7.420 -9.391 11.448 1.00 96.81 308 ALA A C 1
ATOM 2530 O O . ALA A 1 308 ? -7.694 -8.669 12.401 1.00 96.81 308 ALA A O 1
ATOM 2531 N N . HIS A 1 309 ? -8.206 -10.403 11.065 1.00 95.69 309 HIS A N 1
ATOM 2532 C CA . HIS A 1 309 ? -9.491 -10.725 11.694 1.00 95.69 309 HIS A CA 1
ATOM 2533 C C . HIS A 1 309 ? -9.319 -11.607 12.937 1.00 95.69 309 HIS A C 1
ATOM 2535 O O . HIS A 1 309 ? -10.061 -11.459 13.903 1.00 95.69 309 HIS A O 1
ATOM 2541 N N . HIS A 1 310 ? -8.327 -12.504 12.933 1.00 96.00 310 HIS A N 1
ATOM 2542 C CA . HIS A 1 310 ? -8.025 -13.374 14.077 1.00 96.00 310 HIS A CA 1
ATOM 2543 C C . HIS A 1 310 ? -7.054 -12.752 15.088 1.00 96.00 310 HIS A C 1
ATOM 2545 O O . HIS A 1 310 ? -6.817 -13.348 16.141 1.00 96.00 310 HIS A O 1
ATOM 2551 N N . LEU A 1 311 ? -6.480 -11.583 14.778 1.00 97.06 311 LEU A N 1
ATOM 2552 C CA . LEU A 1 311 ? -5.521 -10.865 15.625 1.00 97.06 311 LEU A CA 1
ATOM 2553 C C . LEU A 1 311 ? -4.373 -11.770 16.089 1.00 97.06 311 LEU A C 1
ATOM 2555 O O . LEU A 1 311 ? -4.032 -11.847 17.272 1.00 97.06 311 LEU A O 1
ATOM 2559 N N . GLY A 1 312 ? -3.814 -12.517 15.143 1.00 97.69 312 GLY A N 1
ATOM 2560 C CA . GLY A 1 312 ? -2.828 -13.546 15.422 1.00 97.69 312 GLY A CA 1
ATOM 2561 C C . GLY A 1 312 ? -2.115 -14.024 14.173 1.00 97.69 312 GLY A C 1
ATOM 2562 O O . GLY A 1 312 ? -2.514 -13.732 13.047 1.00 97.69 312 GLY A O 1
ATOM 2563 N N . TYR A 1 313 ? -1.066 -14.805 14.394 1.00 98.06 313 TYR A N 1
ATOM 2564 C CA . TYR A 1 313 ? -0.351 -15.500 13.330 1.00 98.06 313 TYR A CA 1
ATOM 2565 C C . TYR A 1 313 ? -0.913 -16.907 13.155 1.00 98.06 313 TYR A C 1
ATOM 2567 O O . TYR A 1 313 ? -1.429 -17.506 14.106 1.00 98.06 313 TYR A O 1
ATOM 2575 N N . TYR A 1 314 ? -0.809 -17.434 11.942 1.00 98.38 314 TYR A N 1
ATOM 2576 C CA . TYR A 1 314 ? -1.188 -18.806 11.648 1.00 98.38 314 TYR A CA 1
ATOM 2577 C C . TYR A 1 314 ? -0.052 -19.769 12.016 1.00 98.38 314 TYR A C 1
ATOM 2579 O O . TYR A 1 314 ? 1.069 -19.603 11.544 1.00 98.38 314 TYR A O 1
ATOM 2587 N N . ASP A 1 315 ? -0.324 -20.766 12.856 1.00 98.44 315 ASP A N 1
ATOM 2588 C CA . ASP A 1 315 ? 0.613 -21.851 13.165 1.00 98.44 315 ASP A CA 1
ATOM 2589 C C . ASP A 1 315 ? 0.282 -23.053 12.275 1.00 98.44 315 ASP A C 1
ATOM 2591 O O . ASP A 1 315 ? -0.772 -23.680 12.424 1.00 98.44 315 ASP A O 1
ATOM 2595 N N . ALA A 1 316 ? 1.171 -23.345 11.325 1.00 97.75 316 ALA A N 1
ATOM 2596 C CA . ALA A 1 316 ? 1.003 -24.412 10.350 1.00 97.75 316 ALA A CA 1
ATOM 2597 C C . ALA A 1 316 ? 1.138 -25.805 10.978 1.00 97.75 316 ALA A C 1
ATOM 2599 O O . ALA A 1 316 ? 0.479 -26.738 10.519 1.00 97.75 316 ALA A O 1
ATOM 2600 N N . LEU A 1 317 ? 1.929 -25.952 12.048 1.00 97.00 317 LEU A N 1
ATOM 2601 C CA . LEU A 1 317 ? 2.092 -27.234 12.736 1.00 97.00 317 LEU A CA 1
ATOM 2602 C C . LEU A 1 317 ? 0.827 -27.619 13.497 1.00 97.00 317 LEU A C 1
ATOM 2604 O O . LEU A 1 317 ? 0.424 -28.782 13.477 1.00 97.00 317 LEU A O 1
ATOM 2608 N N . SER A 1 318 ? 0.194 -26.653 14.169 1.00 97.62 318 SER A N 1
ATOM 2609 C CA . SER A 1 318 ? -1.055 -26.900 14.898 1.00 97.62 318 SER A CA 1
ATOM 2610 C C . SER A 1 318 ? -2.323 -26.604 14.093 1.00 97.62 318 SER A C 1
ATOM 2612 O O . SER A 1 318 ? -3.416 -26.784 14.626 1.00 97.62 318 SER A O 1
ATOM 2614 N N . ASN A 1 319 ? -2.191 -26.157 12.839 1.00 97.38 319 ASN A N 1
ATOM 2615 C CA . ASN A 1 319 ? -3.290 -25.788 11.939 1.00 97.38 319 ASN A CA 1
ATOM 2616 C C . ASN A 1 319 ? -4.314 -24.853 12.617 1.00 97.38 319 ASN A C 1
ATOM 2618 O O . ASN A 1 319 ? -5.525 -25.079 12.574 1.00 97.38 319 ASN A O 1
ATOM 2622 N N . SER A 1 320 ? -3.814 -23.836 13.324 1.00 97.50 320 SER A N 1
ATOM 2623 C CA . SER A 1 320 ? -4.631 -22.954 14.166 1.00 97.50 320 SER A CA 1
ATOM 2624 C C . SER A 1 320 ? -4.023 -21.562 14.278 1.00 97.50 320 SER A C 1
ATOM 2626 O O . SER A 1 320 ? -2.801 -21.421 14.264 1.00 97.50 320 SER A O 1
ATOM 2628 N N . TYR A 1 321 ? -4.844 -20.546 14.531 1.00 97.38 321 TYR A N 1
ATOM 2629 C CA . TYR A 1 321 ? -4.333 -19.221 14.875 1.00 97.38 321 TYR A CA 1
ATOM 2630 C C . TYR A 1 321 ? -3.830 -19.166 16.315 1.00 97.38 321 TYR A C 1
ATOM 2632 O O . TYR A 1 321 ? -4.459 -19.667 17.247 1.00 97.38 321 TYR A O 1
ATOM 2640 N N . LYS A 1 322 ? -2.691 -18.508 16.498 1.00 97.69 322 LYS A N 1
ATOM 2641 C CA . LYS A 1 322 ? -2.161 -18.117 17.802 1.00 97.69 322 LYS A CA 1
ATOM 2642 C C . LYS A 1 322 ? -2.467 -16.636 18.007 1.00 97.69 322 LYS A C 1
ATOM 2644 O O . LYS A 1 322 ? -1.629 -15.768 17.746 1.00 97.69 322 LYS A O 1
ATOM 2649 N N . SER A 1 323 ? -3.709 -16.373 18.399 1.00 96.69 323 SER A N 1
ATOM 2650 C CA . SER A 1 323 ? -4.218 -15.032 18.683 1.00 96.69 323 SER A CA 1
ATOM 2651 C C . SER A 1 323 ? -3.568 -14.429 19.922 1.00 96.69 323 SER A C 1
ATOM 2653 O O . SER A 1 323 ? -3.079 -15.139 20.805 1.00 96.69 323 SER A O 1
ATOM 2655 N N . ILE A 1 324 ? -3.559 -13.102 19.980 1.00 97.38 324 ILE A N 1
ATOM 2656 C CA . ILE A 1 324 ? -3.140 -12.374 21.176 1.00 97.38 324 ILE A CA 1
ATOM 2657 C C . ILE A 1 324 ? -4.038 -12.698 22.375 1.00 97.38 324 ILE A C 1
ATOM 2659 O O . ILE A 1 324 ? -5.230 -12.969 22.228 1.00 97.38 324 ILE A O 1
ATOM 2663 N N . ASP A 1 325 ? -3.475 -12.623 23.579 1.00 97.31 325 ASP A N 1
ATOM 2664 C CA . ASP A 1 325 ? -4.263 -12.746 24.804 1.00 97.31 325 ASP A CA 1
ATOM 2665 C C . ASP A 1 325 ? -4.887 -11.393 25.169 1.00 97.31 325 ASP A C 1
ATOM 2667 O O . ASP A 1 325 ? -4.203 -10.505 25.685 1.00 97.31 325 ASP A O 1
ATOM 2671 N N . ILE A 1 326 ? -6.184 -11.241 24.896 1.00 96.75 326 ILE A N 1
ATOM 2672 C CA . ILE A 1 326 ? -6.961 -10.025 25.182 1.00 96.75 326 ILE A CA 1
ATOM 2673 C C . ILE A 1 326 ? -7.177 -9.804 26.686 1.00 96.75 326 ILE A C 1
ATOM 2675 O O . ILE A 1 326 ? -7.381 -8.670 27.121 1.00 96.75 326 ILE A O 1
ATOM 2679 N N . LYS A 1 327 ? -7.087 -10.856 27.510 1.00 95.62 327 LYS A N 1
ATOM 2680 C CA . LYS A 1 327 ? -7.279 -10.749 28.967 1.00 95.62 327 LYS A CA 1
ATOM 2681 C C . LYS A 1 327 ? -6.058 -10.161 29.671 1.00 95.62 327 LYS A C 1
ATOM 2683 O O . LYS A 1 327 ? -6.159 -9.731 30.820 1.00 95.62 327 LYS A O 1
ATOM 2688 N N . LYS A 1 328 ? -4.906 -10.138 28.999 1.00 97.00 328 LYS A N 1
ATOM 2689 C CA . LYS A 1 328 ? -3.675 -9.552 29.520 1.00 97.00 328 LYS A CA 1
ATOM 2690 C C . LYS A 1 328 ? -3.795 -8.027 29.600 1.00 97.00 328 LYS A C 1
ATOM 2692 O O . LYS A 1 328 ? -4.197 -7.370 28.642 1.00 97.00 328 LYS A O 1
ATOM 2697 N N . GLU A 1 329 ? -3.388 -7.441 30.724 1.00 95.19 329 GLU A N 1
ATOM 2698 C CA . GLU A 1 329 ? -3.281 -5.983 30.834 1.00 95.19 329 GLU A CA 1
ATOM 2699 C C . GLU A 1 329 ? -2.318 -5.438 29.769 1.00 95.19 329 GLU A C 1
ATOM 2701 O O . GLU A 1 329 ? -1.231 -5.980 29.553 1.00 95.19 329 GLU A O 1
ATOM 2706 N N . GLY A 1 330 ? -2.736 -4.383 29.065 1.00 95.75 330 GLY A N 1
ATOM 2707 C CA . GLY A 1 330 ? -1.966 -3.863 27.941 1.00 95.75 330 GLY A CA 1
ATOM 2708 C C . GLY A 1 330 ? -1.910 -4.822 26.751 1.00 95.75 330 GLY A C 1
ATOM 2709 O O . GLY A 1 330 ? -0.890 -4.854 26.062 1.00 95.75 330 GLY A O 1
ATOM 2710 N N . TRP A 1 331 ? -2.961 -5.618 26.505 1.00 97.62 331 TRP A N 1
ATOM 2711 C CA . TRP A 1 331 ? -2.996 -6.659 25.466 1.00 97.62 331 TRP A CA 1
ATOM 2712 C C . TRP A 1 331 ? -2.495 -6.189 24.093 1.00 97.62 331 TRP A C 1
ATOM 2714 O O . TRP A 1 331 ? -1.832 -6.956 23.396 1.00 97.62 331 TRP A O 1
ATOM 2724 N N . TRP A 1 332 ? -2.740 -4.927 23.730 1.00 96.88 332 TRP A N 1
ATOM 2725 C CA . TRP A 1 332 ? -2.332 -4.322 22.456 1.00 96.88 332 TRP A CA 1
ATOM 2726 C C . TRP A 1 332 ? -0.821 -4.250 22.263 1.00 96.88 332 TRP A C 1
ATOM 2728 O O . TRP A 1 332 ? -0.352 -4.147 21.137 1.00 96.88 332 TRP A O 1
ATOM 2738 N N . THR A 1 333 ? -0.038 -4.348 23.337 1.00 95.88 333 THR A N 1
ATOM 2739 C CA . THR A 1 333 ? 1.427 -4.434 23.251 1.00 95.88 333 THR A CA 1
ATOM 2740 C C . THR A 1 333 ? 1.911 -5.717 22.567 1.00 95.88 333 THR A C 1
ATOM 2742 O O . THR A 1 333 ? 3.076 -5.788 22.182 1.00 95.88 333 THR A O 1
ATOM 2745 N N . GLN A 1 334 ? 1.031 -6.713 22.401 1.00 97.12 334 GLN A N 1
ATOM 2746 C CA . GLN A 1 334 ? 1.281 -7.943 21.644 1.00 97.12 334 GLN A CA 1
ATOM 2747 C C . GLN A 1 334 ? 1.022 -7.789 20.137 1.00 97.12 334 GLN A C 1
ATOM 2749 O O . GLN A 1 334 ? 1.428 -8.661 19.369 1.00 97.12 334 GLN A O 1
ATOM 2754 N N . LEU A 1 335 ? 0.322 -6.728 19.715 1.00 97.19 335 LEU A N 1
ATOM 2755 C CA . LEU A 1 335 ? 0.062 -6.463 18.302 1.00 97.19 335 LEU A CA 1
ATOM 2756 C C . LEU A 1 335 ? 1.376 -6.099 17.586 1.00 97.19 335 LEU A C 1
ATOM 2758 O O . LEU A 1 335 ? 2.210 -5.404 18.179 1.00 97.19 335 LEU A O 1
ATOM 2762 N N . PRO A 1 336 ? 1.568 -6.520 16.322 1.00 94.69 336 PRO A N 1
ATOM 2763 C CA . PRO A 1 336 ? 2.718 -6.100 15.530 1.00 94.69 336 PRO A CA 1
ATOM 2764 C C . PRO A 1 336 ? 2.797 -4.575 15.432 1.00 94.69 336 PRO A C 1
ATOM 2766 O O . PRO A 1 336 ? 1.781 -3.881 15.399 1.00 94.69 336 PRO A O 1
ATOM 2769 N N . ALA A 1 337 ? 4.013 -4.032 15.399 1.00 85.44 337 ALA A N 1
ATOM 2770 C CA . ALA A 1 337 ? 4.203 -2.590 15.400 1.00 85.44 337 ALA A CA 1
ATOM 2771 C C . ALA A 1 337 ? 3.778 -1.969 14.057 1.00 85.44 337 ALA A C 1
ATOM 2773 O O . ALA A 1 337 ? 4.426 -2.162 13.025 1.00 85.44 337 ALA A O 1
ATOM 2774 N N . GLY A 1 338 ? 2.707 -1.174 14.094 1.00 85.94 338 GLY A N 1
ATOM 2775 C CA . GLY A 1 338 ? 2.304 -0.298 12.997 1.00 85.94 338 GLY A CA 1
ATOM 2776 C C . GLY A 1 338 ? 3.194 0.946 12.879 1.00 85.94 338 GLY A C 1
ATOM 2777 O O . GLY A 1 338 ? 4.420 0.882 12.939 1.00 85.94 338 GLY A O 1
ATOM 2778 N N . THR A 1 339 ? 2.573 2.109 12.702 1.00 91.94 339 THR A N 1
ATOM 2779 C CA . THR A 1 339 ? 3.291 3.382 12.541 1.00 91.94 339 THR A CA 1
ATOM 2780 C C . THR A 1 339 ? 3.788 3.911 13.889 1.00 91.94 339 THR A C 1
ATOM 2782 O O . THR A 1 339 ? 3.032 3.971 14.861 1.00 91.94 339 THR A O 1
ATOM 2785 N N . ILE A 1 340 ? 5.053 4.338 13.932 1.00 93.06 340 ILE A N 1
ATOM 2786 C CA . ILE A 1 340 ? 5.654 5.064 15.058 1.00 93.06 340 ILE A CA 1
ATOM 2787 C C . ILE A 1 340 ? 5.832 6.527 14.646 1.00 93.06 340 ILE A C 1
ATOM 2789 O O . ILE A 1 340 ? 6.372 6.812 13.578 1.00 93.06 340 ILE A O 1
ATOM 2793 N N . LEU A 1 341 ? 5.363 7.445 15.487 1.00 94.62 341 LEU A N 1
ATOM 2794 C CA . LEU A 1 341 ? 5.484 8.890 15.298 1.00 94.62 341 LEU A CA 1
ATOM 2795 C C . LEU A 1 341 ? 6.287 9.485 16.450 1.00 94.62 341 LEU A C 1
ATOM 2797 O O . LEU A 1 341 ? 6.022 9.184 17.611 1.00 94.62 341 LEU A O 1
ATOM 2801 N N . SER A 1 342 ? 7.219 10.386 16.158 1.00 95.75 342 SER A N 1
ATOM 2802 C CA . SER A 1 342 ? 7.772 11.260 17.194 1.00 95.75 342 SER A CA 1
ATOM 2803 C C . SER A 1 342 ? 6.688 12.193 17.752 1.00 95.75 342 SER A C 1
ATOM 2805 O O . SER A 1 342 ? 5.690 12.472 17.087 1.00 95.75 342 SER A O 1
ATOM 2807 N N . LEU A 1 343 ? 6.900 12.746 18.949 1.00 96.62 343 LEU A N 1
ATOM 2808 C CA . LEU A 1 343 ? 6.002 13.730 19.568 1.00 96.62 343 LEU A CA 1
ATOM 2809 C C . LEU A 1 343 ? 5.670 14.880 18.607 1.00 96.62 343 LEU A C 1
ATOM 2811 O O . LEU A 1 343 ? 4.509 15.230 18.433 1.00 96.62 343 LEU A O 1
ATOM 2815 N N . LYS A 1 344 ? 6.687 15.427 17.929 1.00 96.44 344 LYS A N 1
ATOM 2816 C CA . LYS A 1 344 ? 6.513 16.517 16.960 1.00 96.44 344 LYS A CA 1
ATOM 2817 C C . LYS A 1 344 ? 5.648 16.091 15.774 1.00 96.44 344 LYS A C 1
ATOM 2819 O O . LYS A 1 344 ? 4.816 16.868 15.312 1.00 96.44 344 LYS A O 1
ATOM 2824 N N . GLU A 1 345 ? 5.854 14.877 15.272 1.00 95.50 345 GLU A N 1
ATOM 2825 C CA . GLU A 1 345 ? 5.063 14.342 14.167 1.00 95.50 345 GLU A CA 1
ATOM 2826 C C . GLU A 1 345 ? 3.626 14.073 14.584 1.00 95.50 345 GLU A C 1
ATOM 2828 O O . GLU A 1 345 ? 2.733 14.419 13.823 1.00 95.50 345 GLU A O 1
ATOM 2833 N N . ALA A 1 346 ? 3.392 13.526 15.777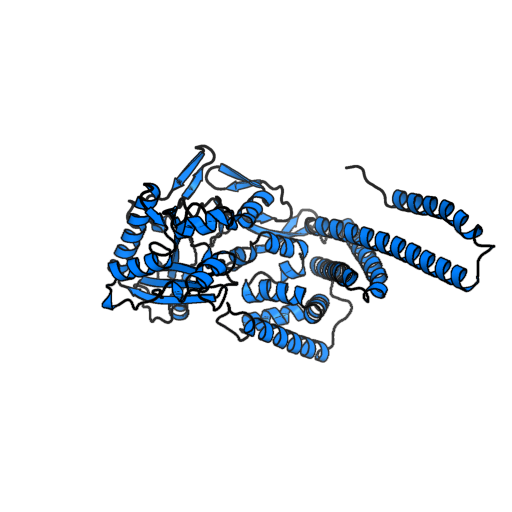 1.00 96.38 346 ALA A N 1
ATOM 2834 C CA . ALA A 1 346 ? 2.052 13.328 16.316 1.00 96.38 346 ALA A CA 1
ATOM 2835 C C . ALA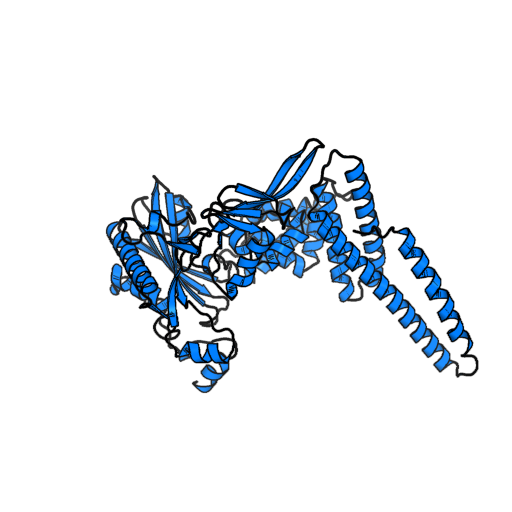 A 1 346 ? 1.318 14.672 16.468 1.00 96.38 346 ALA A C 1
ATOM 2837 O O . ALA A 1 346 ? 0.227 14.830 15.917 1.00 96.38 346 ALA A O 1
ATOM 2838 N N . SER A 1 347 ? 1.943 15.674 17.097 1.00 96.69 347 SER A N 1
ATOM 2839 C CA . SER A 1 347 ? 1.349 17.010 17.254 1.00 96.69 347 SER A CA 1
ATOM 2840 C C . SER A 1 347 ? 0.995 17.641 15.906 1.00 96.69 347 SER A C 1
ATOM 2842 O O . SER A 1 347 ? -0.104 18.162 15.718 1.00 96.69 347 SER A O 1
ATOM 2844 N N . TYR A 1 348 ? 1.900 17.540 14.926 1.00 94.94 348 TYR A N 1
ATOM 2845 C CA . TYR A 1 348 ? 1.660 18.034 13.571 1.00 94.94 348 TYR A CA 1
ATOM 2846 C C . TYR A 1 348 ? 0.556 17.250 12.842 1.00 94.94 348 TYR A C 1
ATOM 2848 O O . TYR A 1 348 ? -0.305 17.852 12.207 1.00 94.94 348 TYR A O 1
ATOM 2856 N N . HIS A 1 349 ? 0.564 15.917 12.933 1.00 93.00 349 HIS A N 1
ATOM 2857 C CA . HIS A 1 349 ? -0.328 15.027 12.184 1.00 93.00 349 HIS A CA 1
ATOM 2858 C C . HIS A 1 349 ? -1.780 15.063 12.671 1.00 93.00 349 HIS A C 1
ATOM 2860 O O . HIS A 1 349 ? -2.700 14.858 11.872 1.00 93.00 349 HIS A O 1
ATOM 2866 N N . TYR A 1 350 ? -1.984 15.299 13.967 1.00 96.06 350 TYR A N 1
ATOM 2867 C CA . TYR A 1 350 ? -3.310 15.384 14.580 1.00 96.06 350 TYR A CA 1
ATOM 2868 C C . TYR A 1 350 ? -3.754 16.820 14.865 1.00 96.06 350 TYR A C 1
ATOM 2870 O O . TYR A 1 350 ? -4.893 17.015 15.268 1.00 96.06 350 TYR A O 1
ATOM 2878 N N . HIS A 1 351 ? -2.900 17.817 14.612 1.00 96.25 351 HIS A N 1
ATOM 2879 C CA . HIS A 1 351 ? -3.165 19.224 14.929 1.00 96.25 351 HIS A CA 1
ATOM 2880 C C . HIS A 1 351 ? -3.522 19.433 16.411 1.00 96.25 351 HIS A C 1
ATOM 2882 O O . HIS A 1 351 ? -4.453 20.164 16.743 1.00 96.25 351 HIS A O 1
ATOM 2888 N N . LEU A 1 352 ? -2.775 18.766 17.294 1.00 96.56 352 LEU A N 1
ATOM 2889 C CA . LEU A 1 352 ? -2.947 18.813 18.745 1.00 96.56 352 LEU A CA 1
ATOM 2890 C C . LEU A 1 352 ? -1.647 19.271 19.409 1.00 96.56 352 LEU A C 1
ATOM 2892 O O . LEU A 1 352 ? -0.554 18.920 18.965 1.00 96.56 352 LEU A O 1
ATOM 2896 N N . GLU A 1 353 ? -1.762 20.025 20.496 1.00 96.62 353 GLU A N 1
ATOM 2897 C CA . GLU A 1 353 ? -0.639 20.272 21.398 1.00 96.62 353 GLU A CA 1
ATOM 2898 C C . GLU A 1 353 ? -0.522 19.083 22.354 1.00 96.62 353 GLU A C 1
ATOM 2900 O O . GLU A 1 353 ? -1.469 18.768 23.072 1.00 96.62 353 GLU A O 1
ATOM 2905 N N . LEU A 1 354 ? 0.621 18.396 22.321 1.00 95.94 354 LEU A N 1
ATOM 2906 C CA . LEU A 1 354 ? 0.867 17.170 23.078 1.00 95.94 354 LEU A CA 1
ATOM 2907 C C . LEU A 1 354 ? 2.087 17.353 23.980 1.00 95.94 354 LEU A C 1
ATOM 2909 O O . LEU A 1 354 ? 3.088 17.940 23.565 1.00 95.94 354 LEU A O 1
ATOM 2913 N N . ASP A 1 355 ? 2.030 16.779 25.179 1.00 94.69 355 ASP A N 1
ATOM 2914 C CA . ASP A 1 355 ? 3.122 16.803 26.163 1.00 94.69 355 ASP A CA 1
ATOM 2915 C C . ASP A 1 355 ? 3.941 15.498 26.227 1.00 94.69 355 ASP A C 1
ATOM 2917 O O . ASP A 1 355 ? 4.937 15.416 26.944 1.00 94.69 355 ASP A O 1
ATOM 2921 N N . GLY A 1 356 ? 3.540 14.474 25.464 1.00 95.44 356 GLY A N 1
ATOM 2922 C CA . GLY A 1 356 ? 4.184 13.156 25.460 1.00 95.44 356 GLY A CA 1
ATOM 2923 C C . GLY A 1 356 ? 3.578 12.140 26.430 1.00 95.44 356 GLY A C 1
ATOM 2924 O O . GLY A 1 356 ? 4.064 11.014 26.483 1.00 95.44 356 GLY A O 1
ATOM 2925 N N . THR A 1 357 ? 2.545 12.510 27.189 1.00 96.00 357 THR A N 1
ATOM 2926 C CA . THR A 1 357 ? 1.889 11.646 28.187 1.00 96.00 357 THR A CA 1
ATOM 2927 C C . THR A 1 357 ? 0.433 11.338 27.847 1.00 96.00 357 THR A C 1
ATOM 2929 O O . THR A 1 357 ? -0.090 10.289 28.226 1.00 96.00 357 THR A O 1
ATOM 2932 N N . GLN A 1 358 ? -0.216 12.239 27.115 1.00 96.69 358 GLN A N 1
ATOM 2933 C CA . GLN A 1 358 ? -1.606 12.106 26.697 1.00 96.69 358 GLN A CA 1
ATOM 2934 C C . GLN A 1 358 ? -1.757 11.067 25.591 1.00 96.69 358 GLN A C 1
ATOM 2936 O O . GLN A 1 358 ? -0.865 10.885 24.771 1.00 96.69 358 GLN A O 1
ATOM 2941 N N . TRP A 1 359 ? -2.909 10.411 25.532 1.00 97.94 359 TRP A N 1
ATOM 2942 C CA . TRP A 1 359 ? -3.262 9.545 24.412 1.00 97.94 359 TRP A CA 1
ATOM 2943 C C . TRP A 1 359 ? -4.053 10.342 23.375 1.00 97.94 359 TRP A C 1
ATOM 2945 O O . TRP A 1 359 ? -4.660 11.369 23.693 1.00 97.94 359 TRP A O 1
ATOM 2955 N N . ILE A 1 360 ? -4.088 9.849 22.139 1.00 98.44 360 ILE A N 1
ATOM 2956 C CA . ILE A 1 360 ? -4.983 10.374 21.103 1.00 98.44 360 ILE A CA 1
ATOM 2957 C C . ILE A 1 360 ? -5.903 9.252 20.667 1.00 98.44 360 ILE A C 1
ATOM 2959 O O . ILE A 1 360 ? -5.464 8.133 20.410 1.00 98.44 360 ILE A O 1
ATOM 2963 N N . VAL A 1 361 ? -7.180 9.568 20.544 1.00 98.25 361 VAL A N 1
ATOM 2964 C CA . VAL A 1 361 ? -8.160 8.696 19.912 1.00 98.25 361 VAL A CA 1
ATOM 2965 C C . VAL A 1 361 ? -8.780 9.474 18.772 1.00 98.25 361 VAL A C 1
ATOM 2967 O O . VAL A 1 361 ? -9.220 10.600 18.970 1.00 98.25 361 VAL A O 1
ATOM 2970 N N . ALA A 1 362 ? -8.795 8.911 17.572 1.00 98.06 362 ALA A N 1
ATOM 2971 C CA . ALA A 1 362 ? -9.369 9.558 16.407 1.00 98.06 362 ALA A CA 1
ATOM 2972 C C . ALA A 1 362 ? -10.426 8.672 15.753 1.00 98.06 362 ALA A C 1
ATOM 2974 O O . ALA A 1 362 ? -10.168 7.512 15.431 1.00 98.06 362 ALA A O 1
ATOM 2975 N N . ALA A 1 363 ? -11.596 9.255 15.490 1.00 98.12 363 ALA A N 1
ATOM 2976 C CA . ALA A 1 363 ? -12.512 8.707 14.500 1.00 98.12 363 ALA A CA 1
ATOM 2977 C C . ALA A 1 363 ? -11.922 8.967 13.118 1.00 98.12 363 ALA A C 1
ATOM 2979 O O . ALA A 1 363 ? -11.671 10.124 12.765 1.00 98.12 363 ALA A O 1
ATOM 2980 N N . LYS A 1 364 ? -11.718 7.914 12.330 1.00 97.06 364 LYS A N 1
ATOM 2981 C CA . LYS A 1 364 ? -11.295 8.018 10.935 1.00 97.06 364 LYS A CA 1
ATOM 2982 C C . LYS A 1 364 ? -12.381 7.511 10.016 1.00 97.06 364 LYS A C 1
ATOM 2984 O O . LYS A 1 364 ? -13.118 6.590 10.347 1.00 97.06 364 LYS A O 1
ATOM 2989 N N . ALA A 1 365 ? -12.450 8.122 8.844 1.00 94.88 365 ALA A N 1
ATOM 2990 C CA . ALA A 1 365 ? -13.287 7.645 7.765 1.00 94.88 365 ALA A CA 1
ATOM 2991 C C . ALA A 1 365 ? -12.584 7.790 6.426 1.00 94.88 365 ALA A C 1
ATOM 2993 O O . ALA A 1 365 ? -11.828 8.739 6.192 1.00 94.88 365 ALA A O 1
ATOM 2994 N N . THR A 1 366 ? -12.872 6.845 5.541 1.00 93.75 366 THR A N 1
ATOM 2995 C CA . THR A 1 366 ? -12.426 6.852 4.159 1.00 93.75 366 THR A CA 1
ATOM 2996 C C . THR A 1 366 ? -13.610 6.876 3.219 1.00 93.75 366 THR A C 1
ATOM 2998 O O . THR A 1 366 ? -14.665 6.333 3.538 1.00 93.75 366 THR A O 1
ATOM 3001 N N . ARG A 1 367 ? -13.430 7.493 2.050 1.00 90.75 367 ARG A N 1
ATOM 3002 C CA . ARG A 1 367 ? -14.370 7.380 0.930 1.00 90.75 367 ARG A CA 1
ATOM 3003 C C . ARG A 1 367 ? -13.644 7.434 -0.403 1.00 90.75 367 ARG A C 1
ATOM 3005 O O . ARG A 1 367 ? -12.656 8.156 -0.547 1.00 90.75 367 ARG A O 1
ATOM 3012 N N . GLN A 1 368 ? -14.121 6.693 -1.393 1.00 86.06 368 GLN A N 1
ATOM 3013 C CA . GLN A 1 368 ? -13.549 6.735 -2.742 1.00 86.06 368 GLN A CA 1
ATOM 3014 C C . GLN A 1 368 ? -14.155 7.854 -3.600 1.00 86.06 368 GLN A C 1
ATOM 3016 O O . GLN A 1 368 ? -13.441 8.503 -4.367 1.00 86.06 368 GLN A O 1
ATOM 3021 N N . ARG A 1 369 ? -15.458 8.112 -3.450 1.00 83.00 369 ARG A N 1
ATOM 3022 C CA . ARG A 1 369 ? -16.196 9.173 -4.150 1.00 83.00 369 ARG A CA 1
ATOM 3023 C C . ARG A 1 369 ? -16.697 10.223 -3.169 1.00 83.00 369 ARG A C 1
ATOM 3025 O O . ARG A 1 369 ? -16.743 10.001 -1.967 1.00 83.00 369 ARG A O 1
ATOM 3032 N N . GLN A 1 370 ? -17.076 11.386 -3.697 1.00 80.00 370 GLN A N 1
ATOM 3033 C CA . GLN A 1 370 ? -17.699 12.443 -2.892 1.00 80.00 370 GLN A CA 1
ATOM 3034 C C . GLN A 1 370 ? -19.150 12.122 -2.505 1.00 80.00 370 GLN A C 1
ATOM 3036 O O . GLN A 1 370 ? -19.680 12.750 -1.592 1.00 80.00 370 GLN A O 1
ATOM 3041 N N . THR A 1 371 ? -19.768 11.154 -3.183 1.00 79.62 371 THR A N 1
ATOM 3042 C CA . THR A 1 371 ? -21.101 10.636 -2.873 1.00 79.62 371 THR A CA 1
ATOM 3043 C C . THR A 1 371 ? -21.063 9.778 -1.609 1.00 79.62 371 THR A C 1
ATOM 3045 O O . THR A 1 371 ? -20.047 9.149 -1.309 1.00 79.62 371 THR A O 1
ATOM 3048 N N . LEU A 1 372 ? -22.175 9.727 -0.876 1.00 74.75 372 LEU A N 1
ATOM 3049 C CA . LEU A 1 372 ? -22.329 8.888 0.315 1.00 74.75 372 LEU A CA 1
ATOM 3050 C C . LEU A 1 372 ? -22.641 7.447 -0.100 1.00 74.75 372 LEU A C 1
ATOM 3052 O O . LEU A 1 372 ? -23.771 6.978 0.027 1.00 74.75 372 LEU A O 1
ATOM 3056 N N . ASP A 1 373 ? -21.642 6.772 -0.664 1.00 81.62 373 ASP A N 1
ATOM 3057 C CA . ASP A 1 373 ? -21.738 5.364 -1.035 1.00 81.62 373 ASP A CA 1
ATOM 3058 C C . ASP A 1 373 ? -21.213 4.488 0.114 1.00 81.62 373 ASP A C 1
ATOM 3060 O O . ASP A 1 373 ? -20.003 4.507 0.375 1.00 81.62 373 ASP A O 1
ATOM 3064 N N . PRO A 1 374 ? -22.075 3.713 0.798 1.00 75.00 374 PRO A N 1
ATOM 3065 C CA . PRO A 1 374 ? -21.649 2.836 1.884 1.00 75.00 374 PRO A CA 1
ATOM 3066 C C . PRO A 1 374 ? -20.702 1.719 1.415 1.00 75.00 374 PRO A C 1
ATOM 3068 O O . PRO A 1 374 ? -19.905 1.244 2.211 1.00 75.00 374 PRO A O 1
ATOM 3071 N N . ASN A 1 375 ? -20.719 1.335 0.131 1.00 77.81 375 ASN A N 1
ATOM 3072 C CA . ASN A 1 375 ? -19.807 0.313 -0.405 1.00 77.81 375 ASN A CA 1
ATOM 3073 C C . ASN A 1 375 ? -18.382 0.838 -0.626 1.00 77.81 375 ASN A C 1
ATOM 3075 O O . ASN A 1 375 ? -17.419 0.075 -0.696 1.00 77.81 375 ASN A O 1
ATOM 3079 N N . GLU A 1 376 ? -18.244 2.150 -0.799 1.00 85.56 376 GLU A N 1
ATOM 3080 C CA . GLU A 1 376 ? -16.973 2.807 -1.098 1.00 85.56 376 GLU A CA 1
ATOM 3081 C C . GLU A 1 376 ? -16.487 3.681 0.067 1.00 85.56 376 GLU A C 1
ATOM 3083 O O . GLU A 1 376 ? -15.542 4.461 -0.094 1.00 85.56 376 GLU A O 1
ATOM 3088 N N . SER A 1 377 ? -17.117 3.534 1.235 1.00 90.25 377 SER A N 1
ATOM 3089 C CA . SER A 1 377 ? -16.797 4.249 2.465 1.00 90.25 377 SER A CA 1
ATOM 3090 C C . SER A 1 377 ? -16.498 3.269 3.594 1.00 90.25 377 SER A C 1
ATOM 3092 O O . SER A 1 377 ? -16.970 2.139 3.587 1.00 90.25 377 SER A O 1
ATOM 3094 N N . HIS A 1 378 ? -15.685 3.685 4.557 1.00 94.75 378 HIS A N 1
ATOM 3095 C CA . HIS A 1 378 ? -15.392 2.889 5.751 1.00 94.75 378 HIS A CA 1
ATOM 3096 C C . HIS A 1 378 ? -15.011 3.807 6.897 1.00 94.75 378 HIS A C 1
ATOM 3098 O O . HIS A 1 378 ? -14.410 4.851 6.651 1.00 94.75 378 HIS A O 1
ATOM 3104 N N . ALA A 1 379 ? -15.312 3.420 8.128 1.00 96.31 379 ALA A N 1
ATOM 3105 C CA . ALA A 1 379 ? -14.940 4.164 9.320 1.00 96.31 379 ALA A CA 1
ATOM 3106 C C . ALA A 1 379 ? -14.278 3.242 10.341 1.00 96.31 379 ALA A C 1
ATOM 3108 O O . ALA A 1 379 ? -14.596 2.060 10.427 1.00 96.31 379 ALA A O 1
ATOM 3109 N N . TYR A 1 380 ? -13.320 3.779 11.081 1.00 98.12 380 TYR A N 1
ATOM 3110 C CA . TYR A 1 380 ? -12.509 3.002 12.006 1.00 98.12 380 TYR A CA 1
ATOM 3111 C C . TYR A 1 380 ? -11.906 3.903 13.085 1.00 98.12 380 TYR A C 1
ATOM 3113 O O . TYR A 1 380 ? -11.853 5.130 12.946 1.00 98.12 380 TYR A O 1
ATOM 3121 N N . LEU A 1 381 ? -11.440 3.288 14.168 1.00 98.44 381 LEU A N 1
ATOM 3122 C CA . LEU A 1 381 ? -10.752 3.970 15.256 1.00 98.44 381 LEU A CA 1
ATOM 3123 C C . LEU A 1 381 ? -9.246 3.941 15.036 1.00 98.44 381 LEU A C 1
ATOM 3125 O O . LEU A 1 381 ? -8.670 2.911 14.689 1.00 98.44 381 LEU A O 1
ATOM 3129 N N . GLU A 1 382 ? -8.596 5.066 15.301 1.00 98.31 382 GLU A N 1
ATOM 3130 C CA . GLU A 1 382 ? -7.145 5.157 15.398 1.00 98.31 382 GLU A CA 1
ATOM 3131 C C . GLU A 1 382 ? -6.758 5.580 16.815 1.00 98.31 382 GLU A C 1
ATOM 3133 O O . GLU A 1 382 ? -7.155 6.647 17.281 1.00 98.31 382 GLU A O 1
ATOM 3138 N N . ILE A 1 383 ? -6.011 4.725 17.509 1.00 98.25 383 ILE A N 1
ATOM 3139 C CA . ILE A 1 383 ? -5.558 4.925 18.886 1.00 98.25 383 ILE A CA 1
ATOM 3140 C C . ILE A 1 383 ? -4.055 5.175 18.865 1.00 98.25 383 ILE A C 1
ATOM 3142 O O . ILE A 1 383 ? -3.289 4.371 18.339 1.00 98.25 383 ILE A O 1
ATOM 3146 N N . VAL A 1 384 ? -3.622 6.286 19.447 1.00 97.88 384 VAL A N 1
ATOM 3147 C CA . VAL A 1 384 ? -2.231 6.736 19.437 1.00 97.88 384 VAL A CA 1
ATOM 3148 C C . VAL A 1 384 ? -1.741 6.786 20.873 1.00 97.88 384 VAL A C 1
ATOM 3150 O O . VAL A 1 384 ? -2.206 7.591 21.681 1.00 97.88 384 VAL A O 1
ATOM 3153 N N . ILE A 1 385 ? -0.820 5.884 21.192 1.00 97.31 385 ILE A N 1
ATOM 3154 C CA . ILE A 1 385 ? -0.418 5.573 22.562 1.00 97.31 385 ILE A CA 1
ATOM 3155 C C . ILE A 1 385 ? 1.034 6.017 22.770 1.00 97.31 385 ILE A C 1
ATOM 3157 O O . ILE A 1 385 ? 1.894 5.587 21.991 1.00 97.31 385 ILE A O 1
ATOM 3161 N N . PRO A 1 386 ? 1.344 6.826 23.801 1.00 95.94 386 PRO A N 1
ATOM 3162 C CA . PRO A 1 386 ? 2.720 7.102 24.201 1.00 95.94 386 PRO A CA 1
ATOM 3163 C C . PRO A 1 386 ? 3.493 5.805 24.456 1.00 95.94 386 PRO A C 1
ATOM 3165 O O . PRO A 1 386 ? 3.016 4.917 25.159 1.00 95.94 386 PRO A O 1
ATOM 3168 N N . ASN A 1 387 ? 4.687 5.682 23.881 1.00 91.38 387 ASN A N 1
ATOM 3169 C CA . ASN A 1 387 ? 5.502 4.470 23.976 1.00 91.38 387 ASN A CA 1
ATOM 3170 C C . ASN A 1 387 ? 6.797 4.709 24.762 1.00 91.38 387 ASN A C 1
ATOM 3172 O O . ASN A 1 387 ? 6.995 4.160 25.841 1.00 91.38 387 ASN A O 1
ATOM 3176 N N . SER A 1 388 ? 7.685 5.536 24.214 1.00 84.88 388 SER A N 1
ATOM 3177 C CA . SER A 1 388 ? 8.949 5.939 24.834 1.00 84.88 388 SER A CA 1
ATOM 3178 C C . SER A 1 388 ? 8.959 7.465 25.005 1.00 84.88 388 SER A C 1
ATOM 3180 O O . SER A 1 388 ? 8.027 8.147 24.566 1.00 84.88 388 SER A O 1
ATOM 3182 N N . LYS A 1 389 ? 9.985 8.036 25.656 1.00 79.12 389 LYS A N 1
ATOM 3183 C CA . LYS A 1 389 ? 10.094 9.500 25.782 1.00 79.12 389 LYS A CA 1
ATOM 3184 C C . LYS A 1 389 ? 10.140 10.127 24.383 1.00 79.12 389 LYS A C 1
ATOM 3186 O O . LYS A 1 389 ? 11.177 10.078 23.730 1.00 79.12 389 LYS A O 1
ATOM 3191 N N . ASN A 1 390 ? 9.042 10.778 23.995 1.00 89.94 390 ASN A N 1
ATOM 3192 C CA . ASN A 1 390 ? 8.812 11.461 22.716 1.00 89.94 390 ASN A CA 1
ATOM 3193 C C . ASN A 1 390 ? 8.411 10.581 21.523 1.00 89.94 390 ASN A C 1
ATOM 3195 O O . ASN A 1 390 ? 8.567 11.028 20.387 1.00 89.94 390 ASN A O 1
ATOM 3199 N N . GLU A 1 391 ? 7.859 9.389 21.743 1.00 95.25 391 GLU A N 1
ATOM 3200 C CA . GLU A 1 391 ? 7.326 8.555 20.659 1.00 95.25 391 GLU A CA 1
ATOM 3201 C C . GLU A 1 391 ? 5.917 8.059 20.958 1.00 95.25 391 GLU A C 1
ATOM 3203 O O . GLU A 1 391 ? 5.574 7.737 22.095 1.00 95.25 391 GLU A O 1
ATOM 3208 N N . TYR A 1 392 ? 5.138 7.915 19.896 1.00 96.69 392 TYR A N 1
ATOM 3209 C CA . TYR A 1 392 ? 3.788 7.390 19.897 1.00 96.69 392 TYR A CA 1
ATOM 3210 C C . TYR A 1 392 ? 3.679 6.208 18.945 1.00 96.69 392 TYR A C 1
ATOM 3212 O O . TYR A 1 392 ? 4.200 6.244 17.830 1.00 96.69 392 TYR A O 1
ATOM 3220 N N . ARG A 1 393 ? 2.950 5.177 19.366 1.00 96.00 393 ARG A N 1
ATOM 3221 C CA . ARG A 1 393 ? 2.542 4.058 18.512 1.00 96.00 393 ARG A CA 1
ATOM 3222 C C . ARG A 1 393 ? 1.105 4.250 18.063 1.00 96.00 393 ARG A C 1
ATOM 3224 O O . ARG A 1 393 ? 0.247 4.553 18.888 1.00 96.00 393 ARG A O 1
ATOM 3231 N N . VAL A 1 394 ? 0.857 4.048 16.776 1.00 96.50 394 VAL A N 1
ATOM 3232 C CA . VAL A 1 394 ? -0.466 4.172 16.161 1.00 96.50 394 VAL A CA 1
ATOM 3233 C C . VAL A 1 394 ? -1.068 2.785 15.957 1.00 96.50 394 VAL A C 1
ATOM 3235 O O . VAL A 1 394 ? -0.448 1.916 15.340 1.00 96.50 394 VAL A O 1
ATOM 3238 N N . TYR A 1 395 ? -2.295 2.598 16.436 1.00 97.62 395 TYR A N 1
ATOM 3239 C CA . TYR A 1 395 ? -3.084 1.387 16.260 1.00 97.62 395 TYR A CA 1
ATOM 3240 C C . TYR A 1 395 ? -4.392 1.706 15.541 1.00 97.62 395 TYR A C 1
ATOM 3242 O O . TYR A 1 395 ? -5.051 2.681 15.885 1.00 97.62 395 TYR A O 1
ATOM 3250 N N . THR A 1 396 ? -4.786 0.895 14.561 1.00 97.94 396 THR A N 1
ATOM 3251 C CA . THR A 1 396 ? -6.001 1.112 13.764 1.00 97.94 396 THR A CA 1
ATOM 3252 C C . THR A 1 396 ? -6.926 -0.093 13.869 1.00 97.94 396 THR A C 1
ATOM 3254 O O . THR A 1 396 ? -6.542 -1.201 13.503 1.00 97.94 396 THR A O 1
ATOM 3257 N N . PHE A 1 397 ? -8.139 0.124 14.373 1.00 98.50 397 PHE A N 1
ATOM 3258 C CA . PHE A 1 397 ? -9.135 -0.920 14.603 1.00 98.50 397 PHE A CA 1
ATOM 3259 C C . PHE A 1 397 ? -10.403 -0.611 13.825 1.00 98.50 397 PHE A C 1
ATOM 3261 O O . PHE A 1 397 ? -10.969 0.470 13.989 1.00 98.50 397 PHE A O 1
ATOM 3268 N N . GLY A 1 398 ? -10.867 -1.560 13.019 1.00 97.81 398 GLY A N 1
ATOM 3269 C CA . GLY A 1 398 ? -12.111 -1.424 12.264 1.00 97.81 398 GLY A CA 1
ATOM 3270 C C . GLY A 1 398 ? -13.035 -2.609 12.463 1.00 97.81 398 GLY A C 1
ATOM 3271 O O . GLY A 1 398 ? -12.581 -3.741 12.598 1.00 97.81 398 GLY A O 1
ATOM 3272 N N . LYS A 1 399 ? -14.342 -2.352 12.450 1.00 97.44 399 LYS A N 1
ATOM 3273 C CA . LYS A 1 399 ? -15.364 -3.400 12.462 1.00 97.44 399 LYS A CA 1
ATOM 3274 C C . LYS A 1 399 ? -15.667 -3.843 11.030 1.00 97.44 399 LYS A C 1
ATOM 3276 O O . LYS A 1 399 ? -16.024 -3.011 10.195 1.00 97.44 399 LYS A O 1
ATOM 3281 N N . TYR A 1 400 ? -15.570 -5.142 10.769 1.00 94.75 400 TYR A N 1
ATOM 3282 C CA . TYR A 1 400 ? -15.799 -5.751 9.456 1.00 94.75 400 TYR A CA 1
ATOM 3283 C C . TYR A 1 400 ? -16.775 -6.916 9.556 1.00 94.75 400 TYR A C 1
ATOM 3285 O O . TYR A 1 400 ? -16.864 -7.557 10.599 1.00 94.75 400 TYR A O 1
ATOM 3293 N N . ALA A 1 401 ? -17.475 -7.206 8.460 1.00 92.06 401 ALA A N 1
ATOM 3294 C CA . ALA A 1 401 ? -18.158 -8.482 8.294 1.00 92.06 401 ALA A CA 1
ATOM 3295 C C . ALA A 1 401 ? -17.128 -9.575 7.957 1.00 92.06 401 ALA A C 1
ATOM 3297 O O . ALA A 1 401 ? -16.211 -9.338 7.168 1.00 92.06 401 ALA A O 1
ATOM 3298 N N . LEU A 1 402 ? -17.289 -10.781 8.509 1.00 88.62 402 LEU A N 1
ATOM 3299 C CA . LEU A 1 402 ? -16.403 -11.914 8.207 1.00 88.62 402 LEU A CA 1
ATOM 3300 C C . LEU A 1 402 ? -16.576 -12.437 6.777 1.00 88.62 402 LEU A C 1
ATOM 3302 O O . LEU A 1 402 ? -15.625 -12.946 6.181 1.00 88.62 402 LEU A O 1
ATOM 3306 N N . ARG A 1 403 ? -17.779 -12.288 6.212 1.00 82.56 403 ARG A N 1
ATOM 3307 C CA . ARG A 1 403 ? -18.098 -12.690 4.842 1.00 82.56 403 ARG A CA 1
ATOM 3308 C C . ARG A 1 403 ? -18.601 -11.501 4.039 1.00 82.56 403 ARG A C 1
ATOM 3310 O O . ARG A 1 403 ? -19.625 -10.906 4.366 1.00 82.56 403 ARG A O 1
ATOM 3317 N N . TYR A 1 404 ? -17.920 -11.219 2.936 1.00 77.06 404 TYR A N 1
ATOM 3318 C CA . TYR A 1 404 ? -18.392 -10.265 1.941 1.00 77.06 404 TYR A CA 1
ATOM 3319 C C . TYR A 1 404 ? -19.339 -10.938 0.952 1.00 77.06 404 TYR A C 1
ATOM 3321 O O . TYR A 1 404 ? -19.190 -12.115 0.621 1.00 77.06 404 TYR A O 1
ATOM 3329 N N . ALA A 1 405 ? -20.305 -10.172 0.454 1.00 79.44 405 ALA A N 1
ATOM 3330 C CA . ALA A 1 405 ? -21.164 -10.620 -0.628 1.00 79.44 405 ALA A CA 1
ATOM 3331 C C . ALA A 1 405 ? -20.347 -10.846 -1.910 1.00 79.44 405 ALA A C 1
ATOM 3333 O O . ALA A 1 405 ? -19.624 -9.959 -2.362 1.00 79.44 405 ALA A O 1
ATOM 3334 N N . THR A 1 406 ? -20.495 -12.018 -2.522 1.00 80.44 406 THR A N 1
ATOM 3335 C CA . THR A 1 406 ? -19.762 -12.409 -3.738 1.00 80.44 406 THR A CA 1
ATOM 3336 C C . THR A 1 406 ? -20.534 -12.121 -5.022 1.00 80.44 406 THR A C 1
ATOM 3338 O O . THR A 1 406 ? -19.967 -12.096 -6.115 1.00 80.44 406 THR A O 1
ATOM 3341 N N . ASN A 1 407 ? -21.844 -11.907 -4.908 1.00 80.44 407 ASN A N 1
ATOM 3342 C CA . ASN A 1 407 ? -22.737 -11.677 -6.032 1.00 80.44 407 ASN A CA 1
ATOM 3343 C C . ASN A 1 407 ? -23.872 -10.714 -5.661 1.00 80.44 407 ASN A C 1
ATOM 3345 O O . ASN A 1 407 ? -24.083 -10.372 -4.502 1.00 80.44 407 ASN A O 1
ATOM 3349 N N . MET A 1 408 ? -24.625 -10.288 -6.675 1.00 75.31 408 MET A N 1
ATOM 3350 C CA . MET A 1 408 ? -25.671 -9.272 -6.541 1.00 75.31 408 MET A CA 1
ATOM 3351 C C . MET A 1 408 ? -26.784 -9.650 -5.554 1.00 75.31 408 MET A C 1
ATOM 3353 O O . MET A 1 408 ? -27.305 -8.773 -4.869 1.00 75.31 408 MET A O 1
ATOM 3357 N N . VAL A 1 409 ? -27.164 -10.929 -5.495 1.00 80.19 409 VAL A N 1
ATOM 3358 C CA . VAL A 1 409 ? -28.232 -11.397 -4.599 1.00 80.19 409 VAL A CA 1
ATOM 3359 C C . VAL A 1 409 ? -27.743 -11.356 -3.159 1.00 80.19 409 VAL A C 1
ATOM 3361 O O . VAL A 1 409 ? -28.424 -10.804 -2.302 1.00 80.19 409 VAL A O 1
ATOM 3364 N N . GLU A 1 410 ? -26.530 -11.849 -2.910 1.00 81.62 410 GLU A N 1
ATOM 3365 C CA . GLU A 1 410 ? -25.889 -11.747 -1.599 1.00 81.62 410 GLU A CA 1
ATOM 3366 C C . GLU A 1 410 ? -25.705 -10.295 -1.164 1.00 81.62 410 GLU A C 1
ATOM 3368 O O . GLU A 1 410 ? -25.946 -9.990 -0.005 1.00 81.62 410 GLU A O 1
ATOM 3373 N N . SER A 1 411 ? -25.342 -9.382 -2.073 1.00 76.56 411 SER A N 1
ATOM 3374 C CA . SER A 1 411 ? -25.213 -7.962 -1.728 1.00 76.56 411 SER A CA 1
ATOM 3375 C C . SER A 1 411 ? -26.549 -7.366 -1.303 1.00 76.56 411 SER A C 1
ATOM 3377 O O . SER A 1 411 ? -26.590 -6.599 -0.351 1.00 76.56 411 SER A O 1
ATOM 3379 N N . ALA A 1 412 ? -27.642 -7.713 -1.990 1.00 74.94 412 ALA A N 1
ATOM 3380 C CA . ALA A 1 412 ? -28.975 -7.241 -1.629 1.00 74.94 412 ALA A CA 1
ATOM 3381 C C . ALA A 1 412 ? -29.455 -7.825 -0.291 1.00 74.94 412 ALA A C 1
ATOM 3383 O O . ALA A 1 412 ? -30.047 -7.100 0.499 1.00 74.94 412 ALA A O 1
ATOM 3384 N N . LEU A 1 413 ? -29.177 -9.105 -0.023 1.00 79.31 413 LEU A N 1
ATOM 3385 C CA . LEU A 1 413 ? -29.528 -9.750 1.246 1.00 79.31 413 LEU A CA 1
ATOM 3386 C C . LEU A 1 413 ? -28.688 -9.216 2.411 1.00 79.31 413 LEU A C 1
ATOM 3388 O O . LEU A 1 413 ? -29.231 -8.976 3.484 1.00 79.31 413 LEU A O 1
ATOM 3392 N N . ALA A 1 414 ? -27.399 -8.947 2.183 1.00 78.56 414 ALA A N 1
ATOM 3393 C CA . ALA A 1 414 ? -26.482 -8.399 3.182 1.00 78.56 414 ALA A CA 1
ATOM 3394 C C . ALA A 1 414 ? -26.906 -7.021 3.721 1.00 78.56 414 ALA A C 1
ATOM 3396 O O . ALA A 1 414 ? -26.488 -6.650 4.812 1.00 78.56 414 ALA A O 1
ATOM 3397 N N . PHE A 1 415 ? -27.749 -6.277 2.993 1.00 75.31 415 PHE A N 1
ATOM 3398 C CA . PHE A 1 415 ? -28.349 -5.028 3.482 1.00 75.31 415 PHE A CA 1
ATOM 3399 C C . PHE A 1 415 ? -29.409 -5.225 4.568 1.00 75.31 415 PHE A C 1
ATOM 3401 O O . PHE A 1 415 ? -29.843 -4.238 5.140 1.00 75.31 415 PHE A O 1
ATOM 3408 N N . THR A 1 416 ? -29.893 -6.445 4.787 1.00 77.38 416 THR A N 1
ATOM 3409 C CA . THR A 1 416 ? -30.951 -6.743 5.770 1.00 77.38 416 THR A CA 1
ATOM 3410 C C . THR A 1 416 ? -30.595 -7.898 6.699 1.00 77.38 416 THR A C 1
ATOM 3412 O O . THR A 1 416 ? -31.355 -8.206 7.613 1.00 77.38 416 THR A O 1
ATOM 3415 N N . ASP A 1 417 ? -29.485 -8.581 6.423 1.00 84.75 417 ASP A N 1
ATOM 3416 C CA . ASP A 1 417 ? -29.044 -9.762 7.152 1.00 84.75 417 ASP A CA 1
ATOM 3417 C C . ASP A 1 417 ? -28.064 -9.378 8.264 1.00 84.75 417 ASP A C 1
ATOM 3419 O O . ASP A 1 417 ? -27.272 -8.442 8.122 1.00 84.75 417 ASP A O 1
ATOM 3423 N N . ASN A 1 418 ? -28.098 -10.133 9.360 1.00 89.69 418 ASN A N 1
ATOM 3424 C CA . ASN A 1 418 ? -27.133 -9.992 10.442 1.00 89.69 418 ASN A CA 1
ATOM 3425 C C . ASN A 1 418 ? -25.930 -10.872 10.119 1.00 89.69 418 ASN A C 1
ATOM 3427 O O . ASN A 1 418 ? -25.994 -12.094 10.233 1.00 89.69 418 ASN A O 1
ATOM 3431 N N . LEU A 1 419 ? -24.832 -10.247 9.708 1.00 90.88 419 LEU A N 1
ATOM 3432 C CA . LEU A 1 419 ? -23.594 -10.954 9.403 1.00 90.88 419 LEU A CA 1
ATOM 3433 C C . LEU A 1 419 ? -22.747 -11.090 10.667 1.00 90.88 419 LEU A C 1
ATOM 3435 O O . LEU A 1 419 ? -22.753 -10.206 11.518 1.00 90.88 419 LEU A O 1
ATOM 3439 N N . GLU A 1 420 ? -21.962 -12.155 10.774 1.00 93.19 420 GLU A N 1
ATOM 3440 C CA . GLU A 1 420 ? -20.913 -12.228 11.794 1.00 93.19 420 GLU A CA 1
ATOM 3441 C C . GLU A 1 420 ? -19.859 -11.144 11.547 1.00 93.19 420 GLU A C 1
ATOM 3443 O O . GLU A 1 420 ? -19.467 -10.871 10.402 1.00 93.19 420 GLU A O 1
ATOM 3448 N N . ALA A 1 421 ? -19.396 -10.527 12.630 1.00 95.56 421 ALA A N 1
ATOM 3449 C CA . ALA A 1 421 ? -18.449 -9.430 12.601 1.00 95.56 421 ALA A CA 1
ATOM 3450 C C . ALA A 1 421 ? -17.152 -9.753 13.334 1.00 95.56 421 ALA A C 1
ATOM 3452 O O . ALA A 1 421 ? -17.113 -10.543 14.272 1.00 95.56 421 ALA A O 1
ATOM 3453 N N . CYS A 1 422 ? -16.098 -9.033 12.968 1.00 96.56 422 CYS A N 1
ATOM 3454 C CA . CYS A 1 422 ? -14.849 -8.993 13.712 1.00 96.56 422 CYS A CA 1
ATOM 3455 C C . CYS A 1 422 ? -14.357 -7.557 13.894 1.00 96.56 422 CYS A C 1
ATOM 3457 O O . CYS A 1 422 ? -14.726 -6.652 13.140 1.00 96.56 422 CYS A O 1
ATOM 3459 N N . VAL A 1 423 ? -13.465 -7.364 14.865 1.00 97.88 423 VAL A N 1
ATOM 3460 C CA . VAL A 1 423 ? -12.636 -6.160 14.972 1.00 97.88 423 VAL A CA 1
ATOM 3461 C C . VAL A 1 423 ? -11.270 -6.487 14.376 1.00 97.88 423 VAL A C 1
ATOM 3463 O O . VAL A 1 423 ? -10.508 -7.263 14.947 1.00 97.88 423 VAL A O 1
ATOM 3466 N N . ALA A 1 424 ? -10.972 -5.915 13.214 1.00 97.50 424 ALA A N 1
ATOM 3467 C CA . ALA A 1 424 ? -9.728 -6.158 12.505 1.00 97.50 424 ALA A CA 1
ATOM 3468 C C . ALA A 1 424 ? -8.614 -5.213 12.971 1.00 97.50 424 ALA A C 1
ATOM 3470 O O . ALA A 1 424 ? -8.845 -4.017 13.173 1.00 97.50 424 ALA A O 1
ATOM 3471 N N . TYR A 1 425 ? -7.397 -5.749 13.068 1.00 98.06 425 TYR A N 1
ATOM 3472 C CA . TYR A 1 425 ? -6.164 -4.976 13.191 1.00 98.06 425 TYR A CA 1
ATOM 3473 C C . TYR A 1 425 ? -5.088 -5.560 12.271 1.00 98.06 425 TYR A C 1
ATOM 3475 O O . TYR A 1 425 ? -4.824 -6.759 12.341 1.00 98.06 425 TYR A O 1
ATOM 3483 N N . PRO A 1 426 ? -4.391 -4.738 11.484 1.00 97.56 426 PRO A N 1
ATOM 3484 C CA . PRO A 1 426 ? -4.594 -3.309 11.349 1.00 97.56 426 PRO A CA 1
ATOM 3485 C C . PRO A 1 426 ? -5.794 -3.083 10.393 1.00 97.56 426 PRO A C 1
ATOM 3487 O O . PRO A 1 426 ? -6.131 -3.956 9.594 1.00 97.56 426 PRO A O 1
ATOM 3490 N N . ASP A 1 427 ? -6.492 -1.949 10.485 1.00 97.25 427 ASP A N 1
ATOM 3491 C CA . ASP A 1 427 ? -7.641 -1.676 9.601 1.00 97.25 427 ASP A CA 1
ATOM 3492 C C . ASP A 1 427 ? -7.226 -1.644 8.112 1.00 97.25 427 ASP A C 1
ATOM 3494 O O . ASP A 1 427 ? -6.380 -0.838 7.720 1.00 97.25 427 ASP A O 1
ATOM 3498 N N . GLU A 1 428 ? -7.816 -2.474 7.246 1.00 93.88 428 GLU A N 1
ATOM 3499 C CA . GLU A 1 428 ? -7.346 -2.602 5.856 1.00 93.88 428 GLU A CA 1
ATOM 3500 C C . GLU A 1 428 ? -7.422 -1.295 5.052 1.00 93.88 428 GLU A C 1
ATOM 3502 O O . GLU A 1 428 ? -6.618 -1.066 4.140 1.00 93.88 428 GLU A O 1
ATOM 3507 N N . THR A 1 429 ? -8.360 -0.404 5.383 1.00 93.75 429 THR A N 1
ATOM 3508 C CA . THR A 1 429 ? -8.559 0.825 4.612 1.00 93.75 429 THR A CA 1
ATOM 3509 C C . THR A 1 429 ? -7.468 1.861 4.821 1.00 93.75 429 THR A C 1
ATOM 3511 O O . THR A 1 429 ? -7.312 2.748 3.976 1.00 93.75 429 THR A O 1
ATOM 3514 N N . GLN A 1 430 ? -6.632 1.719 5.855 1.00 93.75 430 GLN A N 1
ATOM 3515 C CA . GLN A 1 430 ? -5.463 2.583 6.034 1.00 93.75 430 GLN A CA 1
ATOM 3516 C C . GLN A 1 430 ? -4.470 2.481 4.861 1.00 93.75 430 GLN A C 1
ATOM 3518 O O . GLN A 1 430 ? -3.740 3.433 4.582 1.00 93.75 430 GLN A O 1
ATOM 3523 N N . PHE A 1 431 ? -4.472 1.351 4.143 1.00 94.94 431 PHE A N 1
ATOM 3524 C CA . PHE A 1 431 ? -3.616 1.110 2.980 1.00 94.94 431 PHE A CA 1
ATOM 3525 C C . PHE A 1 431 ? -4.222 1.627 1.669 1.00 94.94 431 PHE A C 1
ATOM 3527 O O . PHE A 1 431 ? -3.565 1.629 0.624 1.00 94.94 431 PHE A O 1
ATOM 3534 N N . TYR A 1 432 ? -5.478 2.083 1.685 1.00 93.25 432 TYR A N 1
ATOM 3535 C CA . TYR A 1 432 ? -6.159 2.625 0.513 1.00 93.25 432 TYR A CA 1
ATOM 3536 C C . TYR A 1 432 ? -5.799 4.097 0.307 1.00 93.25 432 TYR A C 1
ATOM 3538 O O . TYR A 1 432 ? -6.617 5.001 0.467 1.00 93.25 432 TYR A O 1
ATOM 3546 N N . THR A 1 433 ? -4.557 4.335 -0.112 1.00 90.81 433 THR A N 1
ATOM 3547 C CA . THR A 1 433 ? -3.997 5.667 -0.411 1.00 90.81 433 THR A CA 1
ATOM 3548 C C . THR A 1 433 ? -4.742 6.411 -1.525 1.00 90.81 433 THR A C 1
ATOM 3550 O O . THR A 1 433 ? -4.661 7.632 -1.633 1.00 90.81 433 THR A O 1
ATOM 3553 N N . HIS A 1 434 ? -5.493 5.689 -2.361 1.00 89.88 434 HIS A N 1
ATOM 3554 C CA . HIS A 1 434 ? -6.335 6.246 -3.419 1.00 89.88 434 HIS A CA 1
ATOM 3555 C C . HIS A 1 434 ? -7.674 6.810 -2.909 1.00 89.88 434 HIS A C 1
ATOM 3557 O O . HIS A 1 434 ? -8.368 7.495 -3.662 1.00 89.88 434 HIS A O 1
ATOM 3563 N N . ARG A 1 435 ? -8.058 6.521 -1.659 1.00 91.31 435 ARG A N 1
ATOM 3564 C CA . ARG A 1 435 ? -9.276 7.051 -1.035 1.00 91.31 435 ARG A CA 1
ATOM 3565 C C . ARG A 1 435 ? -9.005 8.394 -0.370 1.00 91.31 435 ARG A C 1
ATOM 3567 O O . ARG A 1 435 ? -7.876 8.728 -0.031 1.00 91.31 435 ARG A O 1
ATOM 3574 N N . GLN A 1 436 ? -10.062 9.173 -0.180 1.00 90.81 436 GLN A N 1
ATOM 3575 C CA . GLN A 1 436 ? -10.059 10.303 0.743 1.00 90.81 436 GLN A CA 1
ATOM 3576 C C . GLN A 1 436 ? -10.042 9.783 2.162 1.00 90.81 436 GLN A C 1
ATOM 3578 O O . GLN A 1 436 ? -10.782 8.857 2.464 1.00 90.81 436 GLN A O 1
ATOM 3583 N N . HIS A 1 437 ? -9.239 10.412 3.012 1.00 92.44 437 HIS A N 1
ATOM 3584 C CA . HIS A 1 437 ? -9.173 10.125 4.438 1.00 92.44 437 HIS A CA 1
ATOM 3585 C C . HIS A 1 437 ? -9.570 11.380 5.200 1.00 92.44 437 HIS A C 1
ATOM 3587 O O . HIS A 1 437 ? -9.115 12.479 4.890 1.00 92.44 437 HIS A O 1
ATOM 3593 N N . SER A 1 438 ? -10.417 11.225 6.204 1.00 92.25 438 SER A N 1
ATOM 3594 C CA . SER A 1 438 ? -10.738 12.270 7.172 1.00 92.25 438 SER A CA 1
ATOM 3595 C C . SER A 1 438 ? -10.580 11.713 8.572 1.00 92.25 438 SER A C 1
ATOM 3597 O O . SER A 1 438 ? -10.679 10.504 8.788 1.00 92.25 438 SER A O 1
ATOM 3599 N N . ARG A 1 439 ? -10.257 12.595 9.513 1.00 95.12 439 ARG A N 1
ATOM 3600 C CA . ARG A 1 439 ? -10.044 12.230 10.908 1.00 95.12 439 ARG A CA 1
ATOM 3601 C C . ARG A 1 439 ? -10.522 13.342 11.821 1.00 95.12 439 ARG A C 1
ATOM 3603 O O . ARG A 1 439 ? -10.346 14.512 11.486 1.00 95.12 439 ARG A O 1
ATOM 3610 N N . ILE A 1 440 ? -11.062 12.967 12.970 1.00 97.12 440 ILE A N 1
ATOM 3611 C CA . ILE A 1 440 ? -11.390 13.886 14.057 1.00 97.12 440 ILE A CA 1
ATOM 3612 C C . ILE A 1 440 ? -10.714 13.339 15.316 1.00 97.12 440 ILE A C 1
ATOM 3614 O O . ILE A 1 440 ? -11.159 12.312 15.834 1.00 97.12 440 ILE A O 1
ATOM 3618 N N . PRO A 1 441 ? -9.593 13.949 15.743 1.00 97.81 441 PRO A N 1
ATOM 3619 C CA . PRO A 1 441 ? -8.824 13.477 16.881 1.00 97.81 441 PRO A CA 1
ATOM 3620 C C . PRO A 1 441 ? -9.291 14.105 18.196 1.00 97.81 441 PRO A C 1
ATOM 3622 O O . PRO A 1 441 ? -9.711 15.259 18.247 1.00 97.81 441 PRO A O 1
ATOM 3625 N N . PHE A 1 442 ? -9.144 13.340 19.270 1.00 97.75 442 PHE A N 1
ATOM 3626 C CA . PHE A 1 442 ? -9.450 13.721 20.639 1.00 97.75 442 PHE A CA 1
ATOM 3627 C C . PHE A 1 442 ? -8.242 13.401 21.516 1.00 97.75 442 PHE A C 1
ATOM 3629 O O . PHE A 1 442 ? -7.773 12.261 21.538 1.00 97.75 442 PHE A O 1
ATOM 3636 N N . THR A 1 443 ? -7.751 14.393 22.255 1.00 97.69 443 THR A N 1
ATOM 3637 C CA . THR A 1 443 ? -6.786 14.161 23.333 1.00 97.69 443 THR A CA 1
ATOM 3638 C C . THR A 1 443 ? -7.519 13.567 24.531 1.00 97.69 443 THR A C 1
ATOM 3640 O O . THR A 1 443 ? -8.554 14.097 24.947 1.00 97.69 443 THR A O 1
ATOM 3643 N N . VAL A 1 444 ? -6.993 12.475 25.083 1.00 98.19 444 VAL A N 1
ATOM 3644 C CA . VAL A 1 444 ? -7.604 11.761 26.212 1.00 98.19 444 VAL A CA 1
ATOM 3645 C C . VAL A 1 444 ? -6.558 11.444 27.279 1.00 98.19 444 VAL A C 1
ATOM 3647 O O . VAL A 1 444 ? -5.361 11.331 26.983 1.00 98.19 444 VAL A O 1
ATOM 3650 N N . SER A 1 445 ? -6.994 11.321 28.534 1.00 97.50 445 SER A N 1
ATOM 3651 C CA . SER A 1 445 ? -6.092 10.905 29.614 1.00 97.50 445 SER A CA 1
ATOM 3652 C C . SER A 1 445 ? -5.670 9.437 29.439 1.00 97.50 445 SER A C 1
ATOM 3654 O O . SER A 1 445 ? -6.372 8.673 28.767 1.00 97.50 445 SER A O 1
ATOM 3656 N N . PRO A 1 446 ? -4.560 8.994 30.055 1.00 97.06 446 PRO A N 1
ATOM 3657 C CA . PRO A 1 446 ? -4.195 7.580 30.067 1.00 97.06 446 PRO A CA 1
ATOM 3658 C C . PRO A 1 446 ? -5.332 6.678 30.565 1.00 97.06 446 PRO A C 1
ATOM 3660 O O . PRO A 1 446 ? -5.597 5.643 29.969 1.00 97.06 446 PRO A O 1
ATOM 3663 N N . GLU A 1 447 ? -6.071 7.084 31.598 1.00 97.56 447 GLU A N 1
ATOM 3664 C CA . GLU A 1 447 ? -7.196 6.317 32.146 1.00 97.56 447 GLU A CA 1
ATOM 3665 C C . GLU A 1 447 ? -8.357 6.200 31.147 1.00 97.56 447 GLU A C 1
ATOM 3667 O O . GLU A 1 447 ? -8.965 5.137 31.016 1.00 97.56 447 GLU A O 1
ATOM 3672 N N . GLU A 1 448 ? -8.671 7.276 30.419 1.00 97.94 448 GLU A N 1
ATOM 3673 C CA . GLU A 1 448 ? -9.641 7.248 29.318 1.00 97.94 448 GLU A CA 1
ATOM 3674 C C . GLU A 1 448 ? -9.173 6.329 28.182 1.00 97.94 448 GLU A C 1
ATOM 3676 O O . GLU A 1 448 ? -9.945 5.484 27.726 1.00 97.94 448 GLU A O 1
ATOM 3681 N N . GLY A 1 449 ? -7.905 6.433 27.776 1.00 97.75 449 GLY A N 1
ATOM 3682 C CA . GLY A 1 449 ? -7.303 5.580 26.750 1.00 97.75 449 GLY A CA 1
ATOM 3683 C C . GLY A 1 449 ? -7.339 4.095 27.118 1.00 97.75 449 GLY A C 1
ATOM 3684 O O . GLY A 1 449 ? -7.745 3.260 26.309 1.00 97.75 449 GLY A O 1
ATOM 3685 N N . MET A 1 450 ? -7.015 3.762 28.370 1.00 97.75 450 MET A N 1
ATOM 3686 C CA . MET A 1 450 ? -7.098 2.397 28.899 1.00 97.75 450 MET A CA 1
ATOM 3687 C C . MET A 1 450 ? -8.536 1.860 28.880 1.00 97.75 450 MET A C 1
ATOM 3689 O O . MET A 1 450 ? -8.747 0.704 28.511 1.00 97.75 450 MET A O 1
ATOM 3693 N N . ARG A 1 451 ? -9.538 2.682 29.238 1.00 97.69 451 ARG A N 1
ATOM 3694 C CA . ARG A 1 451 ? -10.958 2.289 29.155 1.00 97.69 451 ARG A CA 1
ATOM 3695 C C . ARG A 1 451 ? -11.384 1.986 27.719 1.00 97.69 451 ARG A C 1
ATOM 3697 O O . ARG A 1 451 ? -12.023 0.961 27.494 1.00 97.69 451 ARG A O 1
ATOM 3704 N N . ILE A 1 452 ? -10.956 2.806 26.759 1.00 98.25 452 ILE A N 1
ATOM 3705 C CA . ILE A 1 452 ? -11.233 2.590 25.332 1.00 98.25 452 ILE A CA 1
ATOM 3706 C C . ILE A 1 452 ? -10.606 1.281 24.852 1.00 98.25 452 ILE A C 1
ATOM 3708 O O . ILE A 1 452 ? -11.296 0.458 24.256 1.00 98.25 452 ILE A O 1
ATOM 3712 N N . MET A 1 453 ? -9.330 1.036 25.157 1.00 98.25 453 MET A N 1
ATOM 3713 C CA . MET A 1 453 ? -8.665 -0.209 24.757 1.00 98.25 453 MET A CA 1
ATOM 3714 C C . MET A 1 453 ? -9.272 -1.445 25.418 1.00 98.25 453 MET A C 1
ATOM 3716 O O . MET A 1 453 ? -9.346 -2.502 24.794 1.00 98.25 453 MET A O 1
ATOM 3720 N N . LYS A 1 454 ? -9.739 -1.327 26.663 1.00 97.94 454 LYS A N 1
ATOM 3721 C CA . LYS A 1 454 ? -10.505 -2.395 27.306 1.00 97.94 454 LYS A CA 1
ATOM 3722 C C . LYS A 1 454 ? -11.815 -2.656 26.556 1.00 97.94 454 LYS A C 1
ATOM 3724 O O . LYS A 1 454 ? -12.071 -3.797 26.205 1.00 97.94 454 LYS A O 1
ATOM 3729 N N . SER A 1 455 ? -12.578 -1.610 26.237 1.00 98.06 455 SER A N 1
ATOM 3730 C CA . SER A 1 455 ? -13.837 -1.718 25.485 1.00 98.06 455 SER A CA 1
ATOM 3731 C C . SER A 1 455 ? -13.649 -2.335 24.091 1.00 98.06 455 SER A C 1
ATOM 3733 O O . SER A 1 455 ? -14.474 -3.131 23.655 1.00 98.06 455 SER A O 1
ATOM 3735 N N . ILE A 1 456 ? -12.547 -2.020 23.401 1.00 98.44 456 ILE A N 1
ATOM 3736 C CA . ILE A 1 456 ? -12.177 -2.674 22.134 1.00 98.44 456 ILE A CA 1
ATOM 3737 C C . ILE A 1 456 ? -11.851 -4.159 22.366 1.00 98.44 456 ILE A C 1
ATOM 3739 O O . ILE A 1 456 ? -12.279 -5.007 21.590 1.00 98.44 456 ILE A O 1
ATOM 3743 N N . GLY A 1 457 ? -11.122 -4.490 23.437 1.00 97.94 457 GLY A N 1
ATOM 3744 C CA . GLY A 1 457 ? -10.838 -5.877 23.822 1.00 97.94 457 GLY A CA 1
ATOM 3745 C C . GLY A 1 457 ? -12.098 -6.689 24.145 1.00 97.94 457 GLY A C 1
ATOM 3746 O O . GLY A 1 457 ? -12.206 -7.851 23.749 1.00 97.94 457 GLY A O 1
ATOM 3747 N N . ASP A 1 458 ? -13.079 -6.077 24.807 1.00 97.12 458 ASP A N 1
ATOM 3748 C CA . ASP A 1 458 ? -14.364 -6.715 25.111 1.00 97.12 458 ASP A CA 1
ATOM 3749 C C . ASP A 1 458 ? -15.125 -7.069 23.815 1.00 97.12 458 ASP A C 1
ATOM 3751 O O . ASP A 1 458 ? -15.677 -8.163 23.703 1.00 97.12 458 ASP A O 1
ATOM 3755 N N . ASP A 1 459 ? -15.091 -6.203 22.798 1.00 97.81 459 ASP A N 1
ATOM 3756 C CA . ASP A 1 459 ? -15.691 -6.479 21.484 1.00 97.81 459 ASP A CA 1
ATOM 3757 C C . ASP A 1 459 ? -14.930 -7.542 20.689 1.00 97.81 459 ASP A C 1
ATOM 3759 O O . ASP A 1 459 ? -15.542 -8.368 20.016 1.00 97.81 459 ASP A O 1
ATOM 3763 N N . ILE A 1 460 ? -13.596 -7.556 20.773 1.00 97.50 460 ILE A N 1
ATOM 3764 C CA . ILE A 1 460 ? -12.785 -8.631 20.190 1.00 97.50 460 ILE A CA 1
ATOM 3765 C C . ILE A 1 460 ? -13.171 -9.972 20.822 1.00 97.50 460 ILE A C 1
ATOM 3767 O O . ILE A 1 460 ? -13.314 -10.967 20.117 1.00 97.50 460 ILE A O 1
ATOM 3771 N N . SER A 1 461 ? -13.366 -10.000 22.142 1.00 96.06 461 SER A N 1
ATOM 3772 C CA . SER A 1 461 ? -13.777 -11.212 22.856 1.00 96.06 461 SER A CA 1
ATOM 3773 C C . SER A 1 461 ? -15.162 -11.682 22.398 1.00 96.06 461 SER A C 1
ATOM 3775 O O . SER A 1 461 ? -15.327 -12.857 22.094 1.00 96.06 461 SER A O 1
ATOM 3777 N N . GLN A 1 462 ? -16.119 -10.760 22.238 1.00 95.31 462 GLN A N 1
ATOM 3778 C CA . GLN A 1 462 ? -17.443 -11.063 21.674 1.00 95.31 462 GLN A CA 1
ATOM 3779 C C . GLN A 1 462 ? -17.372 -11.570 20.227 1.00 95.31 462 GLN A C 1
ATOM 3781 O O . GLN A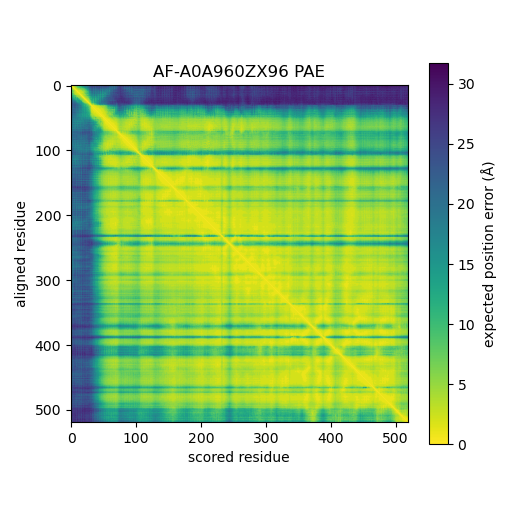 1 462 ? -18.118 -12.468 19.849 1.00 95.31 462 GLN A O 1
ATOM 3786 N N . ALA A 1 463 ? -16.475 -11.015 19.409 1.00 94.12 463 ALA A N 1
ATOM 3787 C CA . ALA A 1 463 ? -16.274 -11.477 18.039 1.00 94.12 463 ALA A CA 1
ATOM 3788 C C . ALA A 1 463 ? -15.719 -12.908 17.989 1.00 94.12 463 ALA A C 1
ATOM 3790 O O . ALA A 1 463 ? -16.143 -13.697 17.151 1.00 94.12 463 ALA A O 1
ATOM 3791 N N . ILE A 1 464 ? -14.811 -13.260 18.904 1.00 90.00 464 ILE A N 1
ATOM 3792 C CA . ILE A 1 464 ? -14.285 -14.629 19.042 1.00 90.00 464 ILE A CA 1
ATOM 3793 C C . ILE A 1 464 ? -15.384 -15.605 19.495 1.00 90.00 464 ILE A C 1
ATOM 3795 O O . ILE A 1 464 ? -15.369 -16.766 19.098 1.00 90.00 464 ILE A O 1
ATOM 3799 N N . GLU A 1 465 ? -16.335 -15.142 20.307 1.00 90.38 465 GLU A N 1
ATOM 3800 C CA . GLU A 1 465 ? -17.493 -15.916 20.778 1.00 90.38 465 GLU A CA 1
ATOM 3801 C C . GLU A 1 465 ? -18.673 -15.928 19.779 1.00 90.38 465 GLU A C 1
ATOM 3803 O O . GLU A 1 465 ? -19.754 -16.402 20.124 1.00 90.38 465 GLU A O 1
ATOM 3808 N N . GLU A 1 466 ? -18.481 -15.415 18.555 1.00 84.62 466 GLU A N 1
ATOM 3809 C CA . GLU A 1 466 ? -19.493 -15.329 17.482 1.00 84.62 466 GLU A CA 1
ATOM 3810 C C . GLU A 1 466 ? -20.764 -14.544 17.874 1.00 84.62 466 GLU A C 1
ATOM 3812 O O . GLU A 1 466 ? -21.815 -14.657 17.244 1.00 84.62 466 GLU A O 1
ATOM 3817 N N . SER A 1 467 ? -20.684 -13.690 18.900 1.00 87.31 467 SER A N 1
ATOM 3818 C CA . SER A 1 467 ? -21.808 -12.870 19.372 1.00 87.31 467 SER A CA 1
ATOM 3819 C C . SER A 1 467 ? -21.769 -11.430 18.852 1.00 87.31 467 SER A C 1
ATOM 3821 O O . SER A 1 467 ? -22.575 -10.597 19.269 1.00 87.31 467 SER A O 1
ATOM 3823 N N . PHE A 1 468 ? -20.817 -11.110 17.973 1.00 93.81 468 PHE A N 1
ATOM 3824 C CA . PHE A 1 468 ? -20.631 -9.777 17.410 1.00 93.81 468 PHE A CA 1
ATOM 3825 C C . PHE A 1 468 ? -21.191 -9.715 15.988 1.00 93.81 468 PHE A C 1
ATOM 3827 O O . PHE A 1 468 ? -20.770 -10.470 15.113 1.00 93.81 468 PHE A O 1
ATOM 3834 N N . ILE A 1 469 ? -22.142 -8.808 15.752 1.00 94.62 469 ILE A N 1
ATOM 3835 C CA . ILE A 1 469 ? -22.879 -8.723 14.482 1.00 94.62 469 ILE A CA 1
ATOM 3836 C C . ILE A 1 469 ? -22.480 -7.502 13.657 1.00 94.62 469 ILE A C 1
ATOM 3838 O O . ILE A 1 469 ? -22.124 -6.459 14.205 1.00 94.62 469 ILE A O 1
ATOM 3842 N N . TYR A 1 470 ? -22.580 -7.615 12.337 1.00 94.19 470 TYR A N 1
ATOM 3843 C CA . TYR A 1 470 ? -22.449 -6.541 11.365 1.00 94.19 470 TYR A CA 1
ATOM 3844 C C . TYR A 1 470 ? -23.757 -6.421 10.596 1.00 94.19 470 TYR A C 1
ATOM 3846 O O . TYR A 1 470 ? -24.210 -7.381 9.972 1.00 94.19 470 TYR A O 1
ATOM 3854 N N . GLN A 1 471 ? -24.321 -5.221 10.593 1.00 90.94 471 GLN A N 1
ATOM 3855 C CA . GLN A 1 471 ? -25.522 -4.899 9.834 1.00 90.94 471 GLN A CA 1
ATOM 3856 C C . GLN A 1 471 ? -25.308 -3.543 9.157 1.00 90.94 471 GLN A C 1
ATOM 3858 O O . GLN A 1 471 ? -24.884 -2.584 9.805 1.00 90.94 471 GLN A O 1
ATOM 3863 N N . TRP A 1 472 ? -25.532 -3.458 7.846 1.00 84.12 472 TRP A N 1
ATOM 3864 C CA . TRP A 1 472 ? -25.102 -2.312 7.034 1.00 84.12 472 TRP A CA 1
ATOM 3865 C C . TRP A 1 472 ? -25.767 -0.995 7.438 1.00 84.12 472 TRP A C 1
ATOM 3867 O O . TRP A 1 472 ? -25.129 0.055 7.433 1.00 84.12 472 TRP A O 1
ATOM 3877 N N . GLU A 1 473 ? -27.040 -1.041 7.791 1.00 82.44 473 GLU A N 1
ATOM 3878 C CA . GLU A 1 473 ? -27.897 0.096 8.101 1.00 82.44 473 GLU A CA 1
ATOM 3879 C C . GLU A 1 473 ? -27.832 0.527 9.570 1.00 82.44 473 GLU A C 1
ATOM 3881 O O . GLU A 1 473 ? -28.085 1.693 9.873 1.00 82.44 473 GLU A O 1
ATOM 3886 N N . SER A 1 474 ? -27.497 -0.392 10.479 1.00 85.69 474 SER A N 1
ATOM 3887 C CA . SER A 1 474 ? -27.717 -0.218 11.922 1.00 85.69 474 SER A CA 1
ATOM 3888 C C . SER A 1 474 ? -26.558 -0.659 12.808 1.00 85.69 474 SER A C 1
ATOM 3890 O O . SER A 1 474 ? -26.463 -0.143 13.906 1.00 85.69 474 SER A O 1
ATOM 3892 N N . GLU A 1 475 ? -25.673 -1.563 12.389 1.00 92.25 475 GLU A N 1
ATOM 3893 C CA . GLU A 1 475 ? -24.592 -2.108 13.229 1.00 92.25 475 GLU A CA 1
ATOM 3894 C C . GLU A 1 475 ? -23.282 -2.223 12.437 1.00 92.25 475 GLU A C 1
ATOM 3896 O O . GLU A 1 475 ? -22.624 -3.265 12.399 1.00 92.25 475 GLU A O 1
ATOM 3901 N N . ASN A 1 476 ? -22.894 -1.128 11.785 1.00 92.62 476 ASN A N 1
ATOM 3902 C CA . ASN A 1 476 ? -21.757 -1.064 10.867 1.00 92.62 476 ASN A CA 1
ATOM 3903 C C . ASN A 1 476 ? -20.500 -0.425 11.495 1.00 92.62 476 ASN A C 1
ATOM 3905 O O . ASN A 1 476 ? -20.461 -0.056 12.671 1.00 92.62 476 ASN A O 1
ATOM 3909 N N . CYS A 1 477 ? -19.460 -0.268 10.675 1.00 95.50 477 CYS A N 1
ATOM 3910 C CA . CYS A 1 477 ? -18.172 0.314 11.055 1.00 95.50 477 CYS A CA 1
ATOM 3911 C C . CYS A 1 477 ? -18.250 1.767 11.574 1.00 95.50 477 CYS A C 1
ATOM 3913 O O . CYS A 1 477 ? -17.547 2.137 12.519 1.00 95.50 477 CYS A O 1
ATOM 3915 N N . ALA A 1 478 ? -19.134 2.586 11.001 1.00 94.81 478 ALA A N 1
ATOM 3916 C CA . ALA A 1 478 ? -19.287 3.992 11.356 1.00 94.81 478 ALA A CA 1
ATOM 3917 C C . ALA A 1 478 ? -20.024 4.165 12.682 1.00 94.81 478 ALA A C 1
ATOM 3919 O O . ALA A 1 478 ? -19.557 4.901 13.552 1.00 94.81 478 ALA A O 1
ATOM 3920 N N . LYS A 1 479 ? -21.118 3.425 12.878 1.00 95.38 479 LYS A N 1
ATOM 3921 C CA . LYS A 1 479 ? -21.822 3.407 14.160 1.00 95.38 479 LYS A CA 1
ATOM 3922 C C . LYS A 1 479 ? -20.941 2.860 15.280 1.00 95.38 479 LYS A C 1
ATOM 3924 O O . LYS A 1 479 ? -20.830 3.511 16.310 1.00 95.38 479 LYS A O 1
ATOM 3929 N N . TRP A 1 480 ? -20.230 1.757 15.043 1.00 97.62 480 TRP A N 1
ATOM 3930 C CA . TRP A 1 480 ? -19.282 1.215 16.019 1.00 97.62 480 TRP A CA 1
ATOM 3931 C C . TRP A 1 480 ? -18.233 2.251 16.454 1.00 97.62 480 TRP A C 1
ATOM 3933 O O . TRP A 1 480 ? -17.982 2.425 17.644 1.00 97.62 480 TRP A O 1
ATOM 3943 N N . THR A 1 481 ? -17.678 3.007 15.502 1.00 97.81 481 THR A N 1
ATOM 3944 C CA . THR A 1 481 ? -16.728 4.097 15.787 1.00 97.81 481 THR A CA 1
ATOM 3945 C C . THR A 1 481 ? -17.366 5.207 16.638 1.00 97.81 481 THR A C 1
ATOM 3947 O O . THR A 1 481 ? -16.749 5.654 17.605 1.00 97.81 481 THR A O 1
ATOM 3950 N N . GLN A 1 482 ? -18.588 5.650 16.309 1.00 97.56 482 GLN A N 1
ATOM 3951 C CA . GLN A 1 482 ? -19.324 6.662 17.086 1.00 97.56 482 GLN A CA 1
ATOM 3952 C C . GLN A 1 482 ? -19.598 6.184 18.515 1.00 97.56 482 GLN A C 1
ATOM 3954 O O . GLN A 1 482 ? -19.254 6.882 19.469 1.00 97.56 482 GLN A O 1
ATOM 3959 N N . ASP A 1 483 ? -20.181 4.994 18.658 1.00 97.44 483 ASP A N 1
ATOM 3960 C CA . ASP A 1 483 ? -20.611 4.447 19.943 1.00 97.44 483 ASP A CA 1
ATOM 3961 C C . ASP A 1 483 ? -19.419 4.281 20.886 1.00 97.44 483 ASP A C 1
ATOM 3963 O O . ASP A 1 483 ? -19.476 4.724 22.031 1.00 97.44 483 ASP A O 1
ATOM 3967 N N . LYS A 1 484 ? -18.284 3.761 20.398 1.00 97.69 484 LYS A N 1
ATOM 3968 C CA . LYS A 1 484 ? -17.082 3.609 21.231 1.00 97.69 484 LYS A CA 1
ATOM 3969 C C . LYS A 1 484 ? -16.549 4.924 21.767 1.00 97.69 484 LYS A C 1
ATOM 3971 O O . LYS A 1 484 ? -16.096 4.974 22.914 1.00 97.69 484 LYS A O 1
ATOM 3976 N N . LEU A 1 485 ? -16.608 5.990 20.976 1.00 97.94 485 LEU A N 1
ATOM 3977 C CA . LEU A 1 485 ? -16.227 7.316 21.447 1.00 97.94 485 LEU A CA 1
ATOM 3978 C C . LEU A 1 485 ? -17.236 7.848 22.466 1.00 97.94 485 LEU A C 1
ATOM 3980 O O . LEU A 1 485 ? -16.837 8.327 23.527 1.00 97.94 485 LEU A O 1
ATOM 3984 N N . GLU A 1 486 ? -18.533 7.745 22.180 1.00 97.62 486 GLU A N 1
ATOM 3985 C CA . GLU A 1 486 ? -19.595 8.227 23.065 1.00 97.62 486 GLU A CA 1
ATOM 3986 C C . GLU A 1 486 ? -19.629 7.508 24.419 1.00 97.62 486 GLU A C 1
ATOM 3988 O O . GLU A 1 486 ? -19.796 8.163 25.449 1.00 97.62 486 GLU A O 1
ATOM 3993 N N . GLU A 1 487 ? -19.456 6.187 24.429 1.00 97.25 487 GLU A N 1
ATOM 3994 C CA . GLU A 1 487 ? -19.455 5.344 25.629 1.00 97.25 487 GLU A CA 1
ATOM 3995 C C . GLU A 1 487 ? -18.294 5.681 26.568 1.00 97.25 487 GLU A C 1
ATOM 3997 O O . GLU A 1 487 ? -18.461 5.706 27.788 1.00 97.25 487 GLU A O 1
ATOM 4002 N N . ASN A 1 488 ? -17.114 5.961 26.008 1.00 97.44 488 ASN A N 1
ATOM 4003 C CA . ASN A 1 488 ? -15.897 6.134 26.798 1.00 97.44 488 ASN A CA 1
ATOM 4004 C C . ASN A 1 488 ? -15.576 7.598 27.126 1.00 97.44 488 ASN A C 1
ATOM 4006 O O . ASN A 1 488 ? -15.028 7.877 28.195 1.00 97.44 488 ASN A O 1
ATOM 4010 N N . LEU A 1 489 ? -15.911 8.531 26.230 1.00 96.81 489 LEU A N 1
ATOM 4011 C CA . LEU A 1 489 ? -15.620 9.961 26.382 1.00 96.81 489 LEU A CA 1
ATOM 4012 C C . LEU A 1 489 ? -16.860 10.777 26.760 1.00 96.81 489 LEU A C 1
ATOM 4014 O O . LEU A 1 489 ? -16.725 11.866 27.314 1.00 96.81 489 LEU A O 1
ATOM 4018 N N . GLY A 1 490 ? -18.058 10.240 26.522 1.00 96.56 490 GLY A N 1
ATOM 4019 C CA . GLY A 1 490 ? -19.337 10.879 26.801 1.00 96.56 490 GLY A CA 1
ATOM 4020 C C . GLY A 1 490 ? -19.926 11.587 25.580 1.00 96.56 490 GLY A C 1
ATOM 4021 O O . GLY A 1 490 ? -19.264 12.381 24.915 1.00 96.56 490 GLY A O 1
ATOM 4022 N N . ARG A 1 491 ? -21.228 11.379 25.348 1.00 95.69 491 ARG A N 1
ATOM 4023 C CA . ARG A 1 491 ? -21.998 11.949 24.219 1.00 95.69 491 ARG A CA 1
ATOM 4024 C C . ARG A 1 491 ? -21.860 13.457 24.018 1.00 95.69 491 ARG A C 1
ATOM 4026 O O . ARG A 1 491 ? -21.942 13.944 22.904 1.00 95.69 491 ARG A O 1
ATOM 4033 N N . HIS A 1 492 ? -21.652 14.212 25.092 1.00 95.88 492 HIS A N 1
ATOM 4034 C CA . HIS A 1 492 ? -21.525 15.669 25.025 1.00 95.88 492 HIS A CA 1
ATOM 4035 C C . HIS A 1 492 ? -20.184 16.140 24.432 1.00 95.88 492 HIS A C 1
ATOM 4037 O O . HIS A 1 492 ? -20.086 17.290 24.013 1.00 95.88 492 HIS A O 1
ATOM 4043 N N . ARG A 1 493 ? -19.153 15.279 24.405 1.00 94.06 493 ARG A N 1
ATOM 4044 C CA . ARG A 1 493 ? -17.832 15.575 23.819 1.00 94.06 493 ARG A CA 1
ATOM 4045 C C . ARG A 1 493 ? -17.718 15.148 22.363 1.00 94.06 493 ARG A C 1
ATOM 4047 O O . ARG A 1 493 ? -16.841 15.648 21.662 1.00 94.06 493 ARG A O 1
ATOM 4054 N N . ILE A 1 494 ? -18.570 14.225 21.924 1.00 96.56 494 ILE A N 1
ATOM 4055 C CA . ILE A 1 494 ? -18.478 13.614 20.603 1.00 96.56 494 ILE A CA 1
ATOM 4056 C C . ILE A 1 494 ? -19.580 14.202 19.723 1.00 96.56 494 ILE A C 1
ATOM 4058 O O . ILE A 1 494 ? -20.758 13.961 19.981 1.00 96.56 494 ILE A O 1
ATOM 4062 N N . PRO A 1 495 ? -19.233 15.004 18.701 1.00 93.31 495 PRO A N 1
ATOM 4063 C CA . PRO A 1 495 ? -20.227 15.475 17.755 1.00 93.31 495 PRO A CA 1
ATOM 4064 C C . PRO A 1 495 ? -20.806 14.293 16.978 1.00 93.31 495 PRO A C 1
ATOM 4066 O O . PRO A 1 495 ? -20.247 13.199 16.945 1.00 93.31 495 PRO A O 1
ATOM 4069 N N . ASN A 1 496 ? -21.933 14.518 16.319 1.00 92.31 496 ASN A N 1
ATOM 4070 C CA . ASN A 1 496 ? -22.500 13.509 15.445 1.00 92.31 496 ASN A CA 1
ATOM 4071 C C . ASN A 1 496 ? -21.657 13.394 14.166 1.00 92.31 496 ASN A C 1
ATOM 4073 O O . ASN A 1 496 ? -21.710 14.283 13.316 1.00 92.31 496 ASN A O 1
ATOM 4077 N N . LEU A 1 497 ? -20.840 12.343 14.062 1.00 92.00 497 LEU A N 1
ATOM 4078 C CA . LEU A 1 497 ? -19.855 12.211 12.987 1.00 92.00 497 LEU A CA 1
ATOM 4079 C C . LEU A 1 497 ? -20.409 11.530 11.739 1.00 92.00 497 LEU A C 1
ATOM 4081 O O . LEU A 1 497 ? -19.999 11.859 10.626 1.00 92.00 497 LEU A O 1
ATOM 4085 N N . PHE A 1 498 ? -21.302 10.560 11.931 1.00 88.38 498 PHE A N 1
ATOM 4086 C CA . PHE A 1 498 ? -21.662 9.598 10.888 1.00 88.38 498 PHE A CA 1
ATOM 4087 C C . PHE A 1 498 ? -23.162 9.448 10.653 1.00 88.38 498 PHE A C 1
ATOM 4089 O O . PHE A 1 498 ? -23.551 8.772 9.701 1.00 88.38 498 PHE A O 1
ATOM 4096 N N . GLN A 1 499 ? -24.020 10.032 11.494 1.00 84.12 499 GLN A N 1
ATOM 4097 C CA . GLN A 1 499 ? -25.456 9.858 11.322 1.00 84.12 499 GLN A CA 1
ATOM 4098 C C . GLN A 1 499 ? -25.937 10.658 10.116 1.00 84.12 499 GLN A C 1
ATOM 4100 O O . GLN A 1 499 ? -25.922 11.889 10.098 1.00 84.12 499 GLN A O 1
ATOM 4105 N N . ILE A 1 500 ? -26.417 9.924 9.125 1.00 80.00 500 ILE A N 1
ATOM 4106 C CA . ILE A 1 500 ? -27.074 10.456 7.941 1.00 80.00 500 ILE A CA 1
ATOM 4107 C C . ILE A 1 500 ? -28.389 9.700 7.743 1.00 80.00 500 ILE A C 1
ATOM 4109 O O . ILE A 1 500 ? -28.460 8.506 8.056 1.00 80.00 500 ILE A O 1
ATOM 4113 N N . PRO A 1 501 ? -29.448 10.345 7.231 1.00 81.00 501 PRO A N 1
ATOM 4114 C CA . PRO A 1 501 ? -30.633 9.620 6.807 1.00 81.00 501 PRO A CA 1
ATOM 4115 C C . PRO A 1 501 ? -30.255 8.591 5.739 1.00 81.00 501 PRO A C 1
ATOM 4117 O O . PRO A 1 501 ? -29.584 8.920 4.764 1.00 81.00 501 PRO A O 1
ATOM 4120 N N . MET A 1 502 ? -30.710 7.344 5.883 1.00 76.75 502 MET A N 1
ATOM 4121 C CA . MET A 1 502 ? -30.371 6.276 4.933 1.00 76.75 502 MET A CA 1
ATOM 4122 C C . MET A 1 502 ? -30.756 6.656 3.496 1.00 76.75 502 MET A C 1
ATOM 4124 O O . MET A 1 502 ? -29.982 6.434 2.570 1.00 76.75 502 MET A O 1
ATOM 4128 N N . LEU A 1 503 ? -31.902 7.315 3.302 1.00 79.69 503 LEU A N 1
ATOM 4129 C CA . LEU A 1 503 ? -32.335 7.801 1.989 1.00 79.69 503 LEU A CA 1
ATOM 4130 C C . LEU A 1 503 ? -31.427 8.904 1.416 1.00 79.69 503 LEU A C 1
ATOM 4132 O O . LEU A 1 503 ? -31.477 9.156 0.223 1.00 79.69 503 LEU A O 1
ATOM 4136 N N . GLU A 1 504 ? -30.555 9.543 2.185 1.00 82.50 504 GLU A N 1
ATOM 4137 C CA . GLU A 1 504 ? -29.563 10.479 1.636 1.00 82.50 504 GLU A CA 1
ATOM 4138 C C . GLU A 1 504 ? -28.314 9.774 1.094 1.00 82.50 504 GLU A C 1
ATOM 4140 O O . GLU A 1 504 ? -27.507 10.392 0.401 1.00 82.50 504 GLU A O 1
ATOM 4145 N N . THR A 1 505 ? -28.175 8.465 1.323 1.00 81.94 505 THR A N 1
ATOM 4146 C CA . THR A 1 505 ? -27.101 7.686 0.705 1.00 81.94 505 THR A CA 1
ATOM 4147 C C . THR A 1 505 ? -27.305 7.543 -0.807 1.00 81.94 505 THR A C 1
ATOM 4149 O O . THR A 1 505 ? -28.421 7.577 -1.351 1.00 81.94 505 THR A O 1
ATOM 4152 N N . GLU A 1 506 ? -26.185 7.395 -1.506 1.00 81.56 506 GLU A N 1
ATOM 4153 C CA . GLU A 1 506 ? -26.114 7.232 -2.953 1.00 81.56 506 GLU A CA 1
ATOM 4154 C C . GLU A 1 506 ? -25.253 6.012 -3.286 1.00 81.56 506 GLU A C 1
ATOM 4156 O O . GLU A 1 506 ? -24.139 6.158 -3.802 1.00 81.56 506 GLU A O 1
ATOM 4161 N N . PRO A 1 507 ? -25.735 4.794 -2.982 1.00 79.69 507 PRO A N 1
ATOM 4162 C CA . PRO A 1 507 ? -24.952 3.603 -3.247 1.00 79.69 507 PRO A CA 1
ATOM 4163 C C . PRO A 1 507 ? -24.720 3.430 -4.751 1.00 79.69 507 PRO A C 1
ATOM 4165 O O . PRO A 1 507 ? -25.601 3.703 -5.579 1.00 79.69 507 PRO A O 1
ATOM 4168 N N . SER A 1 508 ? -23.527 2.973 -5.124 1.00 79.69 508 SER A N 1
ATOM 4169 C CA . SER A 1 508 ? -23.225 2.580 -6.498 1.00 79.69 508 SER A CA 1
ATOM 4170 C C . SER A 1 508 ? -23.679 1.148 -6.797 1.00 79.69 508 SER A C 1
ATOM 4172 O O . SER A 1 508 ? -24.165 0.417 -5.937 1.00 79.69 508 SER A O 1
ATOM 4174 N N . GLY A 1 509 ? -23.565 0.747 -8.065 1.00 77.56 509 GLY A N 1
ATOM 4175 C CA . GLY A 1 509 ? -23.891 -0.616 -8.477 1.00 77.56 509 GLY A CA 1
ATOM 4176 C C . GLY A 1 509 ? -25.391 -0.950 -8.385 1.00 77.56 509 GLY A C 1
ATOM 4177 O O . GLY A 1 509 ? -26.23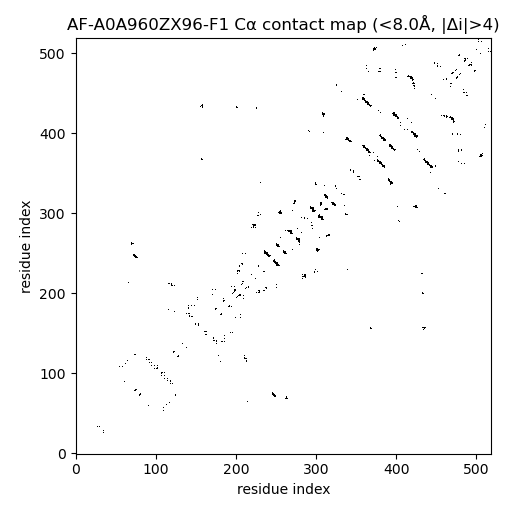3 -0.068 -8.585 1.00 77.56 509 GLY A O 1
ATOM 4178 N N . PRO A 1 510 ? -25.744 -2.228 -8.150 1.00 71.81 510 PRO A N 1
ATOM 4179 C CA . PRO A 1 510 ? -27.130 -2.696 -8.160 1.00 71.81 510 PRO A CA 1
ATOM 4180 C C . PRO A 1 510 ? -28.018 -2.098 -7.060 1.00 71.81 510 PRO A C 1
ATOM 4182 O O . PRO A 1 510 ? -29.189 -1.813 -7.311 1.00 71.81 510 PRO A O 1
ATOM 4185 N N . SER A 1 511 ? -27.475 -1.842 -5.866 1.00 73.69 511 SER A N 1
ATOM 4186 C CA . SER A 1 511 ? -28.232 -1.252 -4.750 1.00 73.69 511 SER A CA 1
ATOM 4187 C C . SER A 1 511 ? -28.752 0.152 -5.074 1.00 73.69 511 SER A C 1
ATOM 4189 O O . SER A 1 511 ? -29.794 0.558 -4.561 1.00 73.69 511 SER A O 1
ATOM 4191 N N . ARG A 1 512 ? -28.128 0.857 -6.029 1.00 80.88 512 ARG A N 1
ATOM 4192 C CA . ARG A 1 512 ? -28.647 2.116 -6.580 1.00 80.88 512 ARG A CA 1
ATOM 4193 C C . ARG A 1 512 ? -30.087 2.005 -7.085 1.00 80.88 512 ARG A C 1
ATOM 4195 O O . ARG A 1 512 ? -30.838 2.970 -6.968 1.00 80.88 512 ARG A O 1
ATOM 4202 N N . PHE A 1 513 ? -30.472 0.875 -7.683 1.00 80.50 513 PHE A N 1
ATOM 4203 C CA . PHE A 1 513 ? -31.828 0.687 -8.209 1.00 80.50 513 PHE A CA 1
ATOM 4204 C C . PHE A 1 513 ? -32.859 0.599 -7.086 1.00 80.50 513 PHE A C 1
ATOM 4206 O O . PHE A 1 513 ? -33.900 1.241 -7.184 1.00 80.50 513 PHE A O 1
ATOM 4213 N N . LEU A 1 514 ? -32.538 -0.117 -6.004 1.00 75.81 514 LEU A N 1
ATOM 4214 C CA . LEU A 1 514 ? -33.391 -0.207 -4.819 1.00 75.81 514 LEU A CA 1
ATOM 4215 C C . LEU A 1 514 ? -33.581 1.175 -4.181 1.00 75.81 514 LEU A C 1
ATOM 4217 O O . LEU A 1 514 ? -34.706 1.606 -3.958 1.00 75.81 514 LEU A O 1
ATOM 4221 N N . PHE A 1 515 ? -32.490 1.918 -3.980 1.00 78.25 515 PHE A N 1
ATOM 4222 C CA . PHE A 1 515 ? -32.551 3.259 -3.393 1.00 78.25 515 PHE A CA 1
ATOM 4223 C C . PHE A 1 515 ? -33.285 4.270 -4.277 1.00 78.25 515 PHE A C 1
ATOM 4225 O O . PHE A 1 515 ? -33.961 5.151 -3.761 1.00 78.25 515 PHE A O 1
ATOM 4232 N N . ARG A 1 516 ? -33.190 4.147 -5.606 1.00 82.25 516 ARG A N 1
ATOM 4233 C CA . ARG A 1 516 ? -33.981 4.960 -6.543 1.00 82.25 516 ARG A CA 1
ATOM 4234 C C . ARG A 1 516 ? -35.465 4.617 -6.553 1.00 82.25 516 ARG A C 1
ATOM 4236 O O . ARG A 1 516 ? -36.239 5.468 -6.949 1.00 82.25 516 ARG A O 1
ATOM 4243 N N . PHE A 1 517 ? -35.834 3.385 -6.214 1.00 81.44 517 PHE A N 1
ATOM 4244 C CA . PHE A 1 517 ? -37.231 2.970 -6.122 1.00 81.44 517 PHE A CA 1
ATOM 4245 C C . PHE A 1 517 ? -37.872 3.406 -4.798 1.00 81.44 517 PHE A C 1
ATOM 4247 O O . PHE A 1 517 ? -39.057 3.711 -4.765 1.00 81.44 517 PHE A O 1
ATOM 4254 N N . LEU A 1 518 ? -37.093 3.415 -3.710 1.00 79.12 518 LEU A N 1
ATOM 4255 C CA . LEU A 1 518 ? -37.552 3.837 -2.382 1.00 79.12 518 LEU A CA 1
ATOM 4256 C C . LEU A 1 518 ? -37.665 5.365 -2.225 1.00 79.12 518 LEU A C 1
ATOM 4258 O O . LEU A 1 518 ? -38.378 5.819 -1.332 1.00 79.12 518 LEU A O 1
ATOM 4262 N N . LYS A 1 519 ? -36.941 6.133 -3.048 1.00 80.06 519 LYS A N 1
ATOM 4263 C CA . LYS A 1 519 ? -37.058 7.595 -3.180 1.00 80.06 519 LYS A CA 1
ATOM 4264 C C . LYS A 1 519 ? -38.187 7.949 -4.134 1.00 80.06 519 LYS A C 1
ATOM 4266 O O . LYS A 1 519 ? -38.915 8.913 -3.818 1.00 80.06 519 LYS A O 1
#

Sequence (519 aa):
MHAVTATGFSDLLTRQFTEKKTHALAALLVDESEKRHIVLRTLDQIFQIKRRKLLRGVAYLNEALDLFEYIGLDQSDPGVISEFHSLKNLTAQFENKLLPLLRFNSYSLHYIALKRRIIALSLRFGEHETYIPTTEELESQFKLLQCQAIEWKQSQPGLTEKRLTPEEISLLQSLLEKNGLCDLILHRRKLALDFFEWVLRDKLPLSVFAEFPYISSWIIQKKMRGRLGHYRAPLLTIHRHPEPNGPVKTVDVLIEGRWYSLMNLSMEVTFRGDYTLTLEEIFNVFENKDKAAGNLEVFSDGINNWNAHHLGYYDALSNSYKSIDIKKEGWWTQLPAGTILSLKEASYHYHLELDGTQWIVAAKATRQRQTLDPNESHAYLEIVIPNSKNEYRVYTFGKYALRYATNMVESALAFTDNLEACVAYPDETQFYTHRQHSRIPFTVSPEEGMRIMKSIGDDISQAIEESFIYQWESENCAKWTQDKLEENLGRHRIPNLFQIPMLETEPSGPSRFLFRFLK

pLDDT: mean 86.38, std 15.02, range [28.45, 98.69]

Mean predicted aligned error: 8.01 Å

Secondary structure (DSSP, 8-state):
-----HHHHHHHHHHTTTTTTTGGGG-TTS-HHHHHHHHHHHHHHHHHHHHHHHHHHHHHHHHHHHHHHTS-EESS-HHHHHHHHHHHHHHHHHHHHHGGGTTSHHHHHHHHHHHHHHHHHHHHHTPPPS----HHHHHHHHHHHHHHHHHHHHH-TT-S--SPPHHHHHHHHHHHTSHHHHHHHHH-HHHHHHHIIIIIIS---HHHHHH-HHHHHHHHHTT-HHHHTTSSS-SEEEEEEEETTEEEEEEEEEETTEEEETT-TT-EEEETTTEEEEHHHHHHHHHTTTT---SEEEETTEEEE-BTTTTEEEETTTTEEEE--TTSTTGGGGS----EEEHHHHHHHHT----SS-EEEEEEEEESSSS--TTSEEEEEEEEEE-STTEEEEEEEEEEESS---SHHHHHHHTTS-EEEEEESS-GGGG-TTSEEEEEEEEE-HHHHHHHHHHHHHHHHHHHTT--EEBTTTBSHHHHHHHHHHHHH-TTTS---S---GGG----TTHHHHHHHH-

=== Feature glossary ===
Legend for the data blocks above and below:

— What the protein is —

Sequence gives the chain of amino acids in standard one-letter code (A=alanine, C=cysteine, …, Y=tyrosine), read N→C. It is the only feature that is directly encoded by the gene; all structural features are derived from the folded form of this sequence.

The annotation block draws on four external resources. InterPro: which protein families and domains the sequence belongs to. GO: standardized terms for what the protein does, what process it participates in, and where in the cell it acts. CATH: which structural fold it has in the CATH hierarchy. Organism: the species of origin.

— Where its atoms are —

Atomic coordinates in PDBx/mmCIF format — the same representation the Protein Data Bank distributes. Each line of the _atom_site loop places one backbone atom in Cartesian space (units: ångströms, origin: arbitrary).

Six rendered views show the 3D structure from the faces of a cube — i.e. along ±x, ±y, ±z. Rendering representation is drawn randomly per protein from cartoon (secondary-structure ribbons), sticks (backbone bonds), or molecular surface; coloring is either N→C rainbow (blue at the N-terminus through red at the C-terminus) or one color per chain.

— Local backbone conformation —

DSSP 8-state secondary structure assigns each residue one of H (α-helix), G (3₁₀-helix), I (π-helix), E (extended β-strand), B (isolated β-bridge), T (hydrogen-bonded turn), S (bend), or '-' (coil). The assignment is computed from backbone hydrogen-bond geometry via the Kabsch–Sander algorithm.

P-SEA three-state annotation labels each residue as helix, strand, or coil based purely on the geometry of the Cα trace. It serves as a fallback when the full backbone (and thus DSSP) is unavailable.

φ (phi) and ψ (psi) are the two rotatable backbone dihedrals per residue: φ is the C(i-1)–N–Cα–C torsion, ψ is the N–Cα–C–N(i+1) torsion, both in degrees on (−180°, 180°]. α-helical residues cluster near (−60°, −45°); β-strand residues near (−120°, +130°). A Ramachandran plot is simply a scatter of (φ, ψ) for every residue.

— Global shape and packing —

Radius of gyration (Rg) is the root-mean-square distance of Cα atoms from their centroid — a single number for overall size and compactness. A globular domain of N residues has Rg ≈ 2.2·N^0.38 Å; an extended or disordered chain has a much larger Rg. The Cα contact count is the number of residue pairs whose Cα atoms are within 8 Å and are more than four positions apart in sequence — a standard proxy for tertiary packing density. The bounding box is the smallest axis-aligned box enclosing all Cα atoms.

Accessible surface area quantifies burial. A residue with SASA near zero is packed into the hydrophobic core; one with SASA >100 Å² sits on the surface. Computed here via the Shrake–Rupley numerical algorithm with a 1.4 Å probe.

The contact map is a binary N×N matrix image: pixel (i, j) is dark where Cα_i and Cα_j are within 8 Å and |i−j|>4. Because the |i−j|>4 filter removes local helical contacts, off-diagonal stripes parallel to the main diagonal indicate parallel β-sheets; stripes perpendicular to it indicate antiparallel β-sheets. The Ramachandran plot scatters every residue's (φ, ψ) pair against the sterically allowed regions. The PAE heatmap renders the predicted-aligned-error matrix.

— Structural neighborhood —

A 3Di character summarizes, for each residue, the relative orientation of the Cα frame of its nearest spatial neighbor. Because it encodes fold topology rather than chemistry, 3Di alignments detect remote structural similarity that sequence alignment misses.

Structural nearest neighbors (via Foldseek easy-search vs the PDB). Reported per hit: target PDB id, E-value, and alignment TM-score. A TM-score above ~0.5 is the conventional threshold for 'same fold'.

— Confidence and disorder —

For AlphaFold models, the B-factor field carries pLDDT — the model's own estimate of local accuracy on a 0–100 scale. Regions with pLDDT<50 should be treated as essentially unmodeled; they often correspond to intrinsically disordered segments.

B-factor (Debye–Waller factor) reflects atomic displacement in the crystal lattice. It is an experimental observable (units Å²), not a prediction; low values mean the atom is pinned down, high values mean it moves or is heterogeneous across the crystal.

Predicted Aligned Error (PAE) is an AlphaFold confidence matrix: entry (i, j) is the expected error in the position of residue j, in ångströms, when the prediction is superimposed on the true structure at residue i. Low PAE within a block of residues means that block is internally rigid and well-predicted; high PAE between two blocks means their relative placement is uncertain even if each block individually is confident.